Protein AF-U6GPC7-F1 (afdb_monomer_lite)

Radius of gyration: 73.97 Å; chains: 1; bounding box: 130×92×190 Å

Structure (mmCIF, N/CA/C/O backbone):
data_AF-U6GPC7-F1
#
_entry.id   AF-U6GPC7-F1
#
loop_
_atom_site.group_PDB
_atom_site.id
_atom_site.type_symbol
_atom_site.label_atom_id
_atom_site.label_alt_id
_atom_site.label_comp_id
_atom_site.label_asym_id
_atom_site.label_entity_id
_atom_site.label_seq_id
_atom_site.pdbx_PDB_ins_code
_atom_site.Cartn_x
_atom_site.Cartn_y
_atom_site.Cartn_z
_atom_site.occupancy
_atom_site.B_iso_or_equiv
_atom_site.auth_seq_id
_atom_site.auth_comp_id
_atom_site.auth_asym_id
_atom_site.auth_atom_id
_atom_site.pdbx_PDB_model_num
ATOM 1 N N . MET A 1 1 ? -18.203 11.890 36.505 1.00 69.31 1 MET A N 1
ATOM 2 C CA . MET A 1 1 ? -17.331 12.679 37.408 1.00 69.31 1 MET A CA 1
ATOM 3 C C . MET A 1 1 ? -18.119 13.666 38.272 1.00 69.31 1 MET A C 1
ATOM 5 O O . MET A 1 1 ? -18.411 13.276 39.387 1.00 69.31 1 MET A O 1
ATOM 9 N N . ILE A 1 2 ? -18.523 14.857 37.791 1.00 80.38 2 ILE A N 1
ATOM 10 C CA . ILE A 1 2 ? -19.150 15.916 38.628 1.00 80.38 2 ILE A CA 1
ATOM 11 C C . ILE A 1 2 ? -20.299 15.388 39.506 1.00 80.38 2 ILE A C 1
ATOM 13 O O . ILE A 1 2 ? -20.268 15.552 40.720 1.00 80.38 2 ILE A O 1
ATOM 17 N N . GLN A 1 3 ? -21.270 14.694 38.908 1.00 75.06 3 GLN A N 1
ATOM 18 C CA . GLN A 1 3 ? -22.427 14.172 39.641 1.00 75.06 3 GLN A CA 1
ATOM 19 C C . GLN A 1 3 ? -22.040 13.107 40.685 1.00 75.06 3 GLN A C 1
ATOM 21 O O . GLN A 1 3 ? -22.496 13.172 41.814 1.00 75.06 3 GLN A O 1
ATOM 26 N N . ILE A 1 4 ? -21.078 12.229 40.371 1.00 81.12 4 ILE A N 1
ATOM 27 C CA . ILE A 1 4 ? -20.526 11.238 41.316 1.00 81.12 4 ILE A CA 1
ATOM 28 C C . ILE A 1 4 ? -19.872 11.931 42.528 1.00 81.12 4 ILE A C 1
ATOM 30 O O . ILE A 1 4 ? -19.988 11.448 43.649 1.00 81.12 4 ILE A O 1
ATOM 34 N N . GLN A 1 5 ? -19.218 13.083 42.332 1.00 81.31 5 GLN A N 1
ATOM 35 C CA . GLN A 1 5 ? -18.643 13.873 43.431 1.00 81.31 5 GLN A CA 1
ATOM 36 C C . GLN A 1 5 ? -19.726 14.542 44.296 1.00 81.31 5 GLN A C 1
ATOM 38 O O . GLN A 1 5 ? -19.560 14.638 45.511 1.00 81.31 5 GLN A O 1
ATOM 43 N N . GLN A 1 6 ? -20.839 14.973 43.692 1.00 82.12 6 GLN A N 1
ATOM 44 C CA . GLN A 1 6 ? -21.996 15.514 44.415 1.00 82.12 6 GLN A CA 1
ATOM 45 C C . GLN A 1 6 ? -22.718 14.419 45.215 1.00 82.12 6 GLN A C 1
ATOM 47 O O . GLN A 1 6 ? -22.972 14.602 46.405 1.00 82.12 6 GLN A O 1
ATOM 52 N N . ASP A 1 7 ? -22.972 13.261 44.603 1.00 79.75 7 ASP A N 1
ATOM 53 C CA . ASP A 1 7 ? -23.624 12.123 45.254 1.00 79.75 7 ASP A CA 1
ATOM 54 C C . ASP A 1 7 ? -22.764 11.567 46.406 1.00 79.75 7 ASP A C 1
ATOM 56 O O . ASP A 1 7 ? -23.296 11.294 47.483 1.00 79.75 7 ASP A O 1
ATOM 60 N N . HIS A 1 8 ? -21.432 11.496 46.252 1.00 80.94 8 HIS A N 1
ATOM 61 C CA . HIS A 1 8 ? -20.515 11.161 47.354 1.00 80.94 8 HIS A CA 1
ATOM 62 C C . HIS A 1 8 ? -20.630 12.128 48.539 1.00 80.94 8 HIS A C 1
ATOM 64 O O . HIS A 1 8 ? -20.702 11.676 49.680 1.00 80.94 8 HIS A O 1
ATOM 70 N N . ALA A 1 9 ? -20.687 13.442 48.295 1.00 83.44 9 ALA A N 1
ATOM 71 C CA . ALA A 1 9 ? -20.842 14.420 49.373 1.00 83.44 9 ALA A CA 1
ATOM 72 C C . ALA A 1 9 ? -22.170 14.220 50.132 1.00 83.44 9 ALA A C 1
ATOM 74 O O . ALA A 1 9 ? -22.187 14.227 51.364 1.00 83.44 9 ALA A O 1
ATOM 75 N N . VAL A 1 10 ? -23.264 13.948 49.410 1.00 80.38 10 VAL A N 1
ATOM 76 C CA . VAL A 1 10 ? -24.578 13.627 49.996 1.00 80.38 10 VAL A CA 1
ATOM 77 C C . VAL A 1 10 ? -24.545 12.305 50.778 1.00 80.38 10 VAL A C 1
ATOM 79 O O . VAL A 1 10 ? -25.148 12.210 51.853 1.00 80.38 10 VAL A O 1
ATOM 82 N N . ALA A 1 11 ? -23.821 11.290 50.298 1.00 82.19 11 ALA A N 1
ATOM 83 C CA . ALA A 1 11 ? -23.618 10.034 51.022 1.00 82.19 11 ALA A CA 1
ATOM 84 C C . ALA A 1 11 ? -22.829 10.246 52.325 1.00 82.19 11 ALA A C 1
ATOM 86 O O . ALA A 1 11 ? -23.228 9.730 53.368 1.00 82.19 11 ALA A O 1
ATOM 87 N N . ASP A 1 12 ? -21.763 11.048 52.303 1.00 82.50 12 ASP A N 1
ATOM 88 C CA . ASP A 1 12 ? -20.923 11.323 53.476 1.00 82.50 12 ASP A CA 1
ATOM 89 C C . ASP A 1 12 ? -21.617 12.211 54.523 1.00 82.50 12 ASP A C 1
ATOM 91 O O . ASP A 1 12 ? -21.364 12.071 55.723 1.00 82.50 12 ASP A O 1
ATOM 95 N N . GLU A 1 13 ? -22.526 13.101 54.120 1.00 83.00 13 GLU A N 1
ATOM 96 C CA . GLU A 1 13 ? -23.446 13.768 55.052 1.00 83.00 13 GLU A CA 1
ATOM 97 C C . GLU A 1 13 ? -24.470 12.790 55.639 1.00 83.00 13 GLU A C 1
ATOM 99 O O . GLU A 1 13 ? -24.663 12.749 56.858 1.00 83.00 13 GLU A O 1
ATOM 104 N N . THR A 1 14 ? -25.063 11.930 54.806 1.00 79.06 14 THR A N 1
ATOM 105 C CA . THR A 1 14 ? -26.038 10.923 55.256 1.00 79.06 14 THR A CA 1
ATOM 106 C C . THR A 1 14 ? -25.403 9.910 56.223 1.00 79.06 14 THR A C 1
ATOM 108 O O . THR A 1 14 ? -26.023 9.553 57.225 1.00 79.06 14 THR A O 1
ATOM 111 N N . LYS A 1 15 ? -24.138 9.517 56.014 1.00 83.06 15 LYS A N 1
ATOM 112 C CA . LYS A 1 15 ? -23.352 8.667 56.933 1.00 83.06 15 LYS A CA 1
ATOM 113 C C . LYS A 1 15 ? -23.211 9.272 58.327 1.00 83.06 15 LYS A C 1
ATOM 115 O O . LYS A 1 15 ? -23.386 8.562 59.315 1.00 83.06 15 LYS A O 1
ATOM 120 N N . LYS A 1 16 ? -22.950 10.581 58.426 1.00 85.69 16 LYS A N 1
ATOM 121 C CA . LYS A 1 16 ? -22.848 11.292 59.717 1.00 85.69 16 LYS A CA 1
ATOM 122 C C . LYS A 1 16 ? -24.185 11.287 60.466 1.00 85.69 16 LYS A C 1
ATOM 124 O O . LYS A 1 16 ? -24.196 11.126 61.685 1.00 85.69 16 LYS A O 1
ATOM 129 N N . ILE A 1 17 ? -25.302 11.411 59.744 1.00 82.69 17 ILE A N 1
ATOM 130 C CA . ILE A 1 17 ? -26.656 11.320 60.316 1.00 82.69 17 ILE A CA 1
ATOM 131 C C . ILE A 1 17 ? -26.931 9.894 60.812 1.00 82.69 17 ILE A C 1
ATOM 133 O O . ILE A 1 17 ? -27.294 9.721 61.973 1.00 82.69 17 ILE A O 1
ATOM 137 N N . VAL A 1 18 ? -26.685 8.873 59.982 1.00 84.50 18 VAL A N 1
ATOM 138 C CA . VAL A 1 18 ? -26.872 7.457 60.350 1.00 84.50 18 VAL A CA 1
ATOM 139 C C . VAL A 1 18 ? -26.048 7.084 61.586 1.00 84.50 18 VAL A C 1
ATOM 141 O O . VAL A 1 18 ? -26.602 6.508 62.516 1.00 84.50 18 VAL A O 1
ATOM 144 N N . ALA A 1 19 ? -24.767 7.460 61.651 1.00 83.00 19 ALA A N 1
ATOM 145 C CA . ALA A 1 19 ? -23.909 7.164 62.802 1.00 83.00 19 ALA A CA 1
ATOM 146 C C . ALA A 1 19 ? -24.398 7.826 64.107 1.00 83.00 19 ALA A C 1
ATOM 148 O O . ALA A 1 19 ? -24.333 7.220 65.179 1.00 83.00 19 ALA A O 1
ATOM 149 N N . ARG A 1 20 ? -24.926 9.056 64.030 1.00 83.75 20 ARG A N 1
ATOM 150 C CA . ARG A 1 20 ? -25.513 9.758 65.183 1.00 83.75 20 ARG A CA 1
ATOM 151 C C . ARG A 1 20 ? -26.807 9.088 65.650 1.00 83.75 20 ARG A C 1
ATOM 153 O O . ARG A 1 20 ? -26.998 8.887 66.849 1.00 83.75 20 ARG A O 1
ATOM 160 N N . ASP A 1 21 ? -27.685 8.750 64.713 1.00 79.94 21 ASP A N 1
ATOM 161 C CA . ASP A 1 21 ? -28.987 8.155 65.012 1.00 79.94 21 ASP A CA 1
ATOM 162 C C . ASP A 1 21 ? -28.835 6.696 65.496 1.00 79.94 21 ASP A C 1
ATOM 164 O O . ASP A 1 21 ? -29.590 6.249 66.358 1.00 79.94 21 ASP A O 1
ATOM 168 N N . GLU A 1 22 ? -27.800 5.982 65.041 1.00 82.44 22 GLU A N 1
ATOM 169 C CA . GLU A 1 22 ? -27.400 4.659 65.538 1.00 82.44 22 GLU A CA 1
ATOM 170 C C . GLU A 1 22 ? -26.882 4.710 66.980 1.00 82.44 22 GLU A C 1
ATOM 172 O O . GLU A 1 22 ? -27.303 3.904 67.813 1.00 82.44 22 GLU A O 1
ATOM 177 N N . ALA A 1 23 ? -26.044 5.694 67.320 1.00 84.56 23 ALA A N 1
ATOM 178 C CA . ALA A 1 23 ? -25.617 5.915 68.702 1.00 84.56 23 ALA A CA 1
ATOM 179 C C . ALA A 1 23 ? -26.806 6.253 69.627 1.00 84.56 23 ALA A C 1
ATOM 181 O O . ALA A 1 23 ? -26.874 5.762 70.757 1.00 84.56 23 ALA A O 1
ATOM 182 N N . ALA A 1 24 ? -27.773 7.041 69.143 1.00 80.69 24 ALA A N 1
ATOM 183 C CA . ALA A 1 24 ? -28.992 7.364 69.884 1.00 80.69 24 ALA A CA 1
ATOM 184 C C . ALA A 1 24 ? -29.906 6.138 70.087 1.00 80.69 24 ALA A C 1
ATOM 186 O O . ALA A 1 24 ? -30.377 5.908 71.202 1.00 80.69 24 ALA A O 1
ATOM 187 N N . ALA A 1 25 ? -30.116 5.327 69.045 1.00 81.88 25 ALA A N 1
ATOM 188 C CA . ALA A 1 25 ? -30.896 4.091 69.128 1.00 81.88 25 ALA A CA 1
ATOM 189 C C . ALA A 1 25 ? -30.232 3.055 70.052 1.00 81.88 25 ALA A C 1
ATOM 191 O O . ALA A 1 25 ? -30.911 2.452 70.879 1.00 81.88 25 ALA A O 1
ATOM 192 N N . SER A 1 26 ? -28.905 2.901 69.979 1.00 83.62 26 SER A N 1
ATOM 193 C CA . SER A 1 26 ? -28.128 2.021 70.865 1.00 83.62 26 SER A CA 1
ATOM 194 C C . SER A 1 26 ? -28.254 2.429 72.340 1.00 83.62 26 SER A C 1
ATOM 196 O O . SER A 1 26 ? -28.511 1.585 73.198 1.00 83.62 26 SER A O 1
ATOM 198 N N . LYS A 1 27 ? -28.188 3.735 72.639 1.00 85.25 27 LYS A N 1
ATOM 199 C CA . LYS A 1 27 ? -28.408 4.261 73.996 1.00 85.25 27 LYS A CA 1
ATOM 200 C C . LYS A 1 27 ? -29.834 4.003 74.499 1.00 85.25 27 LYS A C 1
ATOM 202 O O . LYS A 1 27 ? -29.998 3.540 75.623 1.00 85.25 27 LYS A O 1
ATOM 207 N N . LYS A 1 28 ? -30.862 4.221 73.667 1.00 82.94 28 LYS A N 1
ATOM 208 C CA . LYS A 1 28 ? -32.244 3.859 74.033 1.00 82.94 28 LYS A CA 1
ATOM 209 C C . LYS A 1 28 ? -32.424 2.350 74.218 1.00 82.94 28 LYS A C 1
ATOM 211 O O . LYS A 1 28 ? -33.207 1.943 75.072 1.00 82.94 28 LYS A O 1
ATOM 216 N N . ALA A 1 29 ? -31.713 1.518 73.456 1.00 81.69 29 ALA A N 1
ATOM 217 C CA . ALA A 1 29 ? -31.790 0.064 73.579 1.00 81.69 29 ALA A CA 1
ATOM 218 C C . ALA A 1 29 ? -31.246 -0.420 74.931 1.00 81.69 29 ALA A C 1
ATOM 220 O O . ALA A 1 29 ? -31.910 -1.210 75.599 1.00 81.69 29 ALA A O 1
ATOM 221 N N . THR A 1 30 ? -30.092 0.090 75.378 1.00 83.44 30 THR A N 1
ATOM 222 C CA . THR A 1 30 ? -29.530 -0.271 76.692 1.00 83.44 30 THR A CA 1
ATOM 223 C C . THR A 1 30 ? -30.365 0.269 77.853 1.00 83.44 30 THR A C 1
ATOM 225 O O . THR A 1 30 ? -30.566 -0.445 78.832 1.00 83.44 30 THR A O 1
ATOM 228 N N . GLU A 1 31 ? -30.929 1.474 77.729 1.00 82.38 31 GLU A N 1
ATOM 229 C CA . GLU A 1 31 ? -31.867 2.038 78.714 1.00 82.38 31 GLU A CA 1
ATOM 230 C C . GLU A 1 31 ? -33.166 1.217 78.814 1.00 82.38 31 GLU A C 1
ATOM 232 O O . GLU A 1 31 ? -33.624 0.911 79.915 1.00 82.38 31 GLU A O 1
ATOM 237 N N . THR A 1 32 ? -33.728 0.790 77.678 1.00 83.19 32 THR A N 1
ATOM 238 C CA . THR A 1 32 ? -34.942 -0.045 77.633 1.00 83.19 32 THR A CA 1
ATOM 239 C C . THR A 1 32 ? -34.682 -1.450 78.182 1.00 83.19 32 THR A C 1
ATOM 241 O O . THR A 1 32 ? -35.497 -1.968 78.944 1.00 83.19 32 THR A O 1
ATOM 244 N N . GLN A 1 33 ? -33.534 -2.056 77.859 1.00 80.81 33 GLN A N 1
ATOM 245 C CA . GLN A 1 33 ? -33.150 -3.365 78.393 1.00 80.81 33 GLN A CA 1
ATOM 246 C C . GLN A 1 33 ? -32.932 -3.312 79.913 1.00 80.81 33 GLN A C 1
ATOM 248 O O . GLN A 1 33 ? -33.458 -4.159 80.625 1.00 80.81 33 GLN A O 1
ATOM 253 N N . ALA A 1 34 ? -32.269 -2.276 80.437 1.00 84.44 34 ALA A N 1
ATOM 254 C CA . ALA A 1 34 ? -32.089 -2.115 81.881 1.00 84.44 34 ALA A CA 1
ATOM 255 C C . ALA A 1 34 ? -33.429 -1.972 82.636 1.00 84.44 34 ALA A C 1
ATOM 257 O O . ALA A 1 34 ? -33.588 -2.535 83.719 1.00 84.44 34 ALA A O 1
ATOM 258 N N . LEU A 1 35 ? -34.414 -1.272 82.056 1.00 81.06 35 LEU A N 1
ATOM 259 C CA . LEU A 1 35 ? -35.780 -1.197 82.599 1.00 81.06 35 LEU A CA 1
ATOM 260 C C . LEU A 1 35 ? -36.517 -2.548 82.548 1.00 81.06 35 LEU A C 1
ATOM 262 O O . LEU A 1 35 ? -37.355 -2.822 83.405 1.00 81.06 35 LEU A O 1
ATOM 266 N N . LYS A 1 36 ? -36.204 -3.393 81.561 1.00 80.69 36 LYS A N 1
ATOM 267 C CA . LYS A 1 36 ? -36.763 -4.741 81.391 1.00 80.69 36 LYS A CA 1
ATOM 268 C C . LYS A 1 36 ? -36.207 -5.727 82.404 1.00 80.69 36 LYS A C 1
ATOM 270 O O . LYS A 1 36 ? -36.985 -6.420 83.053 1.00 80.69 36 LYS A O 1
ATOM 275 N N . ASP A 1 37 ? -34.894 -5.719 82.596 1.00 81.44 37 ASP A N 1
ATOM 276 C CA . ASP A 1 37 ? -34.216 -6.557 83.583 1.00 81.44 37 ASP A CA 1
ATOM 277 C C . ASP A 1 37 ? -34.639 -6.173 85.016 1.00 81.44 37 ASP A C 1
ATOM 279 O O . ASP A 1 37 ? -34.862 -7.043 85.856 1.00 81.44 37 ASP A O 1
ATOM 283 N N . ASP A 1 38 ? -34.840 -4.876 85.286 1.00 80.00 38 ASP A N 1
ATOM 284 C CA . ASP A 1 38 ? -35.363 -4.373 86.564 1.00 80.00 38 ASP A CA 1
ATOM 285 C C . ASP A 1 38 ? -36.844 -4.732 86.803 1.00 80.00 38 ASP A C 1
ATOM 287 O O . ASP A 1 38 ? -37.214 -5.100 87.916 1.00 80.00 38 ASP A O 1
ATOM 291 N N . ALA A 1 39 ? -37.698 -4.669 85.775 1.00 78.56 39 ALA A N 1
ATOM 292 C CA . ALA A 1 39 ? -39.105 -5.066 85.887 1.00 78.56 39 ALA A CA 1
ATOM 293 C C . ALA A 1 39 ? -39.293 -6.590 86.014 1.00 78.56 39 ALA A C 1
ATOM 295 O O . ALA A 1 39 ? -40.217 -7.034 86.696 1.00 78.56 39 ALA A O 1
ATOM 296 N N . GLN A 1 40 ? -38.432 -7.386 85.370 1.00 77.00 40 GLN A N 1
ATOM 297 C CA . GLN A 1 40 ? -38.465 -8.847 85.452 1.00 77.00 40 GLN A CA 1
ATOM 298 C C . GLN A 1 40 ? -37.951 -9.343 86.810 1.00 77.00 40 GLN A C 1
ATOM 300 O O . GLN A 1 40 ? -38.619 -10.155 87.443 1.00 77.00 40 GLN A O 1
ATOM 305 N N . ARG A 1 41 ? -36.831 -8.796 87.305 1.00 80.19 41 ARG A N 1
ATOM 306 C CA . ARG A 1 41 ? -36.244 -9.153 88.609 1.00 80.19 41 ARG A CA 1
ATOM 307 C C . ARG A 1 41 ? -37.234 -9.039 89.769 1.00 80.19 41 ARG A C 1
ATOM 309 O O . ARG A 1 41 ? -37.261 -9.912 90.631 1.00 80.19 41 ARG A O 1
ATOM 316 N N . ASP A 1 42 ? -38.023 -7.969 89.800 1.00 75.88 42 ASP A N 1
ATOM 317 C CA . ASP A 1 42 ? -39.037 -7.771 90.838 1.00 75.88 42 ASP A CA 1
ATOM 318 C C . ASP A 1 42 ? -40.170 -8.810 90.717 1.00 75.88 42 ASP A C 1
ATOM 320 O O . ASP A 1 42 ? -40.628 -9.354 91.720 1.00 75.88 42 ASP A O 1
ATOM 324 N N . LEU A 1 43 ? -40.599 -9.131 89.489 1.00 71.62 43 LEU A N 1
ATOM 325 C 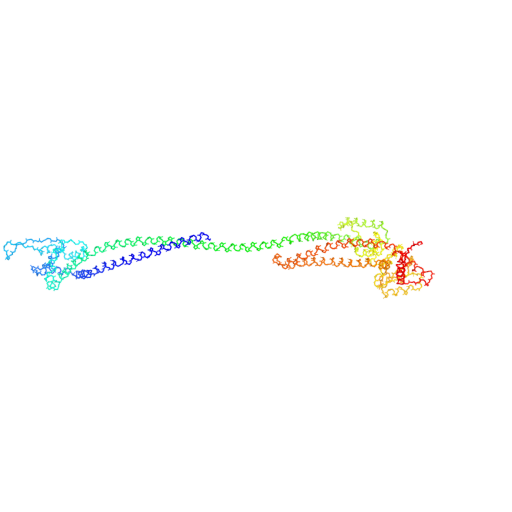CA . LEU A 1 43 ? -41.632 -10.138 89.214 1.00 71.62 43 LEU A CA 1
ATOM 326 C C . LEU A 1 43 ? -41.180 -11.548 89.646 1.00 71.62 43 LEU A C 1
ATOM 328 O O . LEU A 1 43 ? -41.954 -12.301 90.250 1.00 71.62 43 LEU A O 1
ATOM 332 N N . ASP A 1 44 ? -39.910 -11.870 89.394 1.00 76.44 44 ASP A N 1
ATOM 333 C CA . ASP A 1 44 ? -39.255 -13.126 89.772 1.00 76.44 44 ASP A CA 1
ATOM 334 C C . ASP A 1 44 ? -39.150 -13.314 91.299 1.00 76.44 44 ASP A C 1
ATOM 336 O O . ASP A 1 44 ? -38.933 -14.431 91.766 1.00 76.44 44 ASP A O 1
ATOM 340 N N . GLU A 1 45 ? -39.369 -12.271 92.112 1.00 76.88 45 GLU A N 1
ATOM 341 C CA . GLU A 1 45 ? -39.433 -12.410 93.574 1.00 76.88 45 GLU A CA 1
ATOM 342 C C . GLU A 1 45 ? -40.748 -13.061 94.051 1.00 76.88 45 GLU A C 1
ATOM 344 O O . GLU A 1 45 ? -40.801 -13.648 95.138 1.00 76.88 45 GLU A O 1
ATOM 349 N N . ALA A 1 46 ? -41.827 -12.968 93.264 1.00 73.38 46 ALA A N 1
ATOM 350 C CA . ALA A 1 46 ? -43.145 -13.512 93.610 1.00 73.38 46 ALA A CA 1
ATOM 351 C C . ALA A 1 46 ? -43.529 -14.769 92.817 1.00 73.38 46 ALA A C 1
ATOM 353 O O . ALA A 1 46 ? -44.243 -15.620 93.355 1.00 73.38 46 ALA A O 1
ATOM 354 N N . LEU A 1 47 ? -43.060 -14.912 91.572 1.00 75.62 47 LEU A N 1
ATOM 355 C CA . LEU A 1 47 ? -43.407 -16.054 90.716 1.00 75.62 47 LEU A CA 1
ATOM 356 C C . LEU A 1 47 ? -43.067 -17.429 91.332 1.00 75.62 47 LEU A C 1
ATOM 358 O O . LEU A 1 47 ? -43.969 -18.264 91.356 1.00 75.62 47 LEU A O 1
ATOM 362 N N . PRO A 1 48 ? -41.876 -17.685 91.917 1.00 82.44 48 PRO A N 1
ATOM 363 C CA . PRO A 1 48 ? -41.540 -19.009 92.453 1.00 82.44 48 PRO A CA 1
ATOM 364 C C . PRO A 1 48 ? -42.466 -19.456 93.591 1.00 82.44 48 PRO A C 1
ATOM 366 O O . PRO A 1 48 ? -42.894 -20.606 93.627 1.00 82.44 48 PRO A O 1
ATOM 369 N N . ALA A 1 49 ? -42.837 -18.535 94.489 1.00 77.31 49 ALA A N 1
ATOM 370 C CA . ALA A 1 49 ? -43.763 -18.818 95.587 1.00 77.31 49 ALA A CA 1
ATOM 371 C C . ALA A 1 49 ? -45.193 -19.092 95.083 1.00 77.31 49 ALA A C 1
ATOM 373 O O . ALA A 1 49 ? -45.914 -19.912 95.654 1.00 77.31 49 ALA A O 1
ATOM 374 N N . LEU A 1 50 ? -45.603 -18.422 94.000 1.00 79.06 50 LEU A N 1
ATOM 375 C CA . LEU A 1 50 ? -46.889 -18.653 93.347 1.00 79.06 50 LEU A CA 1
ATOM 376 C C . LEU A 1 50 ? -46.920 -20.003 92.617 1.00 79.06 50 LEU A C 1
ATOM 378 O O . LEU A 1 50 ? -47.892 -20.746 92.750 1.00 79.06 50 LEU A O 1
ATOM 382 N N . GLU A 1 51 ? -45.860 -20.339 91.885 1.00 80.00 51 GLU A N 1
ATOM 383 C CA . GLU A 1 51 ? -45.726 -21.609 91.168 1.00 80.00 51 GLU A CA 1
ATOM 384 C C . GLU A 1 51 ? -45.647 -22.801 92.127 1.00 80.00 51 GLU A C 1
ATOM 386 O O . GLU A 1 51 ? -46.358 -23.786 91.921 1.00 80.00 51 GLU A O 1
ATOM 391 N N . GLU A 1 52 ? -44.879 -22.699 93.217 1.00 80.62 52 GLU A N 1
ATOM 392 C CA . GLU A 1 52 ? -44.819 -23.718 94.272 1.00 80.62 52 GLU A CA 1
ATOM 393 C C . GLU A 1 52 ? -46.201 -23.966 94.895 1.00 80.62 52 GLU A C 1
ATOM 395 O O . GLU A 1 52 ? -46.645 -25.114 94.996 1.00 80.62 52 GLU A O 1
ATOM 400 N N . ALA A 1 53 ? -46.927 -22.903 95.251 1.00 78.00 53 ALA A N 1
ATOM 401 C CA . ALA A 1 53 ? -48.259 -23.026 95.834 1.00 78.00 53 ALA A CA 1
ATOM 402 C C . ALA A 1 53 ? -49.292 -23.600 94.844 1.00 78.00 53 ALA A C 1
ATOM 404 O O . ALA A 1 53 ? -50.103 -24.453 95.214 1.00 78.00 53 ALA A O 1
ATOM 405 N N . VAL A 1 54 ? -49.240 -23.193 93.572 1.00 79.94 54 VAL A N 1
ATOM 406 C CA . VAL A 1 54 ? -50.083 -23.739 92.494 1.00 79.94 54 VAL A CA 1
ATOM 407 C C . VAL A 1 54 ? -49.771 -25.217 92.236 1.00 79.94 54 VAL A C 1
ATOM 409 O O . VAL A 1 54 ? -50.694 -26.018 92.081 1.00 79.94 54 VAL A O 1
ATOM 412 N N . GLU A 1 55 ? -48.502 -25.622 92.252 1.00 82.00 55 GLU A N 1
ATOM 413 C CA . GLU A 1 55 ? -48.094 -27.028 92.167 1.00 82.00 55 GLU A CA 1
ATOM 414 C C . GLU A 1 55 ? -48.558 -27.849 93.378 1.00 82.00 55 GLU A C 1
ATOM 416 O O . GLU A 1 55 ? -49.007 -28.986 93.217 1.00 82.00 55 GLU A O 1
ATOM 421 N N . CYS A 1 56 ? -48.512 -27.287 94.586 1.00 77.50 56 CYS A N 1
ATOM 422 C CA . CYS A 1 56 ? -49.085 -27.912 95.779 1.00 77.50 56 CYS A CA 1
ATOM 423 C C . CYS A 1 56 ? -50.605 -28.114 95.652 1.00 77.50 56 CYS A C 1
ATOM 425 O O . CYS A 1 56 ? -51.096 -29.188 96.000 1.00 77.50 56 CYS A O 1
ATOM 427 N N . VAL A 1 57 ? -51.344 -27.158 95.073 1.00 76.94 57 VAL A N 1
ATOM 428 C CA . VAL A 1 57 ? -52.782 -27.316 94.777 1.00 76.94 57 VAL A CA 1
ATOM 429 C C . VAL A 1 57 ? -53.034 -28.381 93.698 1.00 76.94 57 VAL A C 1
ATOM 431 O O . VAL A 1 57 ? -53.906 -29.227 93.893 1.00 76.94 57 VAL A O 1
ATOM 434 N N . LYS A 1 58 ? -52.252 -28.432 92.606 1.00 79.06 58 LYS A N 1
ATOM 435 C CA . LYS A 1 58 ? -52.377 -29.484 91.565 1.00 79.06 58 LYS A CA 1
ATOM 436 C C . LYS A 1 58 ? -52.144 -30.902 92.100 1.00 79.06 58 LYS A C 1
ATOM 438 O O . LYS A 1 58 ? -52.709 -31.855 91.568 1.00 79.06 58 LYS A O 1
ATOM 443 N N . LYS A 1 59 ? -51.306 -31.056 93.131 1.00 78.81 59 LYS A N 1
ATOM 444 C CA . LYS A 1 59 ? -50.991 -32.354 93.759 1.00 78.81 59 LYS A CA 1
ATOM 445 C C . LYS A 1 59 ? -52.119 -32.871 94.666 1.00 78.81 59 LYS A C 1
ATOM 447 O O . LYS A 1 59 ? -52.112 -34.054 95.013 1.00 78.81 59 LYS A O 1
ATOM 452 N N . LEU A 1 60 ? -53.103 -32.038 95.025 1.00 76.12 60 LEU A N 1
ATOM 453 C CA . LEU A 1 60 ? -54.269 -32.465 95.799 1.00 76.12 60 LEU A CA 1
ATOM 454 C C . LEU A 1 60 ? -55.235 -33.311 94.960 1.00 76.12 60 LEU A C 1
ATOM 456 O O . LEU A 1 60 ? -55.689 -32.921 93.886 1.00 76.12 60 LEU A O 1
ATOM 460 N N . LYS A 1 61 ? -55.635 -34.458 95.513 1.00 76.38 61 LYS A N 1
ATOM 461 C CA . LYS A 1 61 ? -56.742 -35.273 94.996 1.00 76.38 61 LYS A CA 1
ATOM 462 C C . LYS A 1 61 ? -58.071 -34.811 95.590 1.00 76.38 61 LYS A C 1
ATOM 464 O O . LYS A 1 61 ? -58.119 -34.304 96.711 1.00 76.38 61 LYS A O 1
ATOM 469 N N . SER A 1 62 ? -59.172 -35.072 94.879 1.00 70.56 62 SER A N 1
ATOM 470 C CA . SER A 1 62 ? -60.536 -34.746 95.333 1.00 70.56 62 SER A CA 1
ATOM 471 C C . SER A 1 62 ? -60.908 -35.358 96.685 1.00 70.56 62 SER A C 1
ATOM 473 O O . SER A 1 62 ? -61.825 -34.873 97.348 1.00 70.56 62 SER A O 1
ATOM 475 N N . ASP A 1 63 ? -60.215 -36.419 97.090 1.00 74.00 63 ASP A N 1
ATOM 476 C CA . ASP A 1 63 ? -60.520 -37.190 98.290 1.00 74.00 63 ASP A CA 1
ATOM 477 C C . ASP A 1 63 ? -60.048 -36.471 99.561 1.00 74.00 63 ASP A C 1
ATOM 479 O O . ASP A 1 63 ? -60.801 -36.418 100.527 1.00 74.00 63 ASP A O 1
ATOM 483 N N . HIS A 1 64 ? -58.926 -35.743 99.518 1.00 73.00 64 HIS A N 1
ATOM 484 C CA . HIS A 1 64 ? -58.474 -34.909 100.644 1.00 73.00 64 HIS A CA 1
ATOM 485 C C . HIS A 1 64 ? -59.410 -33.726 100.940 1.00 73.00 64 HIS A C 1
ATOM 487 O O . HIS A 1 64 ? -59.514 -33.254 102.071 1.00 73.00 64 HIS A O 1
ATOM 493 N N . ILE A 1 65 ? -60.159 -33.269 99.933 1.00 71.69 65 ILE A N 1
ATOM 494 C CA . ILE A 1 65 ? -61.207 -32.253 100.102 1.00 71.69 65 ILE A CA 1
ATOM 495 C C . ILE A 1 65 ? -62.503 -32.892 100.643 1.00 71.69 65 ILE A C 1
ATOM 497 O O . ILE A 1 65 ? -63.231 -32.261 101.413 1.00 71.69 65 ILE A O 1
ATOM 501 N N . ARG A 1 66 ? -62.781 -34.165 100.314 1.00 74.31 66 ARG A N 1
ATOM 502 C CA . ARG A 1 66 ? -63.874 -34.943 100.930 1.00 74.31 66 ARG A CA 1
ATOM 503 C C . ARG A 1 66 ? -63.597 -35.243 102.406 1.00 74.31 66 ARG A C 1
ATOM 505 O O . ARG A 1 66 ? -64.519 -35.128 103.206 1.00 74.31 66 ARG A O 1
ATOM 512 N N . GLU A 1 67 ? -62.350 -35.555 102.760 1.00 75.69 67 GLU A N 1
ATOM 513 C CA . GLU A 1 67 ? -61.885 -35.741 104.144 1.00 75.69 67 GLU A CA 1
ATOM 514 C C . GLU A 1 67 ? -62.176 -34.493 104.993 1.00 75.69 67 GLU A C 1
ATOM 516 O O . GLU A 1 67 ? -62.853 -34.595 106.015 1.00 75.69 67 GLU A O 1
ATOM 521 N N . VAL A 1 68 ? -61.777 -33.300 104.528 1.00 71.75 68 VAL A N 1
ATOM 522 C CA . VAL A 1 68 ? -62.074 -32.025 105.214 1.00 71.75 68 VAL A CA 1
ATOM 523 C C . VAL A 1 68 ? -63.583 -31.782 105.342 1.00 71.75 68 VAL A C 1
ATOM 525 O O . VAL A 1 68 ? -64.051 -31.381 106.407 1.00 71.75 68 VAL A O 1
ATOM 528 N N . LYS A 1 69 ? -64.371 -32.067 104.297 1.00 69.94 69 LYS A N 1
ATOM 529 C CA . LYS A 1 69 ? -65.837 -31.907 104.322 1.00 69.94 69 LYS A CA 1
ATOM 530 C C . LYS A 1 69 ? -66.532 -32.829 105.335 1.00 69.94 69 LYS A C 1
ATOM 532 O O . LYS A 1 69 ? -67.566 -32.448 105.876 1.00 69.94 69 LYS A O 1
ATOM 537 N N . ALA A 1 70 ? -65.989 -34.020 105.587 1.00 71.81 70 ALA A N 1
ATOM 538 C CA . ALA A 1 70 ? -66.574 -35.016 106.487 1.00 71.81 70 ALA A CA 1
ATOM 539 C C . ALA A 1 70 ? -66.403 -34.691 107.988 1.00 71.81 70 ALA A C 1
ATOM 541 O O . ALA A 1 70 ? -66.977 -35.379 108.833 1.00 71.81 70 ALA A O 1
ATOM 542 N N . LEU A 1 71 ? -65.636 -33.651 108.338 1.00 69.75 71 LEU A N 1
ATOM 543 C CA . LEU A 1 71 ? -65.406 -33.244 109.725 1.00 69.75 71 LEU A CA 1
ATOM 544 C C . LEU A 1 71 ? -66.659 -32.600 110.342 1.00 69.75 71 LEU A C 1
ATOM 546 O O . LEU A 1 71 ? -67.024 -31.470 110.019 1.00 69.75 71 LEU A O 1
ATOM 550 N N . SER A 1 72 ? -67.282 -33.297 111.295 1.00 58.47 72 SER A N 1
ATOM 551 C CA . SER A 1 72 ? -68.435 -32.803 112.067 1.00 58.47 72 SER A CA 1
ATOM 552 C C . SER A 1 72 ? -68.076 -31.733 113.108 1.00 58.47 72 SER A C 1
ATOM 554 O O . SER A 1 72 ? -68.943 -30.968 113.528 1.00 58.47 72 SER A O 1
ATOM 556 N N . LYS A 1 73 ? -66.802 -31.653 113.516 1.00 69.44 73 LYS A N 1
ATOM 557 C CA . LYS A 1 73 ? -66.246 -30.571 114.341 1.00 69.44 73 LYS A CA 1
ATOM 558 C C . LYS A 1 73 ? -64.777 -30.323 113.944 1.00 69.44 73 LYS A C 1
ATOM 560 O O . LYS A 1 73 ? -63.907 -31.062 114.405 1.00 69.44 73 LYS A O 1
ATOM 565 N N . PRO A 1 74 ? -64.486 -29.356 113.056 1.00 69.56 74 PRO A N 1
ATOM 566 C CA . PRO A 1 74 ? -63.140 -29.146 112.517 1.00 69.56 74 PRO A CA 1
ATOM 567 C C . PRO A 1 74 ? -62.155 -28.546 113.545 1.00 69.56 74 PRO A C 1
ATOM 569 O O . PRO A 1 74 ? -62.572 -27.801 114.437 1.00 69.56 74 PRO A O 1
ATOM 572 N N . PRO A 1 75 ? -60.837 -28.801 113.406 1.00 75.69 75 PRO A N 1
ATOM 573 C CA . PRO A 1 75 ? -59.789 -28.063 114.116 1.00 75.69 75 PRO A CA 1
ATOM 574 C C . PRO A 1 75 ? -59.729 -26.579 113.713 1.00 75.69 75 PRO A C 1
ATOM 576 O O . PRO A 1 75 ? -60.050 -26.224 112.580 1.00 75.69 75 PRO A O 1
ATOM 579 N N . SER A 1 76 ? -59.222 -25.716 114.599 1.00 71.81 76 SER A N 1
ATOM 580 C CA . SER A 1 76 ? -59.123 -24.260 114.375 1.00 71.81 76 SER A CA 1
ATOM 581 C C . SER A 1 76 ? -58.380 -23.871 113.090 1.00 71.81 76 SER A C 1
ATOM 583 O O . SER A 1 76 ? -58.861 -23.022 112.347 1.00 71.81 76 SER A O 1
ATOM 585 N N . GLY A 1 77 ? -57.258 -24.527 112.772 1.00 70.62 77 GLY A N 1
ATOM 586 C CA . GLY A 1 77 ? -56.509 -24.270 111.532 1.00 70.62 77 GLY A CA 1
ATOM 587 C C . GLY A 1 77 ? -57.287 -24.602 110.249 1.00 70.62 77 GLY A C 1
ATOM 588 O O . GLY A 1 77 ? -57.088 -23.958 109.221 1.00 70.62 77 GLY A O 1
ATOM 589 N N . VAL A 1 78 ? -58.222 -25.559 110.303 1.00 75.00 78 VAL A N 1
ATOM 590 C CA . VAL A 1 78 ? -59.102 -25.900 109.169 1.00 75.00 78 VAL A CA 1
ATOM 591 C C . VAL A 1 78 ? -60.182 -24.829 108.986 1.00 75.00 78 VAL A C 1
ATOM 593 O O . VAL A 1 78 ? -60.456 -24.438 107.852 1.00 75.00 78 VAL A O 1
ATOM 596 N N . ILE A 1 79 ? -60.733 -24.308 110.090 1.00 73.44 79 ILE A N 1
ATOM 597 C CA . ILE A 1 79 ? -61.682 -23.183 110.082 1.00 73.44 79 ILE A CA 1
ATOM 598 C C . ILE A 1 79 ? -61.017 -21.942 109.468 1.00 73.44 79 ILE A C 1
ATOM 600 O O . ILE A 1 79 ? -61.490 -21.460 108.442 1.00 73.44 79 ILE A O 1
ATOM 604 N N . LEU A 1 80 ? -59.866 -21.514 110.005 1.00 75.81 80 LEU A N 1
ATOM 605 C CA . LEU A 1 80 ? -59.104 -20.349 109.522 1.00 75.81 80 LEU A CA 1
ATOM 606 C C . LEU A 1 80 ? -58.723 -20.461 108.034 1.00 75.81 80 LEU A C 1
ATOM 608 O O . LEU A 1 80 ? -58.754 -19.472 107.303 1.00 75.81 80 LEU A O 1
ATOM 612 N N . THR A 1 81 ? -58.389 -21.667 107.557 1.00 74.81 81 THR A N 1
ATOM 613 C CA . THR A 1 81 ? -58.086 -21.885 106.131 1.00 74.81 81 THR A CA 1
ATOM 614 C C . THR A 1 81 ? -59.328 -21.720 105.258 1.00 74.81 81 THR A C 1
ATOM 616 O O . THR A 1 81 ? -59.256 -21.076 104.214 1.00 74.81 81 THR A O 1
ATOM 619 N N . MET A 1 82 ? -60.478 -22.266 105.661 1.00 74.56 82 MET A N 1
ATOM 620 C CA . MET A 1 82 ? -61.717 -22.101 104.892 1.00 74.56 82 MET A CA 1
ATOM 621 C C . MET A 1 82 ? -62.292 -20.679 104.991 1.00 74.56 82 MET A C 1
ATOM 623 O O . MET A 1 82 ? -62.898 -20.221 104.025 1.00 74.56 82 MET A O 1
ATOM 627 N N . GLU A 1 83 ? -62.055 -19.962 106.092 1.00 74.56 83 GLU A N 1
ATOM 628 C CA . GLU A 1 83 ? -62.334 -18.525 106.244 1.00 74.56 83 GLU A CA 1
ATOM 629 C C . GLU A 1 83 ? -61.562 -17.695 105.215 1.00 74.56 83 GLU A C 1
ATOM 631 O O . GLU A 1 83 ? -62.178 -17.019 104.389 1.00 74.56 83 GLU A O 1
ATOM 636 N N . ALA A 1 84 ? -60.230 -17.809 105.187 1.00 74.12 84 ALA A N 1
ATOM 637 C CA . ALA A 1 84 ? -59.385 -17.068 104.249 1.00 74.12 84 ALA A CA 1
ATOM 638 C C . ALA A 1 84 ? -59.763 -17.327 102.775 1.00 74.12 84 ALA A C 1
ATOM 640 O O . ALA A 1 84 ? -59.767 -16.412 101.952 1.00 74.12 84 ALA A O 1
ATOM 641 N N . VAL A 1 85 ? -60.152 -18.562 102.443 1.00 76.69 85 VAL A N 1
ATOM 642 C CA . VAL A 1 85 ? -60.585 -18.951 101.089 1.00 76.69 85 VAL A CA 1
ATOM 643 C C . VAL A 1 85 ? -61.998 -18.454 100.774 1.00 76.69 85 VAL A C 1
ATOM 645 O O . VAL A 1 85 ? -62.242 -18.003 99.656 1.00 76.69 85 VAL A O 1
ATOM 648 N N . CYS A 1 86 ? -62.923 -18.466 101.741 1.00 75.44 86 CYS A N 1
ATOM 649 C CA . CYS A 1 86 ? -64.219 -17.801 101.582 1.00 75.44 86 CYS A CA 1
ATOM 650 C C . CYS A 1 86 ? -64.031 -16.319 101.255 1.00 75.44 86 CYS A C 1
ATOM 652 O O . CYS A 1 86 ? -64.706 -15.819 100.359 1.00 75.44 86 CYS A O 1
ATOM 654 N N . ILE A 1 87 ? -63.090 -15.639 101.913 1.00 76.56 87 ILE A N 1
ATOM 655 C CA . ILE A 1 87 ? -62.801 -14.223 101.659 1.00 76.56 87 ILE A CA 1
ATOM 656 C C . ILE A 1 87 ? -62.189 -14.030 100.255 1.00 76.56 87 ILE A C 1
ATOM 658 O O . ILE A 1 87 ? -62.681 -13.183 99.512 1.00 76.56 87 ILE A O 1
ATOM 662 N N . MET A 1 88 ? -61.226 -14.865 99.828 1.00 74.12 88 MET A N 1
ATOM 663 C CA . MET A 1 88 ? -60.654 -14.829 98.460 1.00 74.12 88 MET A CA 1
ATOM 664 C C . MET A 1 88 ? -61.698 -14.997 97.343 1.00 74.12 88 MET A C 1
ATOM 666 O O . MET A 1 88 ? -61.576 -14.373 96.287 1.00 74.12 88 MET A O 1
ATOM 670 N N . PHE A 1 89 ? -62.727 -15.821 97.568 1.00 74.38 89 PHE A N 1
ATOM 671 C CA . PHE A 1 89 ? -63.839 -16.043 96.631 1.00 74.38 89 PHE A CA 1
ATOM 672 C C . PHE A 1 89 ? -65.086 -15.177 96.922 1.00 74.38 89 PHE A C 1
ATOM 674 O O . PHE A 1 89 ? -66.145 -15.416 96.340 1.00 74.38 89 PHE A O 1
ATOM 681 N N . GLY A 1 90 ? -65.001 -14.183 97.817 1.00 71.12 90 GLY A N 1
ATOM 682 C CA . GLY A 1 90 ? -66.102 -13.253 98.117 1.00 71.12 90 GLY A CA 1
ATOM 683 C C . GLY A 1 90 ? -67.353 -13.896 98.740 1.00 71.12 90 GLY A C 1
ATOM 684 O O . GLY A 1 90 ? -68.463 -13.387 98.579 1.00 71.12 90 GLY A O 1
ATOM 685 N N . VAL A 1 91 ? -67.210 -15.033 99.423 1.00 75.44 91 VAL A N 1
ATOM 686 C CA . VAL A 1 91 ? -68.314 -15.818 99.991 1.00 75.44 91 VAL A CA 1
ATOM 687 C C . VAL A 1 91 ? -68.722 -15.277 101.373 1.00 75.44 91 VAL A C 1
ATOM 689 O O . VAL A 1 91 ? -67.947 -15.400 102.320 1.00 75.44 91 VAL A O 1
ATOM 692 N N . PRO A 1 92 ? -69.951 -14.745 101.551 1.00 65.38 92 PRO A N 1
ATOM 693 C CA . PRO A 1 92 ? -70.390 -14.201 102.837 1.00 65.38 92 PRO A CA 1
ATOM 694 C C . PRO A 1 92 ? -70.712 -15.304 103.868 1.00 65.38 92 PRO A C 1
ATOM 696 O O . PRO A 1 92 ? -71.175 -16.383 103.470 1.00 65.38 92 PRO A O 1
ATOM 699 N N . PRO A 1 93 ? -70.542 -15.040 105.178 1.00 67.25 93 PRO A N 1
ATOM 700 C CA . PRO A 1 93 ? -70.766 -16.000 106.265 1.00 67.25 93 PRO A CA 1
ATOM 701 C C . PRO A 1 93 ? -72.247 -16.236 106.589 1.00 67.25 93 PRO A C 1
ATOM 703 O O . PRO A 1 93 ? -73.116 -15.426 106.254 1.00 67.25 93 PRO A O 1
ATOM 706 N N . VAL A 1 94 ? -72.528 -17.315 107.326 1.00 63.22 94 VAL A N 1
ATOM 707 C CA . VAL A 1 94 ? -73.824 -17.537 107.989 1.00 63.22 94 VAL A CA 1
ATOM 708 C C . VAL A 1 94 ? -73.764 -16.968 109.411 1.00 63.22 94 VAL A C 1
ATOM 710 O O . VAL A 1 94 ? -72.722 -17.011 110.053 1.00 63.22 94 VAL A O 1
ATOM 713 N N . LYS A 1 95 ? -74.856 -16.399 109.938 1.00 62.53 95 LYS A N 1
ATOM 714 C CA . LYS A 1 95 ? -74.854 -15.761 111.272 1.00 62.53 95 LYS A CA 1
ATOM 715 C C . LYS A 1 95 ? -75.555 -16.642 112.304 1.00 62.53 95 LYS A C 1
ATOM 717 O O . LYS A 1 95 ? -76.782 -16.725 112.304 1.00 62.53 95 LYS A O 1
ATOM 722 N N . LYS A 1 96 ? -74.778 -17.270 113.193 1.00 57.97 96 LYS A N 1
ATOM 723 C CA . LYS A 1 96 ? -75.263 -18.139 114.285 1.00 57.97 96 LYS A CA 1
ATOM 724 C C . LYS A 1 96 ? -75.144 -17.466 115.648 1.00 57.97 96 LYS A C 1
ATOM 726 O O . LYS A 1 96 ? -74.464 -16.459 115.800 1.00 57.97 96 LYS A O 1
ATOM 731 N N . HIS A 1 97 ? -75.824 -18.028 116.642 1.00 49.59 97 HIS A N 1
ATOM 732 C CA . HIS A 1 97 ? -75.803 -17.576 118.032 1.00 49.59 97 HIS A CA 1
ATOM 733 C C . HIS A 1 97 ? -74.895 -18.492 118.869 1.00 49.59 97 HIS A C 1
ATOM 735 O O . HIS A 1 97 ? -74.994 -19.713 118.751 1.00 49.59 97 HIS A O 1
ATOM 741 N N . ASP A 1 98 ? -74.015 -17.921 119.693 1.00 46.84 98 ASP A N 1
ATOM 742 C CA . ASP A 1 98 ? -73.015 -18.674 120.470 1.00 46.84 98 ASP A CA 1
ATOM 743 C C . ASP A 1 98 ? -73.660 -19.482 121.626 1.00 46.84 98 ASP A C 1
ATOM 745 O O . ASP A 1 98 ? -74.422 -18.909 122.412 1.00 46.84 98 ASP A O 1
ATOM 749 N N . PRO A 1 99 ? -73.357 -20.789 121.784 1.00 51.12 99 PRO A N 1
ATOM 750 C CA . PRO A 1 99 ? -73.708 -21.559 122.982 1.00 51.12 99 PRO A CA 1
ATOM 751 C C . PRO A 1 99 ? -72.959 -21.135 124.258 1.00 51.12 99 PRO A C 1
ATOM 753 O O . PRO A 1 99 ? -73.444 -21.407 125.353 1.00 51.12 99 PRO A O 1
ATOM 756 N N . SER A 1 100 ? -71.786 -20.499 124.144 1.00 51.56 100 SER A N 1
ATOM 757 C CA . SER A 1 100 ? -70.925 -20.145 125.290 1.00 51.56 100 SER A CA 1
ATOM 758 C C . SER A 1 100 ? -71.205 -18.759 125.880 1.00 51.56 100 SER A C 1
ATOM 760 O O . SER A 1 100 ? -70.868 -18.515 127.039 1.00 51.56 100 SER A O 1
ATOM 762 N N . ARG A 1 101 ? -71.820 -17.842 125.119 1.00 47.91 101 ARG A N 1
ATOM 763 C CA . ARG A 1 101 ? -72.249 -16.510 125.584 1.00 47.91 101 ARG A CA 1
ATOM 764 C C . ARG A 1 101 ? -73.585 -16.101 124.951 1.00 47.91 101 ARG A C 1
ATOM 766 O O . ARG A 1 101 ? -73.601 -15.683 123.792 1.00 47.91 101 ARG A O 1
ATOM 773 N N . PRO A 1 102 ? -74.702 -16.149 125.703 1.00 42.38 102 PRO A N 1
ATOM 774 C CA . PRO A 1 102 ? -75.996 -15.715 125.193 1.00 42.38 102 PRO A CA 1
ATOM 775 C C . PRO A 1 102 ? -75.985 -14.240 124.763 1.00 42.38 102 PRO A C 1
ATOM 777 O O . PRO A 1 102 ? -75.656 -13.365 125.562 1.00 42.38 102 PRO A O 1
ATOM 780 N N . GLY A 1 103 ? -76.362 -13.962 123.511 1.00 51.00 103 GLY A N 1
ATOM 781 C CA . GLY A 1 103 ? -76.547 -12.609 122.977 1.00 51.00 103 GLY A CA 1
ATOM 782 C C . GLY A 1 103 ? -75.605 -12.199 121.839 1.00 51.00 103 GLY A C 1
ATOM 783 O O . GLY A 1 103 ? -75.977 -11.319 121.062 1.00 51.00 103 GLY A O 1
ATOM 784 N N . LEU A 1 104 ? -74.433 -12.829 121.671 1.00 50.41 104 LEU A N 1
ATOM 785 C CA . LEU A 1 104 ? -73.563 -12.542 120.520 1.00 50.41 104 LEU A CA 1
ATOM 786 C C . LEU A 1 104 ? -73.896 -13.424 119.310 1.00 50.41 104 LEU A C 1
ATOM 788 O O . LEU A 1 104 ? -74.109 -14.634 119.422 1.00 50.41 104 LEU A O 1
ATOM 792 N N . LYS A 1 105 ? -73.886 -12.794 118.129 1.00 54.34 105 LYS A N 1
ATOM 793 C CA . LYS A 1 105 ? -73.929 -13.476 116.834 1.00 54.34 105 LYS A CA 1
ATOM 794 C C . LYS A 1 105 ? -72.504 -13.648 116.317 1.00 54.34 105 LYS A C 1
ATOM 796 O O . LYS A 1 105 ? -71.803 -12.653 116.152 1.00 54.34 105 LYS A O 1
ATOM 801 N N . ILE A 1 106 ? -72.102 -14.885 116.053 1.00 59.03 106 ILE A N 1
ATOM 802 C CA . ILE A 1 106 ? -70.819 -15.227 115.430 1.00 59.03 106 ILE A CA 1
ATOM 803 C C . ILE A 1 106 ? -71.047 -15.411 113.926 1.00 59.03 106 ILE A C 1
ATOM 805 O O . ILE A 1 106 ? -72.078 -15.939 113.497 1.00 59.03 106 ILE A O 1
ATOM 809 N N . GLU A 1 107 ? -70.088 -14.950 113.127 1.00 56.47 107 GLU A N 1
ATOM 810 C CA . GLU A 1 107 ? -70.048 -15.196 111.688 1.00 56.47 107 GLU A CA 1
ATOM 811 C C . GLU A 1 107 ? -69.411 -16.569 111.428 1.00 56.47 107 GLU A C 1
ATOM 813 O O . GLU A 1 107 ? -68.202 -16.743 111.521 1.00 56.47 107 GLU A O 1
ATOM 818 N N . ASP A 1 108 ? -70.253 -17.562 111.152 1.00 65.31 108 ASP A N 1
ATOM 819 C CA . ASP A 1 108 ? -69.873 -18.928 110.803 1.00 65.31 108 ASP A CA 1
ATOM 820 C C . ASP A 1 108 ? -69.576 -19.002 109.296 1.00 65.31 108 ASP A C 1
ATOM 822 O O . ASP A 1 108 ? -70.465 -19.144 108.445 1.00 65.31 108 ASP A O 1
ATOM 826 N N . TYR A 1 109 ? -68.294 -18.865 108.961 1.00 68.06 109 TYR A N 1
ATOM 827 C CA . TYR A 1 109 ? -67.780 -19.074 107.608 1.00 68.06 109 TYR A CA 1
ATOM 828 C C . TYR A 1 109 ? -67.655 -20.565 107.254 1.00 68.06 109 TYR A C 1
ATOM 830 O O . TYR A 1 109 ? -67.666 -20.902 106.071 1.00 68.06 109 TYR A O 1
ATOM 838 N N . TRP A 1 110 ? -67.581 -21.470 108.239 1.00 67.75 110 TRP A N 1
ATOM 839 C CA . TRP A 1 110 ? -67.429 -22.911 108.009 1.00 67.75 110 TRP A CA 1
ATOM 840 C C . TRP A 1 110 ? -68.683 -23.521 107.374 1.00 67.75 110 TRP A C 1
ATOM 842 O O . TRP A 1 110 ? -68.573 -24.266 106.400 1.00 67.75 110 TRP A O 1
ATOM 852 N N . GLU A 1 111 ? -69.877 -23.148 107.834 1.00 66.44 111 GLU A N 1
ATOM 853 C CA . GLU A 1 111 ? -71.135 -23.572 107.202 1.00 66.44 111 GLU A CA 1
ATOM 854 C C . GLU A 1 111 ? -71.261 -23.028 105.766 1.00 66.44 111 GLU A C 1
ATOM 856 O O . GLU A 1 111 ? -71.625 -23.761 104.841 1.00 66.44 111 GLU A O 1
ATOM 861 N N . SER A 1 112 ? -70.858 -21.772 105.536 1.00 68.00 112 SER A N 1
ATOM 862 C CA . SER A 1 112 ? -70.786 -21.197 104.184 1.00 68.00 112 SER A CA 1
ATOM 863 C C . SER A 1 112 ? -69.787 -21.944 103.287 1.00 68.00 112 SER A C 1
ATOM 865 O O . SER A 1 112 ? -70.109 -22.248 102.134 1.00 68.00 112 SER A O 1
ATOM 867 N N . ALA A 1 113 ? -68.614 -22.311 103.811 1.00 65.69 113 ALA A N 1
ATOM 868 C CA . ALA A 1 113 ? -67.620 -23.113 103.102 1.00 65.69 113 ALA A CA 1
ATOM 869 C C . ALA A 1 113 ? -68.156 -24.513 102.766 1.00 65.69 113 ALA A C 1
ATOM 871 O O . ALA A 1 113 ? -68.047 -24.942 101.615 1.00 65.69 113 ALA A O 1
ATOM 872 N N . GLN A 1 114 ? -68.794 -25.202 103.719 1.00 67.19 114 GLN A N 1
ATOM 873 C CA . GLN A 1 114 ? -69.383 -26.532 103.518 1.00 67.19 114 GLN A CA 1
ATOM 874 C C . GLN A 1 114 ? -70.471 -26.543 102.432 1.00 67.19 114 GLN A C 1
ATOM 876 O O . GLN A 1 114 ? -70.495 -27.458 101.602 1.00 67.19 114 GLN A O 1
ATOM 881 N N . HIS A 1 115 ? -71.343 -25.529 102.405 1.00 67.56 115 HIS A N 1
ATOM 882 C CA . HIS A 1 115 ? -72.462 -25.462 101.460 1.00 67.56 115 HIS A CA 1
ATOM 883 C C . HIS A 1 115 ? -72.116 -24.873 100.083 1.00 67.56 115 HIS A C 1
ATOM 885 O O . HIS A 1 115 ? -72.791 -25.221 99.110 1.00 67.56 115 HIS A O 1
ATOM 891 N N . LYS A 1 116 ? -71.099 -24.003 99.970 1.00 67.94 116 LYS A N 1
ATOM 892 C CA . LYS A 1 116 ? -70.751 -23.317 98.706 1.00 67.94 116 LYS A CA 1
ATOM 893 C C . LYS A 1 116 ? -69.438 -23.794 98.082 1.00 67.94 116 LYS A C 1
ATOM 895 O O . LYS A 1 116 ? -69.448 -24.159 96.911 1.00 67.94 116 LYS A O 1
ATOM 900 N N . LEU A 1 117 ? -68.335 -23.822 98.835 1.00 66.88 117 LEU A N 1
ATOM 901 C CA . LEU A 1 117 ? -67.000 -24.159 98.308 1.00 66.88 117 LEU A CA 1
ATOM 902 C C . LEU A 1 117 ? -66.754 -25.672 98.276 1.00 66.88 117 LEU A C 1
ATOM 904 O O . LEU A 1 117 ? -66.433 -26.245 97.240 1.00 66.88 117 LEU A O 1
ATOM 908 N N . LEU A 1 118 ? -66.977 -26.349 99.403 1.00 68.38 118 LEU A N 1
ATOM 909 C CA . LEU A 1 118 ? -66.783 -27.794 99.551 1.00 68.38 118 LEU A CA 1
ATOM 910 C C . LEU A 1 118 ? -67.934 -28.608 98.938 1.00 68.38 118 LEU A C 1
ATOM 912 O O . LEU A 1 118 ? -67.974 -29.832 99.090 1.00 68.38 118 LEU A O 1
ATOM 916 N N . LYS A 1 119 ? -68.890 -27.972 98.245 1.00 72.56 119 LYS A N 1
ATOM 917 C CA . LYS A 1 119 ? -70.006 -28.666 97.593 1.00 72.56 119 LYS A CA 1
ATOM 918 C C . LYS A 1 119 ? -69.489 -29.704 96.593 1.00 72.56 119 LYS A C 1
ATOM 920 O O . LYS A 1 119 ? -69.792 -30.886 96.767 1.00 72.56 119 LYS A O 1
ATOM 925 N N . ASP A 1 120 ? -68.642 -29.266 95.660 1.00 75.62 120 ASP A N 1
ATOM 926 C CA . ASP A 1 120 ? -68.128 -30.041 94.528 1.00 75.62 120 ASP A CA 1
ATOM 927 C C . ASP A 1 120 ? -66.580 -30.034 94.504 1.00 75.62 120 ASP A C 1
ATOM 929 O O . ASP A 1 120 ? -65.973 -29.141 93.910 1.00 75.62 120 ASP A O 1
ATOM 933 N N . PRO A 1 121 ? -65.906 -31.034 95.118 1.00 71.50 121 PRO A N 1
ATOM 934 C CA . PRO A 1 121 ? -64.453 -31.031 95.348 1.00 71.50 121 PRO A CA 1
ATOM 935 C C . PRO A 1 121 ? -63.551 -30.829 94.124 1.00 71.50 121 PRO A C 1
ATOM 937 O O . PRO A 1 121 ? -62.452 -30.302 94.263 1.00 71.50 121 PRO A O 1
ATOM 940 N N . LYS A 1 122 ? -63.988 -31.247 92.927 1.00 74.62 122 LYS A N 1
ATOM 941 C CA . LYS A 1 122 ? -63.233 -31.010 91.684 1.00 74.62 122 LYS A CA 1
ATOM 942 C C . LYS A 1 122 ? -63.299 -29.548 91.246 1.00 74.62 122 LYS A C 1
ATOM 944 O O . LYS A 1 122 ? -62.297 -29.010 90.792 1.00 74.62 122 LYS A O 1
ATOM 949 N N . LYS A 1 123 ? -64.460 -28.908 91.416 1.00 78.00 123 LYS A N 1
ATOM 950 C CA . LYS A 1 123 ? -64.671 -27.534 90.966 1.00 78.00 123 LYS A CA 1
ATOM 951 C C . LYS A 1 123 ? -63.826 -26.554 91.779 1.00 78.00 123 LYS A C 1
ATOM 953 O O . LYS A 1 123 ? -63.185 -25.701 91.191 1.00 78.00 123 LYS A O 1
ATOM 958 N N . LEU A 1 124 ? -63.731 -26.745 93.098 1.00 75.06 124 LEU A N 1
ATOM 959 C CA . LEU A 1 124 ? -62.877 -25.915 93.956 1.00 75.06 124 LEU A CA 1
ATOM 960 C C . LEU A 1 124 ? -61.398 -25.941 93.521 1.00 75.06 124 LEU A C 1
ATOM 962 O O . LEU A 1 124 ? -60.742 -24.907 93.553 1.00 75.06 124 LEU A O 1
ATOM 966 N N . LEU A 1 125 ? -60.881 -27.091 93.069 1.00 74.69 125 LEU A N 1
ATOM 967 C CA . LEU A 1 125 ? -59.519 -27.188 92.524 1.00 74.69 125 LEU A CA 1
ATOM 968 C C . LEU A 1 125 ? -59.378 -26.459 91.180 1.00 74.69 125 LEU A C 1
ATOM 970 O O . LEU A 1 125 ? -58.380 -25.780 90.965 1.00 74.69 125 LEU A O 1
ATOM 974 N N . GLU A 1 126 ? -60.368 -26.551 90.289 1.00 79.69 126 GLU A N 1
ATOM 975 C CA . GLU A 1 126 ? -60.361 -25.774 89.043 1.00 79.69 126 GLU A CA 1
ATOM 976 C C . GLU A 1 126 ? -60.467 -24.264 89.294 1.00 79.69 126 GLU A C 1
ATOM 978 O O . GLU A 1 126 ? -59.727 -23.500 88.679 1.00 79.69 126 GLU A O 1
ATOM 983 N N . ASP A 1 127 ? -61.338 -23.837 90.209 1.00 79.75 127 ASP A N 1
ATOM 984 C CA . ASP A 1 127 ? -61.567 -22.431 90.552 1.00 79.75 127 ASP A CA 1
ATOM 985 C C . ASP A 1 127 ? -60.319 -21.816 91.244 1.00 79.75 127 ASP A C 1
ATOM 987 O O . ASP A 1 127 ? -59.992 -20.659 90.987 1.00 79.75 127 ASP A O 1
ATOM 991 N N . LEU A 1 128 ? -59.556 -22.591 92.036 1.00 76.50 128 LEU A N 1
ATOM 992 C CA . LEU A 1 128 ? -58.247 -22.191 92.599 1.00 76.50 128 LEU A CA 1
ATOM 993 C C . LEU A 1 128 ? -57.126 -22.090 91.544 1.00 76.50 128 LEU A C 1
ATOM 995 O O . LEU A 1 128 ? -56.200 -21.293 91.699 1.00 76.50 128 LEU A O 1
ATOM 999 N N . LEU A 1 129 ? -57.180 -22.900 90.481 1.00 78.56 129 LEU A N 1
ATOM 1000 C CA . LEU A 1 129 ? -56.177 -22.912 89.404 1.00 78.56 129 LEU A CA 1
ATOM 1001 C C . LEU A 1 129 ? -56.474 -21.904 88.280 1.00 78.56 129 LEU A C 1
ATOM 1003 O O . LEU A 1 129 ? -55.566 -21.548 87.533 1.00 78.56 129 LEU A O 1
ATOM 1007 N N . LYS A 1 130 ? -57.729 -21.456 88.155 1.00 81.25 130 LYS A N 1
ATOM 1008 C CA . LYS A 1 130 ? -58.208 -20.481 87.155 1.00 81.25 130 LYS A CA 1
ATOM 1009 C C . LYS A 1 130 ? -58.433 -19.075 87.734 1.00 81.25 130 LYS A C 1
ATOM 1011 O O . LYS A 1 130 ? -58.974 -18.220 87.038 1.00 81.25 130 LYS A O 1
ATOM 1016 N N . TYR A 1 131 ? -58.070 -18.847 88.996 1.00 79.06 131 TYR A N 1
ATOM 1017 C CA . TYR A 1 131 ? -58.266 -17.571 89.683 1.00 79.06 131 TYR A CA 1
ATOM 1018 C C . TYR A 1 131 ? -57.474 -16.434 89.019 1.00 79.06 131 TYR A C 1
ATOM 1020 O O . TYR A 1 131 ? -56.300 -16.604 88.681 1.00 79.06 131 TYR A O 1
ATOM 1028 N N . ASP A 1 132 ? -58.105 -15.268 88.869 1.00 75.69 132 ASP A N 1
ATOM 1029 C CA . ASP A 1 132 ? -57.474 -14.079 88.292 1.00 75.69 132 ASP A CA 1
ATOM 1030 C C . ASP A 1 132 ? -56.541 -13.410 89.315 1.00 75.69 132 ASP A C 1
ATOM 1032 O O . ASP A 1 132 ? -56.926 -12.546 90.104 1.00 75.69 132 ASP A O 1
ATOM 1036 N N . LYS A 1 133 ? -55.287 -13.864 89.306 1.00 68.19 133 LYS A N 1
ATOM 1037 C CA . LYS A 1 133 ? -54.183 -13.353 90.129 1.00 68.19 133 LYS A CA 1
ATOM 1038 C C . LYS A 1 133 ? -53.805 -11.895 89.827 1.00 68.19 133 LYS A C 1
ATOM 1040 O O . LYS A 1 133 ? -53.157 -11.267 90.660 1.00 68.19 133 LYS A O 1
ATOM 1045 N N . ASP A 1 134 ? -54.139 -11.391 88.638 1.00 70.06 134 ASP A N 1
ATOM 1046 C CA . ASP A 1 134 ? -53.687 -10.092 88.130 1.00 70.06 134 ASP A CA 1
ATOM 1047 C C . ASP A 1 134 ? -54.701 -8.971 88.457 1.00 70.06 134 ASP A C 1
ATOM 1049 O O . ASP A 1 134 ? -54.368 -7.792 88.349 1.00 70.06 134 ASP A O 1
ATOM 1053 N N . ASN A 1 135 ? -55.916 -9.317 88.909 1.00 75.88 135 ASN A N 1
ATOM 1054 C CA . ASN A 1 135 ? -57.022 -8.383 89.161 1.00 75.88 135 ASN A CA 1
ATOM 1055 C C . ASN A 1 135 ? -57.758 -8.656 90.495 1.00 75.88 135 ASN A C 1
ATOM 1057 O O . ASN A 1 135 ? -58.984 -8.783 90.548 1.00 75.88 135 ASN A O 1
ATOM 1061 N N . ILE A 1 136 ? -57.009 -8.773 91.598 1.00 75.94 136 ILE A N 1
ATOM 1062 C CA . ILE A 1 136 ? -57.579 -9.034 92.933 1.00 75.94 136 ILE A CA 1
ATOM 1063 C C . ILE A 1 136 ? -58.102 -7.724 93.565 1.00 75.94 136 ILE A C 1
ATOM 1065 O O . ILE A 1 136 ? -57.331 -6.772 93.709 1.00 75.94 136 ILE A O 1
ATOM 1069 N N . PRO A 1 137 ? -59.374 -7.646 94.009 1.00 75.56 137 PRO A N 1
ATOM 1070 C CA . PRO A 1 137 ? -59.901 -6.468 94.699 1.00 75.56 137 PRO A CA 1
ATOM 1071 C C . PRO A 1 137 ? -59.151 -6.137 95.998 1.00 75.56 137 PRO A C 1
ATOM 1073 O O . PRO A 1 137 ? -59.008 -6.980 96.885 1.00 75.56 137 PRO A O 1
ATOM 1076 N N . GLU A 1 138 ? -58.758 -4.872 96.164 1.00 73.81 138 GLU A N 1
ATOM 1077 C CA . GLU A 1 138 ? -58.001 -4.395 97.335 1.00 73.81 138 GLU A CA 1
ATOM 1078 C C . GLU A 1 138 ? -58.742 -4.619 98.670 1.00 73.81 138 GLU A C 1
ATOM 1080 O O . GLU A 1 138 ? -58.120 -4.866 99.701 1.00 73.81 138 GLU A O 1
ATOM 1085 N N . SER A 1 139 ? -60.080 -4.639 98.649 1.00 70.75 139 SER A N 1
ATOM 1086 C CA . SER A 1 139 ? -60.919 -4.976 99.807 1.00 70.75 139 SER A CA 1
ATOM 1087 C C . SER A 1 139 ? -60.744 -6.420 100.302 1.00 70.75 139 SER A C 1
ATOM 1089 O O . SER A 1 139 ? -60.830 -6.667 101.507 1.00 70.75 139 SER A O 1
ATOM 1091 N N . ILE A 1 140 ? -60.473 -7.372 99.403 1.00 74.69 140 ILE A N 1
ATOM 1092 C CA . ILE A 1 140 ? -60.229 -8.782 99.744 1.00 74.69 140 ILE A CA 1
ATOM 1093 C C . ILE A 1 140 ? -58.851 -8.918 100.399 1.00 74.69 140 ILE A C 1
ATOM 1095 O O . ILE A 1 140 ? -58.741 -9.472 101.492 1.00 74.69 140 ILE A O 1
ATOM 1099 N N . ILE A 1 141 ? -57.822 -8.320 99.792 1.00 75.44 141 ILE A N 1
ATOM 1100 C CA . ILE A 1 141 ? -56.448 -8.298 100.319 1.00 75.44 141 ILE A CA 1
ATOM 1101 C C . ILE A 1 141 ? -56.390 -7.634 101.705 1.00 75.44 141 ILE A C 1
ATOM 1103 O O . ILE A 1 141 ? -55.834 -8.216 102.639 1.00 75.44 141 ILE A O 1
ATOM 1107 N N . ALA A 1 142 ? -57.036 -6.476 101.880 1.00 74.62 142 ALA A N 1
ATOM 1108 C CA . ALA A 1 142 ? -57.098 -5.773 103.164 1.00 74.62 142 ALA A CA 1
ATOM 1109 C C . ALA A 1 142 ? -57.803 -6.582 104.272 1.00 74.62 142 ALA A C 1
ATOM 1111 O O . ALA A 1 142 ? -57.439 -6.472 105.441 1.00 74.62 142 ALA A O 1
ATOM 1112 N N . THR A 1 143 ? -58.779 -7.426 103.916 1.00 72.19 143 THR A N 1
ATOM 1113 C CA . THR A 1 143 ? -59.471 -8.312 104.871 1.00 72.19 143 THR A CA 1
ATOM 1114 C C . THR A 1 143 ? -58.622 -9.539 105.239 1.00 72.19 143 THR A C 1
ATOM 1116 O O . THR A 1 143 ? -58.773 -10.085 106.331 1.00 72.19 143 THR A O 1
ATOM 1119 N N . ILE A 1 144 ? -57.708 -9.967 104.360 1.00 76.69 144 ILE A N 1
ATOM 1120 C CA . ILE A 1 144 ? -56.873 -11.171 104.528 1.00 76.69 144 ILE A CA 1
ATOM 1121 C C . ILE A 1 144 ? -55.535 -10.891 105.228 1.00 76.69 144 ILE A C 1
ATOM 1123 O O . ILE A 1 144 ? -55.044 -11.772 105.936 1.00 76.69 144 ILE A O 1
ATOM 1127 N N . GLY A 1 145 ? -54.964 -9.687 105.109 1.00 71.19 145 GLY A N 1
ATOM 1128 C CA . GLY A 1 145 ? -53.716 -9.305 105.798 1.00 71.19 145 GLY A CA 1
ATOM 1129 C C . GLY A 1 145 ? -53.674 -9.703 107.289 1.00 71.19 145 GLY A C 1
ATOM 1130 O O . GLY A 1 145 ? -52.776 -10.452 107.680 1.00 71.19 145 GLY A O 1
ATOM 1131 N N . PRO A 1 146 ? -54.697 -9.356 108.102 1.00 76.62 146 PRO A N 1
ATOM 1132 C CA . PRO A 1 146 ? -54.781 -9.741 109.518 1.00 76.62 146 PRO A CA 1
ATOM 1133 C C . PRO A 1 146 ? -54.891 -11.250 109.805 1.00 76.62 146 PRO A C 1
ATOM 1135 O O . PRO A 1 146 ? -54.808 -11.654 110.964 1.00 76.62 146 PRO A O 1
ATOM 1138 N N . TYR A 1 147 ? -55.107 -12.097 108.792 1.00 70.31 147 TYR A N 1
ATOM 1139 C CA . TYR A 1 147 ? -55.025 -13.557 108.919 1.00 70.31 147 TYR A CA 1
ATOM 1140 C C . TYR A 1 147 ? -53.611 -14.061 108.616 1.00 70.31 147 TYR A C 1
ATOM 1142 O O . TYR A 1 147 ? -53.129 -14.948 109.315 1.00 70.31 147 TYR A O 1
ATOM 1150 N N . ILE A 1 148 ? -52.926 -13.476 107.628 1.00 71.00 148 ILE A N 1
ATOM 1151 C CA . ILE A 1 148 ? -51.561 -13.860 107.226 1.00 71.00 148 ILE A CA 1
ATOM 1152 C C . ILE A 1 148 ? -50.522 -13.502 108.300 1.00 71.00 148 ILE A C 1
ATOM 1154 O O . ILE A 1 148 ? -49.548 -14.230 108.471 1.00 71.00 148 ILE A O 1
ATOM 1158 N N . GLU A 1 149 ? -50.749 -12.433 109.065 1.00 71.19 149 GLU A N 1
ATOM 1159 C CA . GLU A 1 149 ? -49.880 -12.024 110.180 1.00 71.19 149 GLU A CA 1
ATOM 1160 C C . GLU A 1 149 ? -50.032 -12.892 111.448 1.00 71.19 149 GLU A C 1
ATOM 1162 O O . GLU A 1 149 ? -49.246 -12.761 112.389 1.00 71.19 149 GLU A O 1
ATOM 1167 N N . ARG A 1 150 ? -51.025 -13.793 111.515 1.00 74.00 150 ARG A N 1
ATOM 1168 C CA . ARG A 1 150 ? -51.260 -14.630 112.703 1.00 74.00 150 ARG A CA 1
ATOM 1169 C C . ARG A 1 150 ? -50.382 -15.877 112.686 1.00 74.00 150 ARG A C 1
ATOM 1171 O O . ARG A 1 150 ? -50.408 -16.657 111.740 1.00 74.00 150 ARG A O 1
ATOM 1178 N N . THR A 1 151 ? -49.712 -16.137 113.810 1.00 62.16 151 THR A N 1
ATOM 1179 C CA . THR A 1 151 ? -48.883 -17.337 114.058 1.00 62.16 151 THR A CA 1
ATOM 1180 C C . THR A 1 151 ? -49.605 -18.662 113.811 1.00 62.16 151 THR A C 1
ATOM 1182 O O . THR A 1 151 ? -48.971 -19.671 113.515 1.00 62.16 151 THR A O 1
ATOM 1185 N N . ASP A 1 152 ? -50.932 -18.660 113.930 1.00 64.62 152 ASP A N 1
ATOM 1186 C CA . ASP A 1 152 ? -51.787 -19.836 113.768 1.00 64.62 152 ASP A CA 1
ATOM 1187 C C . ASP A 1 152 ? -52.061 -20.165 112.284 1.00 64.62 152 ASP A C 1
ATOM 1189 O O . ASP A 1 152 ? -52.557 -21.250 111.974 1.00 64.62 152 ASP A O 1
ATOM 1193 N N . PHE A 1 153 ? -51.744 -19.241 111.365 1.00 71.00 153 PHE A N 1
ATOM 1194 C CA . PHE A 1 153 ? -51.978 -19.344 109.920 1.00 71.00 153 PHE A CA 1
ATOM 1195 C C . PHE A 1 153 ? -50.705 -19.717 109.138 1.00 71.00 153 PHE A C 1
ATOM 1197 O O . PHE A 1 153 ? -50.376 -19.156 108.086 1.00 71.00 153 PHE A O 1
ATOM 1204 N N . ASP A 1 154 ? -49.956 -20.684 109.671 1.00 73.69 154 ASP A N 1
ATOM 1205 C CA . ASP A 1 154 ? -48.771 -21.220 109.008 1.00 73.69 154 ASP A CA 1
ATOM 1206 C C . ASP A 1 154 ? -49.018 -22.591 108.358 1.00 73.69 154 ASP A C 1
ATOM 1208 O O . ASP A 1 154 ? -49.561 -23.478 109.026 1.00 73.69 154 ASP A O 1
ATOM 1212 N N . PRO A 1 155 ? -48.588 -22.823 107.097 1.00 70.56 155 PRO A N 1
ATOM 1213 C CA . PRO A 1 155 ? -48.699 -24.125 106.443 1.00 70.56 155 PRO A CA 1
ATOM 1214 C C . PRO A 1 155 ? -48.152 -25.284 107.287 1.00 70.56 155 PRO A C 1
ATOM 1216 O O . PRO A 1 155 ? -48.779 -26.342 107.339 1.00 70.56 155 PRO A O 1
ATOM 1219 N N . THR A 1 156 ? -47.050 -25.088 108.022 1.00 75.12 156 THR A N 1
ATOM 1220 C CA . THR A 1 156 ? -46.451 -26.143 108.863 1.00 75.12 156 THR A CA 1
ATOM 1221 C C . THR A 1 156 ? -47.285 -26.469 110.109 1.00 75.12 156 THR A C 1
ATOM 1223 O O . THR A 1 156 ? -47.278 -27.609 110.587 1.00 75.12 156 THR A O 1
ATOM 1226 N N . ALA A 1 157 ? -48.047 -25.496 110.620 1.00 71.88 157 ALA A N 1
ATOM 1227 C CA . ALA A 1 157 ? -49.006 -25.692 111.702 1.00 71.88 157 ALA A CA 1
ATOM 1228 C C . ALA A 1 157 ? -50.297 -26.344 111.179 1.00 71.88 157 ALA A C 1
ATOM 1230 O O . ALA A 1 157 ? -50.767 -27.334 111.745 1.00 71.88 157 ALA A O 1
ATOM 1231 N N . ILE A 1 158 ? -50.828 -25.840 110.062 1.00 70.75 158 ILE A N 1
ATOM 1232 C CA . ILE A 1 158 ? -52.078 -26.295 109.437 1.00 70.75 158 ILE A CA 1
ATOM 1233 C C . ILE A 1 158 ? -51.953 -27.722 108.877 1.00 70.75 158 ILE A C 1
ATOM 1235 O O . ILE A 1 158 ? -52.906 -28.499 108.987 1.00 70.75 158 ILE A O 1
ATOM 1239 N N . ARG A 1 159 ? -50.769 -28.130 108.399 1.00 73.75 159 ARG A N 1
ATOM 1240 C CA . ARG A 1 159 ? -50.452 -29.514 107.993 1.00 73.75 159 ARG A CA 1
ATOM 1241 C C . ARG A 1 159 ? -50.818 -30.563 109.041 1.00 73.75 159 ARG A C 1
ATOM 1243 O O . ARG A 1 159 ? -51.245 -31.658 108.685 1.00 73.75 159 ARG A O 1
ATOM 1250 N N . LYS A 1 160 ? -50.678 -30.240 110.333 1.00 71.94 160 LYS A N 1
ATOM 1251 C CA . LYS A 1 160 ? -51.031 -31.148 111.442 1.00 71.94 160 LYS A CA 1
ATOM 1252 C C . LYS A 1 160 ? -52.539 -31.413 111.541 1.00 71.94 160 LYS A C 1
ATOM 1254 O O . LYS A 1 160 ? -52.933 -32.355 112.220 1.00 71.94 160 LYS A O 1
ATOM 1259 N N . ALA A 1 161 ? -53.364 -30.589 110.891 1.00 69.19 161 ALA A N 1
ATOM 1260 C CA . ALA A 1 161 ? -54.815 -30.718 110.846 1.00 69.19 161 ALA A CA 1
ATOM 1261 C C . ALA A 1 161 ? -55.337 -31.191 109.475 1.00 69.19 161 ALA A C 1
ATOM 1263 O O . ALA A 1 161 ? -56.284 -31.974 109.441 1.00 69.19 161 ALA A O 1
ATOM 1264 N N . SER A 1 162 ? -54.751 -30.744 108.354 1.00 74.75 162 SER A N 1
ATOM 1265 C CA . SER A 1 162 ? -55.050 -31.275 107.012 1.00 74.75 162 SER A CA 1
ATOM 1266 C C . SER A 1 162 ? -54.011 -30.866 105.959 1.00 74.75 162 SER A C 1
ATOM 1268 O O . SER A 1 162 ? -53.672 -29.689 105.829 1.00 74.75 162 SER A O 1
ATOM 1270 N N . VAL A 1 163 ? -53.595 -31.828 105.127 1.00 76.38 163 VAL A N 1
ATOM 1271 C CA . VAL A 1 163 ? -52.721 -31.611 103.954 1.00 76.38 163 VAL A CA 1
ATOM 1272 C C . VAL A 1 163 ? -53.427 -30.794 102.859 1.00 76.38 163 VAL A C 1
ATOM 1274 O O . VAL A 1 163 ? -52.795 -29.996 102.171 1.00 76.38 163 VAL A O 1
ATOM 1277 N N . ALA A 1 164 ? -54.754 -30.920 102.724 1.00 74.62 164 ALA A N 1
ATOM 1278 C CA . ALA A 1 164 ? -55.515 -30.060 101.815 1.00 74.62 164 ALA A CA 1
ATOM 1279 C C . ALA A 1 164 ? -55.495 -28.597 102.285 1.00 74.62 164 ALA A C 1
ATOM 1281 O O . ALA A 1 164 ? -55.363 -27.688 101.470 1.00 74.62 164 ALA A O 1
ATOM 1282 N N . CYS A 1 165 ? -55.570 -28.361 103.598 1.00 74.88 165 CYS A N 1
ATOM 1283 C CA . CYS A 1 165 ? -55.500 -27.011 104.151 1.00 74.88 165 CYS A CA 1
ATOM 1284 C C . CYS A 1 165 ? -54.078 -26.418 104.092 1.00 74.88 165 CYS A C 1
ATOM 1286 O O . CYS A 1 165 ? -53.950 -25.219 103.878 1.00 74.88 165 CYS A O 1
ATOM 1288 N N . GLU A 1 166 ? -53.019 -27.231 104.201 1.00 78.44 166 GLU A N 1
ATOM 1289 C CA . GLU A 1 166 ? -51.616 -26.804 104.025 1.00 78.44 166 GLU A CA 1
ATOM 1290 C C . GLU A 1 166 ? -51.385 -26.158 102.645 1.00 78.44 166 GLU A C 1
ATOM 1292 O O . GLU A 1 166 ? -50.975 -24.999 102.563 1.00 78.44 166 GLU A O 1
ATOM 1297 N N . ALA A 1 167 ? -51.712 -26.869 101.559 1.00 78.31 167 ALA A N 1
ATOM 1298 C CA . ALA A 1 167 ? -51.538 -26.369 100.191 1.00 78.31 167 ALA A CA 1
ATOM 1299 C C . ALA A 1 167 ? -52.418 -25.142 99.883 1.00 78.31 167 ALA A C 1
ATOM 1301 O O . ALA A 1 167 ? -51.989 -24.215 99.197 1.00 78.31 167 ALA A O 1
ATOM 1302 N N . ILE A 1 168 ? -53.635 -25.105 100.430 1.00 78.94 168 ILE A N 1
ATOM 1303 C CA . ILE A 1 168 ? -54.560 -23.980 100.255 1.00 78.94 168 ILE A CA 1
ATOM 1304 C C . ILE A 1 168 ? -54.104 -22.744 101.062 1.00 78.94 168 ILE A C 1
ATOM 1306 O O . ILE A 1 168 ? -54.210 -21.622 100.570 1.00 78.94 168 ILE A O 1
ATOM 1310 N N . CYS A 1 169 ? -53.520 -22.918 102.253 1.00 79.50 169 CYS A N 1
ATOM 1311 C CA . CYS A 1 169 ? -52.895 -21.831 103.017 1.00 79.50 169 CYS A CA 1
ATOM 1312 C C . CYS A 1 169 ? -51.676 -21.246 102.280 1.00 79.50 169 CYS A C 1
ATOM 1314 O O . CYS A 1 169 ? -51.558 -20.021 102.173 1.00 79.50 169 CYS A O 1
ATOM 1316 N N . MET A 1 170 ? -50.817 -22.100 101.702 1.00 80.56 170 MET A N 1
ATOM 1317 C CA . MET A 1 170 ? -49.721 -21.653 100.829 1.00 80.56 170 MET A CA 1
ATOM 1318 C C . MET A 1 170 ? -50.241 -20.821 99.651 1.00 80.56 170 MET A C 1
ATOM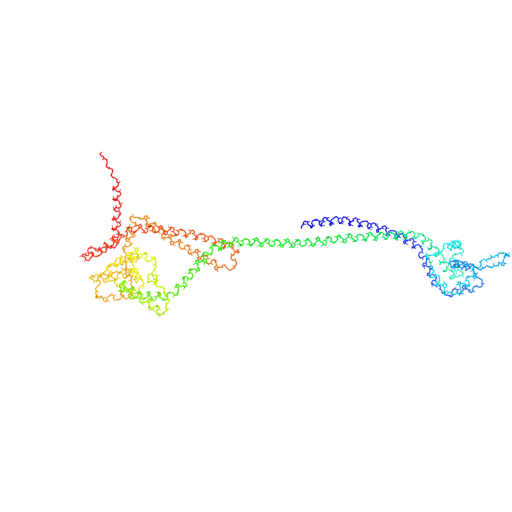 1320 O O . MET A 1 170 ? -49.704 -19.749 99.388 1.00 80.56 170 MET A O 1
ATOM 1324 N N . TRP A 1 171 ? -51.316 -21.263 98.991 1.00 84.38 171 TRP A N 1
ATOM 1325 C CA . TRP A 1 171 ? -51.933 -20.547 97.868 1.00 84.38 171 TRP A CA 1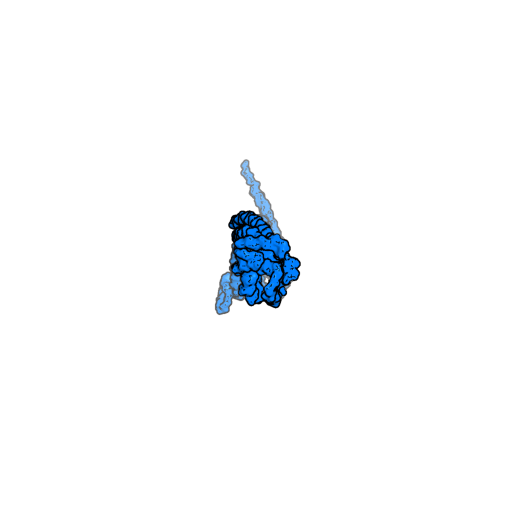
ATOM 1326 C C . TRP A 1 171 ? -52.432 -19.148 98.257 1.00 84.38 171 TRP A C 1
ATOM 1328 O O . TRP A 1 171 ? -52.102 -18.184 97.569 1.00 84.38 171 TRP A O 1
ATOM 1338 N N . VAL A 1 172 ? -53.127 -18.990 99.392 1.00 79.50 172 VAL A N 1
ATOM 1339 C CA . VAL A 1 172 ? -53.567 -17.657 99.862 1.00 79.50 172 VAL A CA 1
ATOM 1340 C C . VAL A 1 172 ? -52.368 -16.749 100.170 1.00 79.50 172 VAL A C 1
ATOM 1342 O O . VAL A 1 172 ? -52.351 -15.589 99.754 1.00 79.50 172 VAL A O 1
ATOM 1345 N N . ARG A 1 173 ? -51.335 -17.265 100.852 1.00 78.69 173 ARG A N 1
ATOM 1346 C CA . ARG A 1 173 ? -50.124 -16.489 101.187 1.00 78.69 173 ARG A CA 1
ATOM 1347 C C . ARG A 1 173 ? -49.314 -16.103 99.940 1.00 78.69 173 ARG A C 1
ATOM 1349 O O . ARG A 1 173 ? -48.796 -14.989 99.878 1.00 78.69 173 ARG A O 1
ATOM 1356 N N . ALA A 1 174 ? -49.251 -16.972 98.933 1.00 81.69 174 ALA A N 1
ATOM 1357 C CA . ALA A 1 174 ? -48.582 -16.692 97.665 1.00 81.69 174 ALA A CA 1
ATOM 1358 C C . ALA A 1 174 ? -49.349 -15.674 96.803 1.00 81.69 174 ALA A C 1
ATOM 1360 O O . ALA A 1 174 ? -48.731 -14.751 96.275 1.00 81.69 174 ALA A O 1
ATOM 1361 N N . MET A 1 175 ? -50.682 -15.774 96.719 1.00 80.75 175 MET A N 1
ATOM 1362 C CA . MET A 1 175 ? -51.528 -14.784 96.030 1.00 80.75 175 MET A CA 1
ATOM 1363 C C . MET A 1 175 ? -51.408 -13.390 96.664 1.00 80.75 175 MET A C 1
ATOM 1365 O O . MET A 1 175 ? -51.289 -12.397 95.950 1.00 80.75 175 MET A O 1
ATOM 1369 N N . PHE A 1 176 ? -51.349 -13.310 97.998 1.00 80.31 176 PHE A N 1
ATOM 1370 C CA . PHE A 1 176 ? -51.105 -12.054 98.714 1.00 80.31 176 PHE A CA 1
ATOM 1371 C C . PHE A 1 176 ? -49.727 -11.453 98.382 1.00 80.31 176 PHE A C 1
ATOM 1373 O O . PHE A 1 176 ? -49.641 -10.267 98.061 1.00 80.31 176 PHE A O 1
ATOM 1380 N N . LYS A 1 177 ? -48.650 -12.261 98.380 1.00 79.69 177 LYS A N 1
ATOM 1381 C CA . LYS A 1 177 ? -47.319 -11.781 97.960 1.00 79.69 177 LYS A CA 1
ATOM 1382 C C . LYS A 1 177 ? -47.332 -11.304 96.502 1.00 79.69 177 LYS A C 1
ATOM 1384 O O . LYS A 1 177 ? -46.792 -10.239 96.205 1.00 79.69 177 LYS A O 1
ATOM 1389 N N . TYR A 1 178 ? -47.970 -12.065 95.610 1.00 82.00 178 TYR A N 1
ATOM 1390 C CA . TYR A 1 178 ? -48.065 -11.734 94.190 1.00 82.00 178 TYR A CA 1
ATOM 1391 C C . TYR A 1 178 ? -48.782 -10.405 93.950 1.00 82.00 178 TYR A C 1
ATOM 1393 O O . TYR A 1 178 ? -48.256 -9.577 93.216 1.00 82.00 178 TYR A O 1
ATOM 1401 N N . TYR A 1 179 ? -49.911 -10.148 94.618 1.00 82.25 179 TYR A N 1
ATOM 1402 C CA . TYR A 1 179 ? -50.640 -8.880 94.504 1.00 82.25 179 TYR A CA 1
ATOM 1403 C C . TYR A 1 179 ? -49.770 -7.662 94.854 1.00 82.25 179 TYR A C 1
ATOM 1405 O O . TYR A 1 179 ? -49.722 -6.687 94.101 1.00 82.25 179 TYR A O 1
ATOM 1413 N N . HIS A 1 180 ? -49.037 -7.724 95.970 1.00 80.06 180 HIS A N 1
ATOM 1414 C CA . HIS A 1 180 ? -48.173 -6.619 96.390 1.00 80.06 180 HIS A CA 1
ATOM 1415 C C . HIS A 1 180 ? -47.012 -6.365 95.414 1.00 80.06 180 HIS A C 1
ATOM 1417 O O . HIS A 1 180 ? -46.692 -5.205 95.158 1.00 80.06 180 HIS A O 1
ATOM 1423 N N . VAL A 1 181 ? -46.433 -7.417 94.825 1.00 80.31 181 VAL A N 1
ATOM 1424 C CA . VAL A 1 181 ? -45.375 -7.302 93.803 1.00 80.31 181 VAL A CA 1
ATOM 1425 C C . VAL A 1 181 ? -45.933 -6.869 92.439 1.00 80.31 181 VAL A C 1
ATOM 1427 O O . VAL A 1 181 ? -45.332 -6.043 91.758 1.00 80.31 181 VAL A O 1
ATOM 1430 N N . ALA A 1 182 ? -47.119 -7.330 92.043 1.00 79.19 182 ALA A N 1
ATOM 1431 C CA . ALA A 1 182 ? -47.785 -6.863 90.828 1.00 79.19 182 ALA A CA 1
ATOM 1432 C C . ALA A 1 182 ? -48.027 -5.343 90.883 1.00 79.19 182 ALA A C 1
ATOM 1434 O O . ALA A 1 182 ? -47.721 -4.637 89.920 1.00 79.19 182 ALA A O 1
ATOM 1435 N N . LYS A 1 183 ? -48.465 -4.825 92.041 1.00 78.88 183 LYS A N 1
ATOM 1436 C CA . LYS A 1 183 ? -48.711 -3.392 92.274 1.00 78.88 183 LYS A CA 1
ATOM 1437 C C . LYS A 1 183 ? -47.436 -2.528 92.273 1.00 78.88 183 LYS A C 1
ATOM 1439 O O . LYS A 1 183 ? -47.512 -1.345 91.948 1.00 78.88 183 LYS A O 1
ATOM 1444 N N . THR A 1 184 ? -46.259 -3.077 92.596 1.00 77.62 184 THR A N 1
ATOM 1445 C CA . THR A 1 184 ? -44.974 -2.354 92.453 1.00 77.62 184 THR A CA 1
ATOM 1446 C C . THR A 1 184 ? -44.396 -2.446 91.038 1.00 77.62 184 THR A C 1
ATOM 1448 O O . THR A 1 184 ? -43.749 -1.500 90.581 1.00 77.62 184 THR A O 1
ATOM 1451 N N . VAL A 1 185 ? -44.658 -3.540 90.318 1.00 79.94 185 VAL A N 1
ATOM 1452 C CA . VAL A 1 185 ? -44.156 -3.787 88.954 1.00 79.94 185 VAL A CA 1
ATOM 1453 C C . VAL A 1 185 ? -45.027 -3.137 87.869 1.00 79.94 185 VAL A C 1
ATOM 1455 O O . VAL A 1 185 ? -44.507 -2.766 86.817 1.00 79.94 185 VAL A O 1
ATOM 1458 N N . GLU A 1 186 ? -46.320 -2.905 88.107 1.00 77.94 186 GLU A N 1
ATOM 1459 C CA . GLU A 1 186 ? -47.235 -2.183 87.203 1.00 77.94 186 GLU A CA 1
ATOM 1460 C C . GLU A 1 186 ? -46.664 -0.846 86.659 1.00 77.94 186 GLU A C 1
ATOM 1462 O O . GLU A 1 186 ? -46.551 -0.705 85.434 1.00 77.94 186 GLU A O 1
ATOM 1467 N N . PRO A 1 187 ? -46.202 0.117 87.488 1.00 83.31 187 PRO A N 1
ATOM 1468 C CA . PRO A 1 187 ? -45.609 1.359 86.985 1.00 83.31 187 PRO A CA 1
ATOM 1469 C C . PRO A 1 187 ? -44.259 1.158 86.275 1.00 83.31 187 PRO A C 1
ATOM 1471 O O . PRO A 1 187 ? -43.861 2.022 85.488 1.00 83.31 187 PRO A O 1
ATOM 1474 N N . LYS A 1 188 ? -43.549 0.042 86.511 1.00 83.44 188 LYS A N 1
ATOM 1475 C CA . LYS A 1 188 ? -42.356 -0.331 85.728 1.00 83.44 188 LYS A CA 1
ATOM 1476 C C . LYS A 1 188 ? -42.760 -0.855 84.344 1.00 83.44 188 LYS A C 1
ATOM 1478 O O . LYS A 1 188 ? -42.206 -0.396 83.348 1.00 83.44 188 LYS A O 1
ATOM 1483 N N . ARG A 1 189 ? -43.781 -1.720 84.258 1.00 79.44 189 ARG A N 1
ATOM 1484 C CA . ARG A 1 189 ? -44.352 -2.233 82.993 1.00 79.44 189 ARG A CA 1
ATOM 1485 C C . ARG A 1 189 ? -44.873 -1.114 82.090 1.00 79.44 189 ARG A C 1
ATOM 1487 O O . ARG A 1 189 ? -44.584 -1.128 80.897 1.00 79.44 189 ARG A O 1
ATOM 1494 N N . ALA A 1 190 ? -45.575 -0.125 82.643 1.00 83.31 190 ALA A N 1
ATOM 1495 C CA . ALA A 1 190 ? -46.068 1.020 81.871 1.00 83.31 190 ALA A CA 1
ATOM 1496 C C . ALA A 1 190 ? -44.919 1.859 81.268 1.00 83.31 190 ALA A C 1
ATOM 1498 O O . ALA A 1 190 ? -44.943 2.197 80.084 1.00 83.31 190 ALA A O 1
ATOM 1499 N N . LYS A 1 191 ? -43.868 2.135 82.055 1.00 83.50 191 LYS A N 1
ATOM 1500 C CA . LYS A 1 191 ? -42.655 2.823 81.572 1.00 83.50 191 LYS A CA 1
ATOM 1501 C C . LYS A 1 191 ? -41.897 2.002 80.530 1.00 83.50 191 LYS A C 1
ATOM 1503 O O . LYS A 1 191 ? -41.412 2.568 79.556 1.00 83.50 191 LYS A O 1
ATOM 1508 N N . LEU A 1 192 ? -41.826 0.684 80.713 1.00 84.19 192 LEU A N 1
ATOM 1509 C CA . LEU A 1 192 ? -41.230 -0.239 79.752 1.00 84.19 192 LEU A CA 1
ATOM 1510 C C . LEU A 1 192 ? -41.977 -0.223 78.415 1.00 84.19 192 LEU A C 1
ATOM 1512 O O . LEU A 1 192 ? -41.329 -0.104 77.384 1.00 84.19 192 LEU A O 1
ATOM 1516 N N . GLN A 1 193 ? -43.313 -0.257 78.411 1.00 83.94 193 GLN A N 1
ATOM 1517 C CA . GLN A 1 193 ? -44.095 -0.162 77.170 1.00 83.94 193 GLN A CA 1
ATOM 1518 C C . GLN A 1 193 ? -43.861 1.164 76.434 1.00 83.94 193 GLN A C 1
ATOM 1520 O O . GLN A 1 193 ? -43.731 1.163 75.210 1.00 83.94 193 GLN A O 1
ATOM 1525 N N . GLN A 1 194 ? -43.747 2.287 77.155 1.00 84.69 194 GLN A N 1
ATOM 1526 C CA . GLN A 1 194 ? -43.369 3.563 76.540 1.00 84.69 194 GLN A CA 1
ATOM 1527 C C . GLN A 1 194 ? -41.945 3.506 75.957 1.00 84.69 194 GLN A C 1
ATOM 1529 O O . GLN A 1 194 ? -41.736 3.923 74.818 1.00 84.69 194 GLN A O 1
ATOM 1534 N N . ALA A 1 195 ? -40.975 2.971 76.704 1.00 84.38 195 ALA A N 1
ATOM 1535 C CA . ALA A 1 195 ? -39.586 2.865 76.261 1.00 84.38 195 ALA A CA 1
ATOM 1536 C C . ALA A 1 195 ? -39.427 1.932 75.045 1.00 84.38 195 ALA A C 1
ATOM 1538 O O . ALA A 1 195 ? -38.758 2.304 74.084 1.00 84.38 195 ALA A O 1
ATOM 1539 N N . GLU A 1 196 ? -40.101 0.777 75.025 1.00 85.56 196 GLU A N 1
ATOM 1540 C CA . GLU A 1 196 ? -40.131 -0.142 73.878 1.00 85.56 196 GLU A CA 1
ATOM 1541 C C . GLU A 1 196 ? -40.804 0.500 72.648 1.00 85.56 196 GLU A C 1
ATOM 1543 O O . GLU A 1 196 ? -40.306 0.341 71.531 1.00 85.56 196 GLU A O 1
ATOM 1548 N N . ALA A 1 197 ? -41.871 1.289 72.826 1.00 87.06 197 ALA A N 1
ATOM 1549 C CA . ALA A 1 197 ? -42.512 2.029 71.733 1.00 87.06 197 ALA A CA 1
ATOM 1550 C C . ALA A 1 197 ? -41.621 3.157 71.173 1.00 87.06 197 ALA A C 1
ATOM 1552 O O . ALA A 1 197 ? -41.513 3.323 69.955 1.00 87.06 197 ALA A O 1
ATOM 1553 N N . GLU A 1 198 ? -40.938 3.912 72.038 1.00 83.75 198 GLU A N 1
ATOM 1554 C CA . GLU A 1 198 ? -39.960 4.924 71.624 1.00 83.75 198 GLU A CA 1
ATOM 1555 C C . GLU A 1 198 ? -38.727 4.302 70.953 1.00 83.75 198 GLU A C 1
ATOM 1557 O O . GLU A 1 198 ? -38.222 4.851 69.969 1.00 83.75 198 GLU A O 1
ATOM 1562 N N . LEU A 1 199 ? -38.251 3.160 71.456 1.00 83.62 199 LEU A N 1
ATOM 1563 C CA . LEU A 1 199 ? -37.167 2.392 70.853 1.00 83.62 199 LEU A CA 1
ATOM 1564 C C . LEU A 1 199 ? -37.556 1.968 69.437 1.00 83.62 199 LEU A C 1
ATOM 1566 O O . LEU A 1 199 ? -36.819 2.279 68.501 1.00 83.62 199 LEU A O 1
ATOM 1570 N N . LEU A 1 200 ? -38.731 1.352 69.272 1.00 88.12 200 LEU A N 1
ATOM 1571 C CA . LEU A 1 200 ? -39.264 0.930 67.977 1.00 88.12 200 LEU A CA 1
ATOM 1572 C C . LEU A 1 200 ? -39.394 2.109 67.003 1.00 88.12 200 LEU A C 1
ATOM 1574 O O . LEU A 1 200 ? -38.942 2.008 65.869 1.00 88.12 200 LEU A O 1
ATOM 1578 N N . ALA A 1 201 ? -39.904 3.264 67.441 1.00 86.75 201 ALA A N 1
ATOM 1579 C CA . ALA A 1 201 ? -39.962 4.459 66.595 1.00 86.75 201 ALA A CA 1
ATOM 1580 C C . ALA A 1 201 ? -38.566 4.952 66.150 1.00 86.75 201 ALA A C 1
ATOM 1582 O O . ALA A 1 201 ? -38.388 5.360 64.998 1.00 86.75 201 ALA A O 1
ATOM 1583 N N . THR A 1 202 ? -37.557 4.899 67.031 1.00 82.38 202 THR A N 1
ATOM 1584 C CA . THR A 1 202 ? -36.183 5.307 66.676 1.00 82.38 202 THR A CA 1
ATOM 1585 C C . THR A 1 202 ? -35.455 4.303 65.784 1.00 82.38 202 THR A C 1
ATOM 1587 O O . THR A 1 202 ? -34.762 4.729 64.858 1.00 82.38 202 THR A O 1
ATOM 1590 N N . THR A 1 203 ? -35.634 2.994 65.984 1.00 85.88 203 THR A N 1
ATOM 1591 C CA . THR A 1 203 ? -35.048 1.970 65.102 1.00 85.88 203 THR A CA 1
ATOM 1592 C C . THR A 1 203 ? -35.723 1.957 63.733 1.00 85.88 203 THR A C 1
ATOM 1594 O O . THR A 1 203 ? -35.039 1.819 62.722 1.00 85.88 203 THR A O 1
ATOM 1597 N N . ASP A 1 204 ? -37.029 2.215 63.660 1.00 87.44 204 ASP A N 1
ATOM 1598 C CA . ASP A 1 204 ? -37.758 2.337 62.395 1.00 87.44 204 ASP A CA 1
ATOM 1599 C C . ASP A 1 204 ? -37.317 3.578 61.588 1.00 87.44 204 ASP A C 1
ATOM 1601 O O . ASP A 1 204 ? -37.208 3.526 60.361 1.00 87.44 204 ASP A O 1
ATOM 1605 N N . ASN A 1 205 ? -36.968 4.686 62.259 1.00 86.50 205 ASN A N 1
ATOM 1606 C CA . ASN A 1 205 ? -36.333 5.839 61.610 1.00 86.50 205 ASN A CA 1
ATOM 1607 C C . ASN A 1 205 ? -34.886 5.545 61.169 1.00 86.50 205 ASN A C 1
ATOM 1609 O O . ASN A 1 205 ? -34.511 5.892 60.048 1.00 86.50 205 ASN A O 1
ATOM 1613 N N . LEU A 1 206 ? -34.093 4.860 62.002 1.00 84.50 206 LEU A N 1
ATOM 1614 C CA . LEU A 1 206 ? -32.733 4.427 61.656 1.00 84.50 206 LEU A CA 1
ATOM 1615 C C . LEU A 1 206 ? -32.722 3.496 60.434 1.00 84.50 206 LEU A C 1
ATOM 1617 O O . LEU A 1 206 ? -31.871 3.626 59.558 1.00 84.50 206 LEU A O 1
ATOM 1621 N N . ASN A 1 207 ? -33.691 2.587 60.335 1.00 87.38 207 ASN A N 1
ATOM 1622 C CA . ASN A 1 207 ? -33.838 1.698 59.186 1.00 87.38 207 ASN A CA 1
ATOM 1623 C C . ASN A 1 207 ? -34.159 2.485 57.905 1.00 87.38 207 ASN A C 1
ATOM 1625 O O . ASN A 1 207 ? -33.602 2.184 56.850 1.00 87.38 207 ASN A O 1
ATOM 1629 N N . LYS A 1 208 ? -34.980 3.541 57.990 1.00 88.50 208 LYS A N 1
ATOM 1630 C CA . LYS A 1 208 ? -35.286 4.434 56.856 1.00 88.50 208 LYS A CA 1
ATOM 1631 C C . LYS A 1 208 ? -34.073 5.265 56.423 1.00 88.50 208 LYS A C 1
ATOM 1633 O O . LYS A 1 208 ? -33.831 5.390 55.223 1.00 88.50 208 LYS A O 1
ATOM 1638 N N . THR A 1 209 ? -33.274 5.791 57.356 1.00 84.62 209 THR A N 1
ATOM 1639 C CA . THR A 1 209 ? -32.047 6.535 57.007 1.00 84.62 209 THR A CA 1
ATOM 1640 C C . THR A 1 209 ? -30.949 5.614 56.469 1.00 84.62 209 THR A C 1
ATOM 1642 O O . THR A 1 209 ? -30.314 5.967 55.475 1.00 84.62 209 THR A O 1
ATOM 1645 N N . LYS A 1 210 ? -30.786 4.402 57.020 1.00 87.00 210 LYS A N 1
ATOM 1646 C CA . LYS A 1 210 ? -29.887 3.364 56.476 1.00 87.00 210 LYS A CA 1
ATOM 1647 C C . LYS A 1 210 ? -30.309 2.882 55.086 1.00 87.00 210 LYS A C 1
ATOM 1649 O O . LYS A 1 210 ? -29.451 2.746 54.218 1.00 87.00 210 LYS A O 1
ATOM 1654 N N . ALA A 1 211 ? -31.604 2.678 54.841 1.00 89.00 211 ALA A N 1
ATOM 1655 C CA . ALA A 1 211 ? -32.115 2.329 53.514 1.00 89.00 211 ALA A CA 1
ATOM 1656 C C . ALA A 1 211 ? -31.835 3.441 52.490 1.00 89.00 211 ALA A C 1
ATOM 1658 O O . ALA A 1 211 ? -31.313 3.161 51.413 1.00 89.00 211 ALA A O 1
ATOM 1659 N N . ARG A 1 212 ? -32.090 4.709 52.852 1.00 85.06 212 ARG A N 1
ATOM 1660 C CA . ARG A 1 212 ? -31.784 5.864 51.993 1.00 85.06 212 ARG A CA 1
ATOM 1661 C C . ARG A 1 212 ? -30.285 6.019 51.722 1.00 85.06 212 ARG A C 1
ATOM 1663 O O . ARG A 1 212 ? -29.923 6.356 50.600 1.00 85.06 212 ARG A O 1
ATOM 1670 N N . LEU A 1 213 ? -29.425 5.778 52.716 1.00 86.81 213 LEU A N 1
ATOM 1671 C CA . LEU A 1 213 ? -27.973 5.775 52.523 1.00 86.81 213 LEU A CA 1
ATOM 1672 C C . LEU A 1 213 ? -27.567 4.703 51.507 1.00 86.81 213 LEU A C 1
ATOM 1674 O O . LEU A 1 213 ? -26.931 5.030 50.508 1.00 86.81 213 LEU A O 1
ATOM 1678 N N . ARG A 1 214 ? -28.011 3.458 51.716 1.00 88.00 214 ARG A N 1
ATOM 1679 C CA . ARG A 1 214 ? -27.727 2.343 50.808 1.00 88.00 214 ARG A CA 1
ATOM 1680 C C . ARG A 1 214 ? -28.206 2.631 49.388 1.00 88.00 214 ARG A C 1
ATOM 1682 O O . ARG A 1 214 ? -27.473 2.389 48.446 1.00 88.00 214 ARG A O 1
ATOM 1689 N N . GLU A 1 215 ? -29.388 3.220 49.227 1.00 88.19 215 GLU A N 1
ATOM 1690 C CA . GLU A 1 215 ? -29.891 3.667 47.926 1.00 88.19 215 GLU A CA 1
ATOM 1691 C C . GLU A 1 215 ? -28.982 4.679 47.212 1.00 88.19 215 GLU A C 1
ATOM 1693 O O . GLU A 1 215 ? -29.008 4.737 45.985 1.00 88.19 215 GLU A O 1
ATOM 1698 N N . VAL A 1 216 ? -28.247 5.521 47.942 1.00 87.69 216 VAL A N 1
ATOM 1699 C CA . VAL A 1 216 ? -27.289 6.476 47.362 1.00 87.69 216 VAL A CA 1
ATOM 1700 C C . VAL A 1 216 ? -25.963 5.777 47.060 1.00 87.69 216 VAL A C 1
ATOM 1702 O O . VAL A 1 216 ? -25.412 5.991 45.985 1.00 87.69 216 VAL A O 1
ATOM 1705 N N . GLU A 1 217 ? -25.488 4.887 47.932 1.00 86.25 217 GLU A N 1
ATOM 1706 C CA . GLU A 1 217 ? -24.280 4.081 47.691 1.00 86.25 217 GLU A CA 1
ATOM 1707 C C . GLU A 1 217 ? -24.448 3.149 46.477 1.00 86.25 217 GLU A C 1
ATOM 1709 O O . GLU A 1 217 ? -23.639 3.207 45.554 1.00 86.25 217 GLU A O 1
ATOM 1714 N N . ASP A 1 218 ? -25.562 2.416 46.387 1.00 89.31 218 ASP A N 1
ATOM 1715 C CA . ASP A 1 218 ? -25.966 1.610 45.224 1.00 89.31 218 ASP A CA 1
ATOM 1716 C C . ASP A 1 218 ? -25.986 2.426 43.911 1.00 89.31 218 ASP A C 1
ATOM 1718 O O . ASP A 1 218 ? -25.723 1.882 42.836 1.00 89.31 218 ASP A O 1
ATOM 1722 N N . LYS A 1 219 ? -26.340 3.721 43.967 1.00 88.06 219 LYS A N 1
ATOM 1723 C CA . LYS A 1 219 ? -26.345 4.624 42.799 1.00 88.06 219 LYS A CA 1
ATOM 1724 C C . LYS A 1 219 ? -24.934 5.102 42.460 1.00 88.06 219 LYS A C 1
ATOM 1726 O O . LYS A 1 219 ? -24.585 5.118 41.282 1.00 88.06 219 LYS A O 1
ATOM 1731 N N . ILE A 1 220 ? -24.119 5.432 43.464 1.00 88.38 220 ILE A N 1
ATOM 1732 C CA . ILE A 1 220 ? -22.708 5.806 43.293 1.00 88.38 220 ILE A CA 1
ATOM 1733 C C . ILE A 1 220 ? -21.918 4.654 42.667 1.00 88.38 220 ILE A C 1
ATOM 1735 O O . ILE A 1 220 ? -21.207 4.891 41.695 1.00 88.38 220 ILE A O 1
ATOM 1739 N N . GLU A 1 221 ? -22.068 3.418 43.153 1.00 88.88 221 GLU A N 1
ATOM 1740 C CA . GLU A 1 221 ? -21.362 2.251 42.602 1.00 88.88 221 GLU A CA 1
ATOM 1741 C C . GLU A 1 221 ? -21.716 2.012 41.128 1.00 88.88 221 GLU A C 1
ATOM 1743 O O . GLU A 1 221 ? -20.820 1.844 40.298 1.00 88.88 221 GLU A O 1
ATOM 1748 N N . ARG A 1 222 ? -23.007 2.079 40.771 1.00 89.44 222 ARG A N 1
ATOM 1749 C CA . ARG A 1 222 ? -23.465 1.954 39.375 1.00 89.44 222 ARG A CA 1
ATOM 1750 C C . ARG A 1 222 ? -22.909 3.077 38.500 1.00 89.44 222 ARG A C 1
ATOM 1752 O O . ARG A 1 222 ? -22.294 2.796 37.477 1.00 89.44 222 ARG A O 1
ATOM 1759 N N . LEU A 1 223 ? -23.038 4.335 38.929 1.00 90.25 223 LEU A N 1
ATOM 1760 C CA . LEU A 1 223 ? -22.519 5.490 38.188 1.00 90.25 223 LEU A CA 1
ATOM 1761 C C . LEU A 1 223 ? -20.987 5.474 38.069 1.00 90.25 223 LEU A C 1
ATOM 1763 O O . LEU A 1 223 ? -20.456 5.946 37.064 1.00 90.25 223 LEU A O 1
ATOM 1767 N N . ALA A 1 224 ? -20.268 4.932 39.054 1.00 87.44 224 ALA A N 1
ATOM 1768 C CA . ALA A 1 224 ? -18.821 4.745 39.001 1.00 87.44 224 ALA A CA 1
ATOM 1769 C C . ALA A 1 224 ? -18.422 3.635 38.015 1.00 87.44 224 ALA A C 1
ATOM 1771 O O . ALA A 1 224 ? -17.496 3.841 37.228 1.00 87.44 224 ALA A O 1
ATOM 1772 N N . ALA A 1 225 ? -19.137 2.506 38.001 1.00 91.56 225 ALA A N 1
ATOM 1773 C CA . ALA A 1 225 ? -18.925 1.422 37.041 1.00 91.56 225 ALA A CA 1
ATOM 1774 C C . ALA A 1 225 ? -19.237 1.863 35.598 1.00 91.56 225 ALA A C 1
ATOM 1776 O O . ALA A 1 225 ? -18.401 1.695 34.708 1.00 91.56 225 ALA A O 1
ATOM 1777 N N . ASP A 1 226 ? -20.382 2.514 35.375 1.00 90.38 226 ASP A N 1
ATOM 1778 C CA . ASP A 1 226 ? -20.763 3.080 34.075 1.00 90.38 226 ASP A CA 1
ATOM 1779 C C . ASP A 1 226 ? -19.754 4.140 33.605 1.00 90.38 226 ASP A C 1
ATOM 1781 O O . ASP A 1 226 ? -19.373 4.170 32.433 1.00 90.38 226 ASP A O 1
ATOM 1785 N N . PHE A 1 227 ? -19.261 4.988 34.517 1.00 90.25 227 PHE A N 1
ATOM 1786 C CA . PHE A 1 227 ? -18.226 5.975 34.207 1.00 90.25 227 PHE A CA 1
ATOM 1787 C C . PHE A 1 227 ? -16.879 5.323 33.868 1.00 90.25 227 PHE A C 1
ATOM 1789 O O . PHE A 1 227 ? -16.232 5.767 32.921 1.00 90.25 227 PHE A O 1
ATOM 1796 N N . ALA A 1 228 ? -16.469 4.263 34.570 1.00 91.00 228 ALA A N 1
ATOM 1797 C CA . ALA A 1 228 ? -15.251 3.516 34.251 1.00 91.00 228 ALA A CA 1
ATOM 1798 C C . ALA A 1 228 ? -15.337 2.869 32.857 1.00 91.00 228 ALA A C 1
ATOM 1800 O O . ALA A 1 228 ? -14.447 3.077 32.030 1.00 91.00 228 ALA A O 1
ATOM 1801 N N . LEU A 1 229 ? -16.448 2.192 32.548 1.00 93.62 229 LEU A N 1
ATOM 1802 C CA . LEU A 1 229 ? -16.712 1.608 31.226 1.00 93.62 229 LEU A CA 1
ATOM 1803 C C . LEU A 1 229 ? -16.776 2.674 30.117 1.00 93.62 229 LEU A C 1
ATOM 1805 O O . LEU A 1 229 ? -16.327 2.434 28.995 1.00 93.62 229 LEU A O 1
ATOM 1809 N N . ALA A 1 230 ? -17.315 3.861 30.407 1.00 93.00 230 ALA A N 1
ATOM 1810 C CA . ALA A 1 230 ? -17.337 4.981 29.467 1.00 93.00 230 ALA A CA 1
ATOM 1811 C C . ALA A 1 230 ? -15.942 5.594 29.242 1.00 93.00 230 ALA A C 1
ATOM 1813 O O . ALA A 1 230 ? -15.624 5.985 28.117 1.00 93.00 230 ALA A O 1
ATOM 1814 N N . VAL A 1 231 ? -15.096 5.661 30.277 1.00 94.56 231 VAL A N 1
ATOM 1815 C CA . VAL A 1 231 ? -13.699 6.114 30.168 1.00 94.56 231 VAL A CA 1
ATOM 1816 C C . VAL A 1 231 ? -12.862 5.113 29.373 1.00 94.56 231 VAL A C 1
ATOM 1818 O O . VAL A 1 231 ? -12.150 5.532 28.462 1.00 94.56 231 VAL A O 1
ATOM 1821 N N . GLU A 1 232 ? -12.998 3.809 29.626 1.00 94.25 232 GLU A N 1
ATOM 1822 C CA . GLU A 1 232 ? -12.284 2.777 28.866 1.00 94.25 232 GLU A CA 1
ATOM 1823 C C . GLU A 1 232 ? -12.656 2.827 27.375 1.00 94.25 232 GLU A C 1
ATOM 1825 O O . GLU A 1 232 ? -11.776 2.939 26.519 1.00 94.25 232 GLU A O 1
ATOM 1830 N N . LYS A 1 233 ? -13.958 2.864 27.053 1.00 94.12 233 LYS A N 1
ATOM 1831 C CA . LYS A 1 233 ? -14.445 3.023 25.671 1.00 94.12 233 LYS A CA 1
ATOM 1832 C C . LYS A 1 233 ? -13.947 4.317 25.029 1.00 94.12 233 LYS A C 1
ATOM 1834 O O . LYS A 1 233 ? -13.546 4.306 23.868 1.00 94.12 233 LYS A O 1
ATOM 1839 N N . LYS A 1 234 ? -13.918 5.433 25.768 1.00 95.19 234 LYS A N 1
ATOM 1840 C CA . LYS A 1 234 ? -13.350 6.700 25.282 1.00 95.19 234 LYS A CA 1
ATOM 1841 C C . LYS A 1 234 ? -11.865 6.546 24.948 1.00 95.19 234 LYS A C 1
ATOM 1843 O O . LYS A 1 234 ? -11.429 7.063 23.922 1.00 95.19 234 LYS A O 1
ATOM 1848 N N . GLU A 1 235 ? -11.082 5.867 25.782 1.00 95.38 235 GLU A N 1
ATOM 1849 C CA . GLU A 1 235 ? -9.664 5.627 25.510 1.00 95.38 235 GLU A CA 1
ATOM 1850 C C . GLU A 1 235 ? -9.438 4.712 24.306 1.00 95.38 235 GLU A C 1
ATOM 1852 O O . GLU A 1 235 ? -8.573 5.016 23.485 1.00 95.38 235 GLU A O 1
ATOM 1857 N N . GLN A 1 236 ? -10.206 3.626 24.187 1.00 95.06 236 GLN A N 1
ATOM 1858 C CA . GLN A 1 236 ? -10.177 2.721 23.032 1.00 95.06 236 GLN A CA 1
ATOM 1859 C C . GLN A 1 236 ? -10.462 3.505 21.740 1.00 95.06 236 GLN A C 1
ATOM 1861 O O . GLN A 1 236 ? -9.599 3.574 20.864 1.00 95.06 236 GLN A O 1
ATOM 1866 N N . LEU A 1 237 ? -11.583 4.233 21.687 1.00 94.69 237 LEU A N 1
ATOM 1867 C CA . LEU A 1 237 ? -11.949 5.090 20.552 1.00 94.69 237 LEU A CA 1
ATOM 1868 C C . LEU A 1 237 ? -10.908 6.188 20.277 1.00 94.69 237 LEU A C 1
ATOM 1870 O O . LEU A 1 237 ? -10.639 6.508 19.124 1.00 94.69 237 LEU A O 1
ATOM 1874 N N . THR A 1 238 ? -10.272 6.756 21.306 1.00 95.00 238 THR A N 1
ATOM 1875 C CA . THR A 1 238 ? -9.209 7.762 21.117 1.00 95.00 238 THR A CA 1
ATOM 1876 C C . THR A 1 238 ? -7.961 7.142 20.476 1.00 95.00 238 THR A C 1
ATOM 1878 O O . THR A 1 238 ? -7.369 7.752 19.584 1.00 95.00 238 THR A O 1
ATOM 1881 N N . LYS A 1 239 ? -7.575 5.923 20.879 1.00 93.31 239 LYS A N 1
ATOM 1882 C CA . LYS A 1 239 ? -6.458 5.164 20.283 1.00 93.31 239 LYS A CA 1
ATOM 1883 C C . LYS A 1 239 ? -6.773 4.774 18.831 1.00 93.31 239 LYS A C 1
ATOM 1885 O O . LYS A 1 239 ? -5.916 4.926 17.960 1.00 93.31 239 LYS A O 1
ATOM 1890 N N . GLU A 1 240 ? -8.008 4.362 18.547 1.00 91.69 240 GLU A N 1
ATOM 1891 C CA . GLU A 1 240 ? -8.496 4.072 17.191 1.00 91.69 240 GLU A CA 1
ATOM 1892 C C . GLU A 1 240 ? -8.498 5.315 16.291 1.00 91.69 240 GLU A C 1
ATOM 1894 O O . GLU A 1 240 ? -7.960 5.262 15.184 1.00 91.69 240 GLU A O 1
ATOM 1899 N N . ILE A 1 241 ? -9.012 6.454 16.771 1.00 94.50 241 ILE A N 1
ATOM 1900 C CA . ILE A 1 241 ? -9.001 7.733 16.042 1.00 94.50 241 ILE A CA 1
ATOM 1901 C C . ILE A 1 241 ? -7.564 8.166 15.731 1.00 94.50 241 ILE A C 1
ATOM 1903 O O . ILE A 1 241 ? -7.274 8.511 14.588 1.00 94.50 241 ILE A O 1
ATOM 1907 N N . GLN A 1 242 ? -6.642 8.095 16.697 1.00 91.88 242 GLN A N 1
ATOM 1908 C CA . GLN A 1 242 ? -5.229 8.432 16.472 1.00 91.88 242 GLN A CA 1
ATOM 1909 C C . GLN A 1 242 ? -4.553 7.492 15.462 1.00 91.88 242 GLN A C 1
ATOM 1911 O O . GLN A 1 242 ? -3.768 7.948 14.629 1.00 91.88 242 GLN A O 1
ATOM 1916 N N . SER A 1 243 ? -4.865 6.193 15.502 1.00 87.12 243 SER A N 1
ATOM 1917 C CA . SER A 1 243 ? -4.383 5.214 14.519 1.00 87.12 243 SER A CA 1
ATOM 1918 C C . SER A 1 243 ? -4.926 5.519 13.118 1.00 87.12 243 SER A C 1
ATOM 1920 O O . SER A 1 243 ? -4.159 5.636 12.162 1.00 87.12 243 SER A O 1
ATOM 1922 N N . CYS A 1 244 ? -6.235 5.753 12.998 1.00 87.50 244 CYS A N 1
ATOM 1923 C CA . CYS A 1 244 ? -6.896 6.093 11.740 1.00 87.50 244 CYS A CA 1
ATOM 1924 C C . CYS A 1 244 ? -6.371 7.414 11.152 1.00 87.50 244 CYS A C 1
ATOM 1926 O O . CYS A 1 244 ? -6.039 7.475 9.970 1.00 87.50 244 CYS A O 1
ATOM 1928 N N . GLN A 1 245 ? -6.185 8.447 11.978 1.00 89.62 245 GLN A N 1
ATOM 1929 C CA . GLN A 1 245 ? -5.634 9.735 11.555 1.00 89.62 245 GLN A CA 1
ATOM 1930 C C . GLN A 1 245 ? -4.199 9.601 11.020 1.00 89.62 245 GLN A C 1
ATOM 1932 O O . GLN A 1 245 ? -3.897 10.156 9.963 1.00 89.62 245 GLN A O 1
ATOM 1937 N N . LYS A 1 246 ? -3.340 8.802 11.673 1.00 84.88 246 LYS A N 1
ATOM 1938 C CA . LYS A 1 246 ? -1.999 8.471 11.155 1.00 84.88 246 LYS A CA 1
ATOM 1939 C C . LYS A 1 246 ? -2.067 7.699 9.834 1.00 84.88 246 LYS A C 1
ATOM 1941 O O . LYS A 1 246 ? -1.318 8.015 8.913 1.00 84.88 246 LYS A O 1
ATOM 1946 N N . LYS A 1 247 ? -2.976 6.724 9.707 1.00 83.12 247 LYS A N 1
ATOM 1947 C CA . LYS A 1 247 ? -3.187 5.975 8.454 1.00 83.12 247 LYS A CA 1
ATOM 1948 C C . LYS A 1 247 ? -3.641 6.887 7.313 1.00 83.12 247 LYS A C 1
ATOM 1950 O O . LYS A 1 247 ? -3.106 6.766 6.219 1.00 83.12 247 LYS A O 1
ATOM 1955 N N . ILE A 1 248 ? -4.536 7.844 7.564 1.00 85.19 248 ILE A N 1
ATOM 1956 C CA . ILE A 1 248 ? -4.974 8.842 6.571 1.00 85.19 248 ILE A CA 1
ATOM 1957 C C . ILE A 1 248 ? -3.820 9.777 6.174 1.00 85.19 248 ILE A C 1
ATOM 1959 O O . ILE A 1 248 ? -3.602 9.996 4.984 1.00 85.19 248 ILE A O 1
ATOM 1963 N N . GLN A 1 249 ? -3.042 10.277 7.142 1.00 84.31 249 GLN A N 1
ATOM 1964 C CA . GLN A 1 249 ? -1.868 11.124 6.877 1.00 84.31 249 GLN A CA 1
ATOM 1965 C C . GLN A 1 249 ? -0.793 10.412 6.039 1.00 84.31 249 GLN A C 1
ATOM 1967 O O . GLN A 1 249 ? -0.152 11.054 5.214 1.00 84.31 249 GLN A O 1
ATOM 1972 N N . ARG A 1 250 ? -0.628 9.094 6.210 1.00 78.12 250 ARG A N 1
ATOM 1973 C CA . ARG A 1 250 ? 0.257 8.246 5.389 1.00 78.12 250 ARG A CA 1
ATOM 1974 C C . ARG A 1 250 ? -0.341 7.908 4.018 1.00 78.12 250 ARG A C 1
ATOM 1976 O O . ARG A 1 250 ? 0.380 7.858 3.027 1.00 78.12 250 ARG A O 1
ATOM 1983 N N . ALA A 1 251 ? -1.653 7.682 3.951 1.00 80.62 251 ALA A N 1
ATOM 1984 C CA . ALA A 1 251 ? -2.343 7.274 2.731 1.00 80.62 251 ALA A CA 1
ATOM 1985 C C . ALA A 1 251 ? -2.503 8.408 1.711 1.00 80.62 251 ALA A C 1
ATOM 1987 O O . ALA A 1 251 ? -2.430 8.142 0.517 1.00 80.62 251 ALA A O 1
ATOM 1988 N N . ALA A 1 252 ? -2.729 9.653 2.142 1.00 82.06 252 ALA A N 1
ATOM 1989 C CA . ALA A 1 252 ? -3.011 10.750 1.213 1.00 82.06 252 ALA A CA 1
ATOM 1990 C C . ALA A 1 252 ? -1.830 11.087 0.267 1.00 82.06 252 ALA A C 1
ATOM 1992 O O . ALA A 1 252 ? -2.077 11.169 -0.938 1.00 82.06 252 ALA A O 1
ATOM 1993 N N . PRO A 1 253 ? -0.564 11.198 0.732 1.00 75.88 253 PRO A N 1
ATOM 1994 C CA . PRO A 1 253 ? 0.583 11.380 -0.161 1.00 75.88 253 PRO A CA 1
ATOM 1995 C C . PRO A 1 253 ? 0.803 10.182 -1.092 1.00 75.88 253 PRO A C 1
ATOM 1997 O O . PRO A 1 253 ? 1.047 10.384 -2.276 1.00 75.88 253 PRO A O 1
ATOM 2000 N N . LEU A 1 254 ? 0.645 8.944 -0.594 1.00 74.75 254 LEU A N 1
ATOM 2001 C CA . LEU A 1 254 ? 0.718 7.742 -1.435 1.00 74.75 254 LEU A CA 1
ATOM 2002 C C . LEU A 1 254 ? -0.348 7.736 -2.533 1.00 74.75 254 LEU A C 1
ATOM 2004 O O . LEU A 1 254 ? -0.033 7.450 -3.680 1.00 74.75 254 LEU A O 1
ATOM 2008 N N . LEU A 1 255 ? -1.611 8.006 -2.196 1.00 80.62 255 LEU A N 1
ATOM 2009 C CA . LEU A 1 255 ? -2.719 7.928 -3.151 1.00 80.62 255 LEU A CA 1
ATOM 2010 C C . LEU A 1 255 ? -2.590 8.958 -4.270 1.00 80.62 255 LEU A C 1
ATOM 2012 O O . LEU A 1 255 ? -2.998 8.666 -5.389 1.00 80.62 255 LEU A O 1
ATOM 2016 N N . LEU A 1 256 ? -2.022 10.129 -3.974 1.00 79.56 256 LEU A N 1
ATOM 2017 C CA . LEU A 1 256 ? -1.729 11.151 -4.973 1.00 79.56 256 LEU A CA 1
ATOM 2018 C C . LEU A 1 256 ? -0.476 10.771 -5.778 1.00 79.56 256 LEU A C 1
ATOM 2020 O O . LEU A 1 256 ? -0.551 10.651 -6.995 1.00 79.56 256 LEU A O 1
ATOM 2024 N N . GLY A 1 257 ? 0.637 10.458 -5.108 1.00 74.69 257 GLY A N 1
ATOM 2025 C CA . GLY A 1 257 ? 1.906 10.106 -5.754 1.00 74.69 257 GLY A CA 1
ATOM 2026 C C . GLY A 1 257 ? 1.893 8.799 -6.558 1.00 74.69 257 GLY A C 1
ATOM 2027 O O . GLY A 1 257 ? 2.705 8.661 -7.465 1.00 74.69 257 GLY A O 1
ATOM 2028 N N . LEU A 1 258 ? 0.980 7.862 -6.270 1.00 79.00 258 LEU A N 1
ATOM 2029 C CA . LEU A 1 258 ? 0.770 6.618 -7.029 1.00 79.00 258 LEU A CA 1
ATOM 2030 C C . LEU A 1 258 ? -0.395 6.698 -8.034 1.00 79.00 258 LEU A C 1
ATOM 2032 O O . LEU A 1 258 ? -0.617 5.735 -8.773 1.00 79.00 258 LEU A O 1
ATOM 2036 N N . ALA A 1 259 ? -1.157 7.799 -8.079 1.00 82.19 259 ALA A N 1
ATOM 2037 C CA . ALA A 1 259 ? -2.208 7.972 -9.086 1.00 82.19 259 ALA A CA 1
ATOM 2038 C C . ALA A 1 259 ? -1.606 8.055 -10.496 1.00 82.19 259 ALA A C 1
ATOM 2040 O O . ALA A 1 259 ? -2.098 7.389 -11.410 1.00 82.19 259 ALA A O 1
ATOM 2041 N N . ASP A 1 260 ? -0.509 8.801 -10.638 1.00 76.25 260 ASP A N 1
ATOM 2042 C CA . ASP A 1 260 ? 0.202 8.984 -11.904 1.00 76.25 260 ASP A CA 1
ATOM 2043 C C . ASP A 1 260 ? 0.887 7.688 -12.354 1.00 76.25 260 ASP A C 1
ATOM 2045 O O . ASP A 1 260 ? 0.727 7.277 -13.498 1.00 76.25 260 ASP A O 1
ATOM 2049 N N . GLU A 1 261 ? 1.567 6.976 -11.448 1.00 76.12 261 GLU A N 1
ATOM 2050 C CA . GLU A 1 261 ? 2.110 5.630 -11.684 1.00 76.12 261 GLU A CA 1
ATOM 2051 C C . GLU A 1 261 ? 1.024 4.664 -12.165 1.00 76.12 261 GLU A C 1
ATOM 2053 O O . GLU A 1 261 ? 1.213 3.969 -13.163 1.00 76.12 261 GLU A O 1
ATOM 2058 N N . LYS A 1 262 ? -0.146 4.652 -11.514 1.00 83.19 262 LYS A N 1
ATOM 2059 C CA . LYS A 1 262 ? -1.289 3.833 -11.935 1.00 83.19 262 LYS A CA 1
ATOM 2060 C C . LYS A 1 262 ? -1.801 4.231 -13.324 1.00 83.19 262 LYS A C 1
ATOM 2062 O O . LYS A 1 262 ? -2.179 3.342 -14.088 1.00 83.19 262 LYS A O 1
ATOM 2067 N N . HIS A 1 263 ? -1.829 5.524 -13.653 1.00 83.06 263 HIS A N 1
ATOM 2068 C CA . HIS A 1 263 ? -2.211 6.005 -14.983 1.00 83.06 263 HIS A CA 1
ATOM 2069 C C . HIS A 1 263 ? -1.187 5.554 -16.031 1.00 83.06 263 HIS A C 1
ATOM 2071 O O . HIS A 1 263 ? -1.546 4.820 -16.949 1.00 83.06 263 HIS A O 1
ATOM 2077 N N . ARG A 1 264 ? 0.097 5.874 -15.822 1.00 80.62 264 ARG A N 1
ATOM 2078 C CA . ARG A 1 264 ? 1.223 5.537 -16.705 1.00 80.62 264 ARG A CA 1
ATOM 2079 C C . ARG A 1 264 ? 1.330 4.035 -16.951 1.00 80.62 264 ARG A C 1
ATOM 2081 O O . ARG A 1 264 ? 1.424 3.617 -18.100 1.00 80.62 264 ARG A O 1
ATOM 2088 N N . TRP A 1 265 ? 1.281 3.209 -15.905 1.00 83.88 265 TRP A N 1
ATOM 2089 C CA . TRP A 1 265 ? 1.301 1.750 -16.053 1.00 83.88 265 TRP A CA 1
ATOM 2090 C C . TRP A 1 265 ? 0.030 1.221 -16.733 1.00 83.88 265 TRP A C 1
ATOM 2092 O O . TRP A 1 265 ? 0.111 0.262 -17.496 1.00 83.88 265 TRP A O 1
ATOM 2102 N N . GLY A 1 266 ? -1.131 1.847 -16.509 1.00 86.31 266 GLY A N 1
ATOM 2103 C CA . GLY A 1 266 ? -2.383 1.518 -17.197 1.00 86.31 266 GLY A CA 1
ATOM 2104 C C . GLY A 1 266 ? -2.329 1.806 -18.700 1.00 86.31 266 GLY A C 1
ATOM 2105 O O . GLY A 1 266 ? -2.645 0.929 -19.505 1.00 86.31 266 GLY A O 1
ATOM 2106 N N . GLU A 1 267 ? -1.871 2.998 -19.083 1.00 86.94 267 GLU A N 1
ATOM 2107 C CA . GLU A 1 267 ? -1.639 3.396 -20.477 1.00 86.94 267 GLU A CA 1
ATOM 2108 C C . GLU A 1 267 ? -0.582 2.512 -21.136 1.00 86.94 267 GLU A C 1
ATOM 2110 O O . GLU A 1 267 ? -0.831 1.940 -22.194 1.00 86.94 267 GLU A O 1
ATOM 2115 N N . GLN A 1 268 ? 0.573 2.328 -20.491 1.00 80.69 268 GLN A N 1
ATOM 2116 C CA . GLN A 1 268 ? 1.663 1.505 -21.008 1.00 80.69 268 GLN A CA 1
ATOM 2117 C C . GLN A 1 268 ? 1.241 0.039 -21.170 1.00 80.69 268 GLN A C 1
ATOM 2119 O O . GLN A 1 268 ? 1.610 -0.585 -22.163 1.00 80.69 268 GLN A O 1
ATOM 2124 N N . ALA A 1 269 ? 0.425 -0.512 -20.266 1.00 82.69 269 ALA A N 1
ATOM 2125 C CA . ALA A 1 269 ? -0.159 -1.844 -20.425 1.00 82.69 269 ALA A CA 1
ATOM 2126 C C . ALA A 1 269 ? -1.203 -1.911 -21.555 1.00 82.69 269 ALA A C 1
ATOM 2128 O O . ALA A 1 269 ? -1.235 -2.907 -22.281 1.00 82.69 269 ALA A O 1
ATOM 2129 N N . CYS A 1 270 ? -2.028 -0.873 -21.745 1.00 86.44 270 CYS A N 1
ATOM 2130 C CA . CYS A 1 270 ? -2.986 -0.807 -22.854 1.00 86.44 270 CYS A CA 1
ATOM 2131 C C . CYS A 1 270 ? -2.262 -0.747 -24.206 1.00 86.44 270 CYS A C 1
ATOM 2133 O O . CYS A 1 270 ? -2.460 -1.623 -25.048 1.00 86.44 270 CYS A O 1
ATOM 2135 N N . LEU A 1 271 ? -1.326 0.195 -24.351 1.00 81.56 271 LEU A N 1
ATOM 2136 C CA . LEU A 1 271 ? -0.458 0.345 -25.519 1.00 81.56 271 LEU A CA 1
ATOM 2137 C C . LEU A 1 271 ? 0.319 -0.944 -25.806 1.00 81.56 271 LEU A C 1
ATOM 2139 O O . LEU A 1 271 ? 0.354 -1.397 -26.945 1.00 81.56 271 LEU A O 1
ATOM 2143 N N . SER A 1 272 ? 0.889 -1.588 -24.782 1.00 76.31 272 SER A N 1
ATOM 2144 C CA . SER A 1 272 ? 1.624 -2.851 -24.955 1.00 76.31 272 SER A CA 1
ATOM 2145 C C . SER A 1 272 ? 0.715 -3.985 -25.435 1.00 76.31 272 SER A C 1
ATOM 2147 O O . SER A 1 272 ? 1.129 -4.786 -26.269 1.00 76.31 272 SER A O 1
ATOM 2149 N N . LYS A 1 273 ? -0.531 -4.053 -24.950 1.00 80.25 273 LYS A N 1
ATOM 2150 C CA . LYS A 1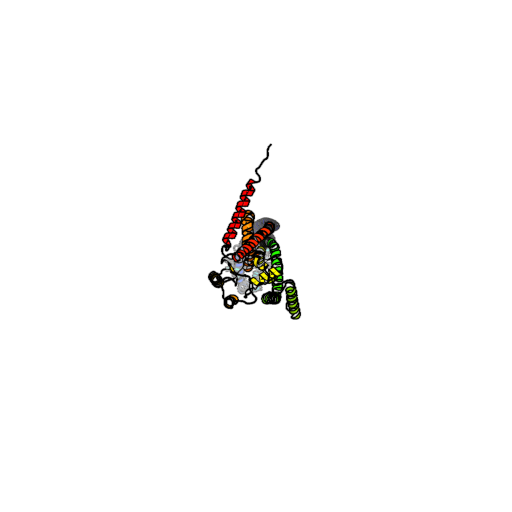 273 ? -1.533 -5.042 -25.376 1.00 80.25 273 LYS A CA 1
ATOM 2151 C C . LYS A 1 273 ? -2.014 -4.801 -26.811 1.00 80.25 273 LYS A C 1
ATOM 2153 O O . LYS A 1 273 ? -2.194 -5.763 -27.556 1.00 80.25 273 LYS A O 1
ATOM 2158 N N . GLU A 1 274 ? -2.202 -3.544 -27.202 1.00 78.69 274 GLU A N 1
ATOM 2159 C CA . GLU A 1 274 ? -2.534 -3.156 -28.577 1.00 78.69 274 GLU A CA 1
ATOM 2160 C C . GLU A 1 274 ? -1.381 -3.491 -29.529 1.00 78.69 274 GLU A C 1
ATOM 2162 O O . GLU A 1 274 ? -1.578 -4.251 -30.480 1.00 78.69 274 GLU A O 1
ATOM 2167 N N . LEU A 1 275 ? -0.162 -3.037 -29.216 1.00 75.88 275 LEU A N 1
ATOM 2168 C CA . LEU A 1 275 ? 1.059 -3.355 -29.961 1.00 75.88 275 LEU A CA 1
ATOM 2169 C C . LEU A 1 275 ? 1.257 -4.866 -30.113 1.00 75.88 275 LEU A C 1
ATOM 2171 O O . LEU A 1 275 ? 1.545 -5.321 -31.218 1.00 75.88 275 LEU A O 1
ATOM 2175 N N . TYR A 1 276 ? 1.030 -5.653 -29.054 1.00 78.06 276 TYR A N 1
ATOM 2176 C CA . TYR A 1 276 ? 1.153 -7.114 -29.102 1.00 78.06 276 TYR A CA 1
ATOM 2177 C C . TYR A 1 276 ? 0.236 -7.760 -30.151 1.00 78.06 276 TYR A C 1
ATOM 2179 O O . TYR A 1 276 ? 0.632 -8.735 -30.790 1.00 78.06 276 TYR A O 1
ATOM 2187 N N . SER A 1 277 ? -0.959 -7.205 -30.386 1.00 79.31 277 SER A N 1
ATOM 2188 C CA . SER A 1 277 ? -1.837 -7.687 -31.459 1.00 79.31 277 SER A CA 1
ATOM 2189 C C . SER A 1 277 ? -1.236 -7.440 -32.851 1.00 79.31 277 SER A C 1
ATOM 2191 O O . SER A 1 277 ? -1.256 -8.336 -33.699 1.00 79.31 277 SER A O 1
ATOM 2193 N N . TYR A 1 278 ? -0.617 -6.274 -33.062 1.00 80.56 278 TYR A N 1
ATOM 2194 C CA . TYR A 1 278 ? -0.056 -5.861 -34.351 1.00 80.56 278 TYR A CA 1
ATOM 2195 C C . TYR A 1 278 ? 1.278 -6.536 -34.711 1.00 80.56 278 TYR A C 1
ATOM 2197 O O . TYR A 1 278 ? 1.629 -6.560 -35.893 1.00 80.56 278 TYR A O 1
ATOM 2205 N N . ILE A 1 279 ? 1.993 -7.139 -33.743 1.00 80.25 279 ILE A N 1
ATOM 2206 C CA . ILE A 1 279 ? 3.279 -7.839 -33.968 1.00 80.25 279 ILE A CA 1
ATOM 2207 C C . ILE A 1 279 ? 3.194 -8.816 -35.148 1.00 80.25 279 ILE A C 1
ATOM 2209 O O . ILE A 1 279 ? 4.126 -8.891 -35.943 1.00 80.25 279 ILE A O 1
ATOM 2213 N N . SER A 1 280 ? 2.087 -9.554 -35.282 1.00 78.38 280 SER A N 1
ATOM 2214 C CA . SER A 1 280 ? 1.921 -10.556 -36.344 1.00 78.38 280 SER A CA 1
ATOM 2215 C C . SER A 1 280 ? 1.946 -9.948 -37.755 1.00 78.38 280 SER A C 1
ATOM 2217 O O . SER A 1 280 ? 2.682 -10.432 -38.618 1.00 78.38 280 SER A O 1
ATOM 2219 N N . GLY A 1 281 ? 1.211 -8.854 -37.980 1.00 79.94 281 GLY A N 1
ATOM 2220 C CA . GLY A 1 281 ? 1.223 -8.114 -39.241 1.00 79.94 281 GLY A CA 1
ATOM 2221 C C . GLY A 1 281 ? 2.543 -7.378 -39.473 1.00 79.94 281 GLY A C 1
ATOM 2222 O O . GLY A 1 281 ? 3.142 -7.510 -40.540 1.00 79.94 281 GLY A O 1
ATOM 2223 N N . HIS A 1 282 ? 3.051 -6.662 -38.463 1.00 82.38 282 HIS A N 1
ATOM 2224 C CA . HIS A 1 282 ? 4.310 -5.905 -38.559 1.00 82.38 282 HIS A CA 1
ATOM 2225 C C . HIS A 1 282 ? 5.522 -6.796 -38.833 1.00 82.38 282 HIS A C 1
ATOM 2227 O O . HIS A 1 282 ? 6.376 -6.432 -39.645 1.00 82.38 282 HIS A O 1
ATOM 2233 N N . ALA A 1 283 ? 5.575 -7.985 -38.228 1.00 80.75 283 ALA A N 1
ATOM 2234 C CA . ALA A 1 283 ? 6.602 -8.979 -38.511 1.00 80.75 283 ALA A CA 1
ATOM 2235 C C . ALA A 1 283 ? 6.502 -9.522 -39.942 1.00 80.75 283 ALA A C 1
ATOM 2237 O O . ALA A 1 283 ? 7.543 -9.727 -40.564 1.00 80.75 283 ALA A O 1
ATOM 2238 N N . LEU A 1 284 ? 5.295 -9.716 -40.491 1.00 81.31 284 LEU A N 1
ATOM 2239 C CA . LEU A 1 284 ? 5.132 -10.204 -41.863 1.00 81.31 284 LEU A CA 1
ATOM 2240 C C . LEU A 1 284 ? 5.550 -9.152 -42.902 1.00 81.31 284 LEU A C 1
ATOM 2242 O O . LEU A 1 284 ? 6.328 -9.489 -43.796 1.00 81.31 284 LEU A O 1
ATOM 2246 N N . ILE A 1 285 ? 5.124 -7.886 -42.751 1.00 84.12 285 ILE A N 1
ATOM 2247 C CA . ILE A 1 285 ? 5.608 -6.779 -43.603 1.00 84.12 285 ILE A CA 1
ATOM 2248 C C . ILE A 1 285 ? 7.130 -6.689 -43.491 1.00 84.12 285 ILE A C 1
ATOM 2250 O O . ILE A 1 285 ? 7.830 -6.741 -44.499 1.00 84.12 285 ILE A O 1
ATOM 2254 N N . SER A 1 286 ? 7.666 -6.614 -42.270 1.00 84.31 286 SER A N 1
ATOM 2255 C CA . SER A 1 286 ? 9.098 -6.387 -42.053 1.00 84.31 286 SER A CA 1
ATOM 2256 C C . SER A 1 286 ? 9.963 -7.542 -42.553 1.00 84.31 286 SER A C 1
ATOM 2258 O O . SER A 1 286 ? 10.990 -7.294 -43.180 1.00 84.31 286 SER A O 1
ATOM 2260 N N . ALA A 1 287 ? 9.555 -8.797 -42.339 1.00 82.19 287 ALA A N 1
ATOM 2261 C CA . ALA A 1 287 ? 10.253 -9.964 -42.875 1.00 82.19 287 ALA A CA 1
ATOM 2262 C C . ALA A 1 287 ? 10.166 -10.021 -44.406 1.00 82.19 287 ALA A C 1
ATOM 2264 O O . ALA A 1 287 ? 11.152 -10.371 -45.056 1.00 82.19 287 ALA A O 1
ATOM 2265 N N . GLY A 1 288 ? 9.036 -9.620 -44.996 1.00 80.69 288 GLY A N 1
ATOM 2266 C CA . GLY A 1 288 ? 8.922 -9.437 -46.438 1.00 80.69 288 GLY A CA 1
ATOM 2267 C C . GLY A 1 288 ? 9.891 -8.368 -46.947 1.00 80.69 288 GLY A C 1
ATOM 2268 O O . GLY A 1 288 ? 10.683 -8.645 -47.849 1.00 80.69 288 GLY A O 1
ATOM 2269 N N . MET A 1 289 ? 9.894 -7.175 -46.345 1.00 83.06 289 MET A N 1
ATOM 2270 C CA . MET A 1 289 ? 10.713 -6.037 -46.786 1.00 83.06 289 MET A CA 1
ATOM 2271 C C . MET A 1 289 ? 12.200 -6.383 -46.679 1.00 83.06 289 MET A C 1
ATOM 2273 O O . MET A 1 289 ? 12.961 -6.187 -47.625 1.00 83.06 289 MET A O 1
ATOM 2277 N N . LEU A 1 290 ? 12.587 -7.009 -45.566 1.00 82.56 290 LEU A N 1
ATOM 2278 C CA . LEU A 1 290 ? 13.932 -7.519 -45.318 1.00 82.56 290 LEU A CA 1
ATOM 2279 C C . LEU A 1 290 ? 14.390 -8.573 -46.341 1.00 82.56 290 LEU A C 1
ATOM 2281 O O . LEU A 1 290 ? 15.585 -8.682 -46.607 1.00 82.56 290 LEU A O 1
ATOM 2285 N N . THR A 1 291 ? 13.461 -9.346 -46.911 1.00 81.88 291 THR A N 1
ATOM 2286 C CA . THR A 1 291 ? 13.778 -10.441 -47.844 1.00 81.88 291 THR A CA 1
ATOM 2287 C C . THR A 1 291 ? 13.740 -10.007 -49.309 1.00 81.88 291 THR A C 1
ATOM 2289 O O . THR A 1 291 ? 14.571 -10.460 -50.095 1.00 81.88 291 THR A O 1
ATOM 2292 N N . TYR A 1 292 ? 12.790 -9.146 -49.685 1.00 83.62 292 TYR A N 1
ATOM 2293 C CA . TYR A 1 292 ? 12.450 -8.877 -51.087 1.00 83.62 292 TYR A CA 1
ATOM 2294 C C . TYR A 1 292 ? 12.573 -7.407 -51.504 1.00 83.62 292 TYR A C 1
ATOM 2296 O O . TYR A 1 292 ? 12.780 -7.156 -52.685 1.00 83.62 292 TYR A O 1
ATOM 2304 N N . ALA A 1 293 ? 12.477 -6.428 -50.595 1.00 83.62 293 ALA A N 1
ATOM 2305 C CA . ALA A 1 293 ? 12.456 -5.012 -50.989 1.00 83.62 293 ALA A CA 1
ATOM 2306 C C . ALA A 1 293 ? 13.836 -4.465 -51.409 1.00 83.62 293 ALA A C 1
ATOM 2308 O O . ALA A 1 293 ? 13.908 -3.475 -52.137 1.00 83.62 293 ALA A O 1
ATOM 2309 N N . GLY A 1 294 ? 14.926 -5.113 -50.977 1.00 80.00 294 GLY A N 1
ATOM 2310 C CA . GLY A 1 294 ? 16.314 -4.676 -51.186 1.00 80.00 294 GLY A CA 1
ATOM 2311 C C . GLY A 1 294 ? 16.648 -4.186 -52.608 1.00 80.00 294 GLY A C 1
ATOM 2312 O O . GLY A 1 294 ? 17.096 -3.047 -52.734 1.00 80.00 294 GLY A O 1
ATOM 2313 N N . PRO A 1 295 ? 16.389 -4.965 -53.678 1.00 82.44 295 PRO A N 1
ATOM 2314 C CA . PRO A 1 295 ? 16.720 -4.570 -55.054 1.00 82.44 295 PRO A CA 1
ATOM 2315 C C . PRO A 1 295 ? 15.891 -3.411 -55.634 1.00 82.44 295 PRO A C 1
ATOM 2317 O O . PRO A 1 295 ? 16.216 -2.920 -56.713 1.00 82.44 295 PRO A O 1
ATOM 2320 N N . PHE A 1 296 ? 14.806 -2.994 -54.973 1.00 86.12 296 PHE A N 1
ATOM 2321 C CA . PHE A 1 296 ? 13.820 -2.073 -55.543 1.00 86.12 296 PHE A CA 1
ATOM 2322 C C . PHE A 1 296 ? 13.970 -0.623 -55.059 1.00 86.12 296 PHE A C 1
ATOM 2324 O O . PHE A 1 296 ? 14.461 -0.353 -53.961 1.00 86.12 296 PHE A O 1
ATOM 2331 N N . THR A 1 297 ? 13.499 0.317 -55.885 1.00 84.94 297 THR A N 1
ATOM 2332 C CA . THR A 1 297 ? 13.513 1.768 -55.627 1.00 84.94 297 THR A CA 1
ATOM 2333 C C . THR A 1 297 ? 12.459 2.189 -54.597 1.00 84.94 297 THR A C 1
ATOM 2335 O O . THR A 1 297 ? 11.469 1.491 -54.398 1.00 84.94 297 THR A O 1
ATOM 2338 N N . ALA A 1 298 ? 12.625 3.366 -53.977 1.00 83.06 298 ALA A N 1
ATOM 2339 C CA . ALA A 1 298 ? 11.708 3.880 -52.948 1.00 83.06 298 ALA A CA 1
ATOM 2340 C C . ALA A 1 298 ? 10.224 3.874 -53.363 1.00 83.06 298 ALA A C 1
ATOM 2342 O O . ALA A 1 298 ? 9.376 3.480 -52.569 1.00 83.06 298 ALA A O 1
ATOM 2343 N N . ALA A 1 299 ? 9.916 4.259 -54.608 1.00 85.56 299 ALA A N 1
ATOM 2344 C CA . ALA A 1 299 ? 8.547 4.254 -55.125 1.00 85.56 299 ALA A CA 1
ATOM 2345 C C . ALA A 1 299 ? 7.953 2.835 -55.139 1.00 85.56 299 ALA A C 1
ATOM 2347 O O . ALA A 1 299 ? 6.914 2.596 -54.528 1.00 85.56 299 ALA A O 1
ATOM 2348 N N . TYR A 1 300 ? 8.665 1.872 -55.734 1.00 87.06 300 TYR A N 1
ATOM 2349 C CA . TYR A 1 300 ? 8.212 0.482 -55.789 1.00 87.06 300 TYR A CA 1
ATOM 2350 C C . TYR A 1 300 ? 8.177 -0.178 -54.402 1.00 87.06 300 TYR A C 1
ATOM 2352 O O . TYR A 1 300 ? 7.309 -1.003 -54.138 1.00 87.06 300 TYR A O 1
ATOM 2360 N N . ARG A 1 301 ? 9.071 0.203 -53.478 1.00 87.00 301 ARG A N 1
ATOM 2361 C CA . ARG A 1 301 ? 8.995 -0.237 -52.074 1.00 87.00 301 ARG A CA 1
ATOM 2362 C C . ARG A 1 301 ? 7.721 0.250 -51.394 1.00 87.00 301 ARG A C 1
ATOM 2364 O O . ARG A 1 301 ? 7.071 -0.554 -50.741 1.00 87.00 301 ARG A O 1
ATOM 2371 N N . GLY A 1 302 ? 7.340 1.513 -51.592 1.00 85.56 302 GLY A N 1
ATOM 2372 C CA . GLY A 1 302 ? 6.068 2.048 -51.099 1.00 85.56 302 GLY A CA 1
ATOM 2373 C C . GLY A 1 302 ? 4.855 1.341 -51.714 1.00 85.56 302 GLY A C 1
ATOM 2374 O O . GLY A 1 302 ? 3.924 0.987 -50.996 1.00 85.56 302 GLY A O 1
ATOM 2375 N N . GLU A 1 303 ? 4.882 1.055 -53.019 1.00 88.19 303 GLU A N 1
ATOM 2376 C CA . GLU A 1 303 ? 3.841 0.264 -53.697 1.00 88.19 303 GLU A CA 1
ATOM 2377 C C . GLU A 1 303 ? 3.741 -1.172 -53.156 1.00 88.19 303 GLU A C 1
ATOM 2379 O O . GLU A 1 303 ? 2.641 -1.702 -53.011 1.00 88.19 303 GLU A O 1
ATOM 2384 N N . LEU A 1 304 ? 4.872 -1.804 -52.846 1.00 86.88 304 LEU A N 1
ATOM 2385 C CA . LEU A 1 304 ? 4.969 -3.178 -52.350 1.00 86.88 304 LEU A CA 1
ATOM 2386 C C . LEU A 1 304 ? 4.579 -3.288 -50.861 1.00 86.88 304 LEU A C 1
ATOM 2388 O O . LEU A 1 304 ? 3.847 -4.203 -50.483 1.00 86.88 304 LEU A O 1
ATOM 2392 N N . GLU A 1 305 ? 4.960 -2.312 -50.035 1.00 85.88 305 GLU A N 1
ATOM 2393 C CA . GLU A 1 305 ? 4.514 -2.167 -48.641 1.00 85.88 305 GLU A CA 1
ATOM 2394 C C . GLU A 1 305 ? 3.003 -1.863 -48.567 1.00 85.88 305 GLU A C 1
ATOM 2396 O O . GLU A 1 305 ? 2.291 -2.433 -47.733 1.00 85.88 305 GLU A O 1
ATOM 2401 N N . ALA A 1 306 ? 2.469 -1.068 -49.505 1.00 87.75 306 ALA A N 1
ATOM 2402 C CA . ALA A 1 306 ? 1.030 -0.848 -49.663 1.00 87.75 306 ALA A CA 1
ATOM 2403 C C . ALA A 1 306 ? 0.281 -2.109 -50.140 1.00 87.75 306 ALA A C 1
ATOM 2405 O O . ALA A 1 306 ? -0.781 -2.424 -49.603 1.00 87.75 306 ALA A O 1
ATOM 2406 N N . GLN A 1 307 ? 0.831 -2.873 -51.092 1.00 88.38 307 GLN A N 1
ATOM 2407 C CA . GLN A 1 307 ? 0.249 -4.148 -51.539 1.00 88.38 307 GLN A CA 1
ATOM 2408 C C . GLN A 1 30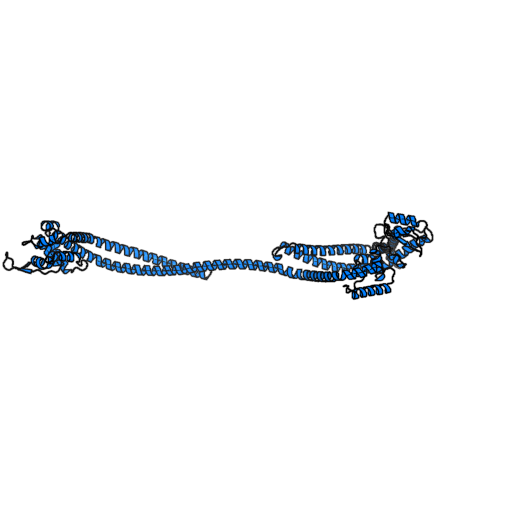7 ? 0.191 -5.185 -50.410 1.00 88.38 307 GLN A C 1
ATOM 2410 O O . GLN A 1 307 ? -0.819 -5.873 -50.260 1.00 88.38 307 GLN A O 1
ATOM 2415 N N . TRP A 1 308 ? 1.228 -5.288 -49.576 1.00 88.12 308 TRP A N 1
ATOM 2416 C CA . TRP A 1 308 ? 1.200 -6.178 -48.410 1.00 88.12 308 TRP A CA 1
ATOM 2417 C C . TRP A 1 308 ? 0.276 -5.681 -47.300 1.00 88.12 308 TRP A C 1
ATOM 2419 O O . TRP A 1 308 ? -0.407 -6.498 -46.686 1.00 88.12 308 TRP A O 1
ATOM 2429 N N . SER A 1 309 ? 0.176 -4.367 -47.095 1.00 87.00 309 SER A N 1
ATOM 2430 C CA . SER A 1 309 ? -0.834 -3.772 -46.210 1.00 87.00 309 SER A CA 1
ATOM 2431 C C . SER A 1 309 ? -2.260 -4.116 -46.668 1.00 87.00 309 SER A C 1
ATOM 2433 O O . SER A 1 309 ? -3.110 -4.472 -45.852 1.00 87.00 309 SER A O 1
ATOM 2435 N N . GLU A 1 310 ? -2.523 -4.094 -47.978 1.00 88.62 310 GLU A N 1
ATOM 2436 C CA . GLU A 1 310 ? -3.815 -4.500 -48.540 1.00 88.62 310 GLU A CA 1
ATOM 2437 C C . GLU A 1 310 ? -4.065 -6.010 -48.406 1.00 88.62 310 GLU A C 1
ATOM 2439 O O . GLU A 1 310 ? -5.162 -6.415 -48.023 1.00 88.62 310 GLU A O 1
ATOM 2444 N N . LEU A 1 311 ? -3.058 -6.860 -48.631 1.00 86.88 311 LEU A N 1
ATOM 2445 C CA . LEU A 1 311 ? -3.185 -8.306 -48.406 1.00 86.88 311 LEU A CA 1
ATOM 2446 C C . LEU A 1 311 ? -3.433 -8.647 -46.928 1.00 86.88 311 LEU A C 1
ATOM 2448 O O . LEU A 1 311 ? -4.274 -9.496 -46.638 1.00 86.88 311 LEU A O 1
ATOM 2452 N N . LEU A 1 312 ? -2.779 -7.962 -45.984 1.00 87.38 312 LEU A N 1
ATOM 2453 C CA . LEU A 1 312 ? -3.071 -8.096 -44.551 1.00 87.38 312 LEU A CA 1
ATOM 2454 C C . LEU A 1 312 ? -4.512 -7.685 -44.228 1.00 87.38 312 LEU A C 1
ATOM 2456 O O . LEU A 1 312 ? -5.194 -8.396 -43.488 1.00 87.38 312 LEU A O 1
ATOM 2460 N N . ARG A 1 313 ? -5.001 -6.591 -44.829 1.00 87.56 313 ARG A N 1
ATOM 2461 C CA . ARG A 1 313 ? -6.391 -6.128 -44.690 1.00 87.56 313 ARG A CA 1
ATOM 2462 C C . ARG A 1 313 ? -7.392 -7.155 -45.228 1.00 87.56 313 ARG A C 1
ATOM 2464 O O . ARG A 1 313 ? -8.372 -7.456 -44.548 1.00 87.56 313 ARG A O 1
ATOM 2471 N N . LEU A 1 314 ? -7.128 -7.737 -46.400 1.00 91.56 314 LEU A N 1
ATOM 2472 C CA . LEU A 1 314 ? -7.946 -8.798 -47.006 1.00 91.56 314 LEU A CA 1
ATOM 2473 C C . LEU A 1 314 ? -7.954 -10.084 -46.162 1.00 91.56 314 LEU A C 1
ATOM 2475 O O . LEU A 1 314 ? -8.998 -10.721 -46.024 1.00 91.56 314 LEU A O 1
ATOM 2479 N N . HIS A 1 315 ? -6.821 -10.439 -45.552 1.00 88.31 315 HIS A N 1
ATOM 2480 C CA . HIS A 1 315 ? -6.693 -11.584 -44.644 1.00 88.31 315 HIS A CA 1
ATOM 2481 C C . HIS A 1 315 ? -7.075 -11.283 -43.181 1.00 88.31 315 HIS A C 1
ATOM 2483 O O . HIS A 1 315 ? -6.920 -12.155 -42.328 1.00 88.31 315 HIS A O 1
ATOM 2489 N N . GLN A 1 316 ? -7.609 -10.089 -42.890 1.00 87.06 316 GLN A N 1
ATOM 2490 C CA . GLN A 1 316 ? -8.066 -9.653 -41.560 1.00 87.06 316 GLN A CA 1
ATOM 2491 C C . GLN A 1 316 ? -6.985 -9.726 -40.462 1.00 87.06 316 GLN A C 1
ATOM 2493 O O . GLN A 1 316 ? -7.297 -9.841 -39.276 1.00 87.06 316 GLN A O 1
ATOM 2498 N N . LEU A 1 317 ? -5.708 -9.647 -40.844 1.00 83.88 317 LEU A N 1
ATOM 2499 C CA . LEU A 1 317 ? -4.597 -9.648 -39.898 1.00 83.88 317 LEU A CA 1
ATOM 2500 C C . LEU A 1 317 ? -4.406 -8.239 -39.307 1.00 83.88 317 LEU A C 1
ATOM 2502 O O . LEU A 1 317 ? -4.331 -7.270 -40.065 1.00 83.88 317 LEU A O 1
ATOM 2506 N N . PRO A 1 318 ? -4.314 -8.094 -37.972 1.00 82.50 318 PRO A N 1
ATOM 2507 C CA . PRO A 1 318 ? -4.148 -6.794 -37.335 1.00 82.50 318 PRO A CA 1
ATOM 2508 C C . PRO A 1 318 ? -2.763 -6.205 -37.639 1.00 82.50 318 PRO A C 1
ATOM 2510 O O . PRO A 1 318 ? -1.731 -6.810 -37.349 1.00 82.50 318 PRO A O 1
ATOM 2513 N N . PHE A 1 319 ? -2.740 -4.985 -38.177 1.00 82.75 319 PHE A N 1
ATOM 2514 C CA . PHE A 1 319 ? -1.534 -4.174 -38.335 1.00 82.75 319 PHE A CA 1
ATOM 2515 C C . PHE A 1 319 ? -1.869 -2.682 -38.204 1.00 82.75 319 PHE A C 1
ATOM 2517 O O . PHE A 1 319 ? -2.965 -2.243 -38.550 1.00 82.75 319 PHE A O 1
ATOM 2524 N N . GLN A 1 320 ? -0.906 -1.895 -37.730 1.00 83.06 320 GLN A N 1
ATOM 2525 C CA . GLN A 1 320 ? -0.972 -0.431 -37.734 1.00 83.06 320 GLN A CA 1
ATOM 2526 C C . GLN A 1 320 ? -0.317 0.119 -39.020 1.00 83.06 320 GLN A C 1
ATOM 2528 O O . GLN A 1 320 ? 0.891 -0.081 -39.173 1.00 83.06 320 GLN A O 1
ATOM 2533 N N . PRO A 1 321 ? -1.038 0.846 -39.904 1.00 71.94 321 PRO A N 1
ATOM 2534 C CA . PRO A 1 321 ? -0.511 1.303 -41.201 1.00 71.94 321 PRO A CA 1
ATOM 2535 C C . PRO A 1 321 ? 0.649 2.311 -41.158 1.00 71.94 321 PRO A C 1
ATOM 2537 O O . PRO A 1 321 ? 1.270 2.561 -42.182 1.00 71.94 321 PRO A O 1
ATOM 2540 N N . SER A 1 322 ? 0.943 2.914 -40.001 1.00 69.25 322 SER A N 1
ATOM 2541 C CA . SER A 1 322 ? 2.045 3.876 -39.824 1.00 69.25 322 SER A CA 1
ATOM 2542 C C . SER A 1 322 ? 3.338 3.247 -39.278 1.00 69.25 322 SER A C 1
ATOM 2544 O O . SER A 1 322 ? 4.227 3.969 -38.828 1.00 69.25 322 SER A O 1
ATOM 2546 N N . CYS A 1 323 ? 3.420 1.916 -39.230 1.00 70.88 323 CYS A N 1
ATOM 2547 C CA . CYS A 1 323 ? 4.560 1.173 -38.698 1.00 70.88 323 CYS A CA 1
ATOM 2548 C C . CYS A 1 323 ? 5.222 0.383 -39.834 1.00 70.88 323 CYS A C 1
ATOM 2550 O O . CYS A 1 323 ? 4.862 -0.766 -40.095 1.00 70.88 323 CYS A O 1
ATOM 2552 N N . GLY A 1 324 ? 6.156 1.033 -40.531 1.00 74.31 324 GLY A N 1
ATOM 2553 C CA . GLY A 1 324 ? 6.975 0.381 -41.547 1.00 74.31 324 GLY A CA 1
ATOM 2554 C C . GLY A 1 324 ? 8.202 -0.308 -40.947 1.00 74.31 324 GLY A C 1
ATOM 2555 O O . GLY A 1 324 ? 8.425 -0.308 -39.730 1.00 74.31 324 GLY A O 1
ATOM 2556 N N . LEU A 1 325 ? 9.060 -0.835 -41.825 1.00 80.56 325 LEU A N 1
ATOM 2557 C CA . LEU A 1 325 ? 10.311 -1.526 -41.461 1.00 80.56 325 LEU A CA 1
ATOM 2558 C C . LEU A 1 325 ? 11.171 -0.750 -40.435 1.00 80.56 325 LEU A C 1
ATOM 2560 O O . LEU A 1 325 ? 11.814 -1.354 -39.572 1.00 80.56 325 LEU A O 1
ATOM 2564 N N . LYS A 1 326 ? 11.165 0.588 -40.520 1.00 82.50 326 LYS A N 1
ATOM 2565 C CA . LYS A 1 326 ? 11.906 1.497 -39.635 1.00 82.50 326 LYS A CA 1
ATOM 2566 C C . LYS A 1 326 ? 11.422 1.451 -38.187 1.00 82.50 326 LYS A C 1
ATOM 2568 O O . LYS A 1 326 ? 12.253 1.391 -37.288 1.00 82.50 326 LYS A O 1
ATOM 2573 N N . GLN A 1 327 ? 10.112 1.476 -37.967 1.00 82.62 327 GLN A N 1
ATOM 2574 C CA . GLN A 1 327 ? 9.502 1.512 -36.638 1.00 82.62 327 GLN A CA 1
ATOM 2575 C C . GLN A 1 327 ? 9.527 0.139 -35.950 1.00 82.62 327 GLN A C 1
ATOM 2577 O O . GLN A 1 327 ? 9.570 0.091 -34.724 1.00 82.62 327 GLN A O 1
ATOM 2582 N N . PHE A 1 328 ? 9.523 -0.963 -36.712 1.00 81.75 328 PHE A N 1
ATOM 2583 C CA . PHE A 1 328 ? 9.474 -2.315 -36.143 1.00 81.75 328 PHE A CA 1
ATOM 2584 C C . PHE A 1 328 ? 10.853 -2.951 -35.886 1.00 81.75 328 PHE A C 1
ATOM 2586 O O . PHE A 1 328 ? 11.035 -3.602 -34.860 1.00 81.75 328 PHE A O 1
ATOM 2593 N N . LEU A 1 329 ? 11.835 -2.789 -36.788 1.00 82.69 329 LEU A N 1
ATOM 2594 C CA . LEU A 1 329 ? 13.166 -3.420 -36.650 1.00 82.69 329 LEU A CA 1
ATOM 2595 C C . LEU A 1 329 ? 14.313 -2.444 -36.349 1.00 82.69 329 LEU A C 1
ATOM 2597 O O . LEU A 1 329 ? 15.427 -2.898 -36.056 1.00 82.69 329 LEU A O 1
ATOM 2601 N N . GLY A 1 330 ? 14.072 -1.137 -36.448 1.00 81.00 330 GLY A N 1
ATOM 2602 C CA . GLY A 1 330 ? 15.072 -0.093 -36.258 1.00 81.00 330 GLY A CA 1
ATOM 2603 C C . GLY A 1 330 ? 15.161 0.398 -34.814 1.00 81.00 330 GLY A C 1
ATOM 2604 O O . GLY A 1 330 ? 14.237 1.035 -34.321 1.00 81.00 330 GLY A O 1
ATOM 2605 N N . ASP A 1 331 ? 16.297 0.166 -34.156 1.00 83.12 331 ASP A N 1
ATOM 2606 C CA . ASP A 1 331 ? 16.605 0.810 -32.875 1.00 83.12 331 ASP A CA 1
ATOM 2607 C C . ASP A 1 331 ? 16.963 2.295 -33.122 1.00 83.12 331 ASP A C 1
ATOM 2609 O O . ASP A 1 331 ? 17.868 2.576 -33.914 1.00 83.12 331 ASP A O 1
ATOM 2613 N N . PRO A 1 332 ? 16.290 3.271 -32.476 1.00 80.75 332 PRO A N 1
ATOM 2614 C CA . PRO A 1 332 ? 16.629 4.687 -32.598 1.00 80.75 332 PRO A CA 1
ATOM 2615 C C . PRO A 1 332 ? 18.078 5.022 -32.227 1.00 80.75 332 PRO A C 1
ATOM 2617 O O . PRO A 1 332 ? 18.630 5.968 -32.790 1.00 80.75 332 PRO A O 1
ATOM 2620 N N . VAL A 1 333 ? 18.716 4.271 -31.322 1.00 83.75 333 VAL A N 1
ATOM 2621 C CA . VAL A 1 333 ? 20.118 4.484 -30.936 1.00 83.75 333 VAL A CA 1
ATOM 2622 C C . VAL A 1 333 ? 21.049 4.032 -32.057 1.00 83.75 333 VAL A C 1
ATOM 2624 O O . VAL A 1 333 ? 21.884 4.832 -32.486 1.00 83.75 333 VAL A O 1
ATOM 2627 N N . THR A 1 334 ? 20.880 2.822 -32.607 1.00 80.19 334 THR A N 1
ATOM 2628 C CA . THR A 1 334 ? 21.677 2.396 -33.773 1.00 80.19 334 THR A CA 1
ATOM 2629 C C . THR A 1 334 ? 21.366 3.231 -35.006 1.00 80.19 334 THR A C 1
ATOM 2631 O O . THR A 1 334 ? 22.295 3.575 -35.720 1.00 80.19 334 THR A O 1
ATOM 2634 N N . ILE A 1 335 ? 20.118 3.644 -35.251 1.00 81.62 335 ILE A N 1
ATOM 2635 C CA . ILE A 1 335 ? 19.787 4.554 -36.361 1.00 81.62 335 ILE A CA 1
ATOM 2636 C C . ILE A 1 335 ? 20.426 5.926 -36.147 1.00 81.62 335 ILE A C 1
ATOM 2638 O O . ILE A 1 335 ? 20.959 6.487 -37.096 1.00 81.62 335 ILE A O 1
ATOM 2642 N N . ARG A 1 336 ? 20.441 6.482 -34.930 1.00 80.69 336 ARG A N 1
ATOM 2643 C CA . ARG A 1 336 ? 21.127 7.756 -34.662 1.00 80.69 336 ARG A CA 1
ATOM 2644 C C . ARG A 1 336 ? 22.641 7.612 -34.778 1.00 80.69 336 ARG A C 1
ATOM 2646 O O . ARG A 1 336 ? 23.275 8.536 -35.279 1.00 80.69 336 ARG A O 1
ATOM 2653 N N . GLN A 1 337 ? 23.209 6.461 -34.416 1.00 80.69 337 GLN A N 1
ATOM 2654 C CA . GLN A 1 337 ? 24.590 6.118 -34.752 1.00 80.69 337 GLN A CA 1
ATOM 2655 C C . GLN A 1 337 ? 24.767 6.034 -36.270 1.00 80.69 337 GLN A C 1
ATOM 2657 O O . GLN A 1 337 ? 25.631 6.724 -36.769 1.00 80.69 337 GLN A O 1
ATOM 2662 N N . TRP A 1 338 ? 23.925 5.333 -37.034 1.00 83.25 338 TRP A N 1
ATOM 2663 C CA . TRP A 1 338 ? 24.008 5.235 -38.500 1.00 83.25 338 TRP A CA 1
ATOM 2664 C C . TRP A 1 338 ? 23.820 6.578 -39.218 1.00 83.25 338 TRP A C 1
ATOM 2666 O O . TRP A 1 338 ? 24.478 6.839 -40.220 1.00 83.25 338 TRP A O 1
ATOM 2676 N N . THR A 1 339 ? 22.952 7.447 -38.704 1.00 80.62 339 THR A N 1
ATOM 2677 C CA . THR A 1 339 ? 22.691 8.787 -39.240 1.00 80.62 339 THR A CA 1
ATOM 2678 C C . THR A 1 339 ? 23.793 9.757 -38.844 1.00 80.62 339 THR A C 1
ATOM 2680 O O . THR A 1 339 ? 24.205 10.545 -39.696 1.00 80.62 339 THR A O 1
ATOM 2683 N N . LEU A 1 340 ? 24.342 9.699 -37.619 1.00 78.19 340 LEU A N 1
ATOM 2684 C CA . LEU A 1 340 ? 25.642 10.314 -37.315 1.00 78.19 340 LEU A CA 1
ATOM 2685 C C . LEU A 1 340 ? 26.625 9.813 -38.363 1.00 78.19 340 LEU A C 1
ATOM 2687 O O . LEU A 1 340 ? 27.026 10.622 -39.193 1.00 78.19 340 LEU A O 1
ATOM 2691 N N . TRP A 1 341 ? 26.767 8.487 -38.465 1.00 76.69 341 TRP A N 1
ATOM 2692 C CA . TRP A 1 341 ? 27.496 7.689 -39.446 1.00 76.69 341 TRP A CA 1
ATOM 2693 C C . TRP A 1 341 ? 27.008 7.819 -40.907 1.00 76.69 341 TRP A C 1
ATOM 2695 O O . TRP A 1 341 ? 27.270 6.944 -41.721 1.00 76.69 341 TRP A O 1
ATOM 2705 N N . GLY A 1 342 ? 26.427 8.957 -41.300 1.00 71.94 342 GLY A N 1
ATOM 2706 C CA . GLY A 1 342 ? 26.308 9.443 -42.686 1.00 71.94 342 GLY A CA 1
ATOM 2707 C C . GLY A 1 342 ? 25.562 8.551 -43.661 1.00 71.94 342 GLY A C 1
ATOM 2708 O O . GLY A 1 342 ? 25.564 8.849 -44.854 1.00 71.94 342 GLY A O 1
ATOM 2709 N N . LEU A 1 343 ? 24.827 7.566 -43.150 1.00 79.94 343 LEU A N 1
ATOM 2710 C CA . LEU A 1 343 ? 23.557 7.225 -43.756 1.00 79.94 343 LEU A CA 1
ATOM 2711 C C . LEU A 1 343 ? 22.765 8.540 -43.891 1.00 79.94 343 LEU A C 1
ATOM 2713 O O . LEU A 1 343 ? 22.653 9.288 -42.905 1.00 79.94 343 LEU A O 1
ATOM 2717 N N . PRO A 1 344 ? 22.283 8.909 -45.088 1.00 80.06 344 PRO A N 1
ATOM 2718 C CA . PRO A 1 344 ? 21.382 10.040 -45.196 1.00 80.06 344 PRO A CA 1
ATOM 2719 C C . PRO A 1 344 ? 20.096 9.717 -44.421 1.00 80.06 344 PRO A C 1
ATOM 2721 O O . PRO A 1 344 ? 19.663 8.570 -44.350 1.00 80.06 344 PRO A O 1
ATOM 2724 N N . ASN A 1 345 ? 19.491 10.729 -43.797 1.00 77.12 345 ASN A N 1
ATOM 2725 C CA . ASN A 1 345 ? 18.353 10.542 -42.887 1.00 77.12 345 ASN A CA 1
ATOM 2726 C C . ASN A 1 345 ? 17.009 10.346 -43.628 1.00 77.12 345 ASN A C 1
ATOM 2728 O O . ASN A 1 345 ? 15.949 10.632 -43.073 1.00 77.12 345 ASN A O 1
ATOM 2732 N N . ASP A 1 346 ? 17.055 9.929 -44.895 1.00 82.31 346 ASP A N 1
ATOM 2733 C CA . ASP A 1 346 ? 15.879 9.608 -45.699 1.00 82.31 346 ASP A CA 1
ATOM 2734 C C . ASP A 1 346 ? 15.408 8.167 -45.450 1.00 82.31 346 ASP A C 1
ATOM 2736 O O . ASP A 1 346 ? 16.128 7.320 -44.917 1.00 82.31 346 ASP A O 1
ATOM 2740 N N . GLU A 1 347 ? 14.163 7.887 -45.820 1.00 81.06 347 GLU A N 1
ATOM 2741 C CA . GLU A 1 347 ? 13.524 6.610 -45.520 1.00 81.06 347 GLU A CA 1
ATOM 2742 C C . GLU A 1 347 ? 14.116 5.432 -46.305 1.00 81.06 347 GLU A C 1
ATOM 2744 O O . GLU A 1 347 ? 14.291 4.359 -45.727 1.00 81.06 347 GLU A O 1
ATOM 2749 N N . LEU A 1 348 ? 14.512 5.626 -47.568 1.00 83.75 348 LEU A N 1
ATOM 2750 C CA . LEU A 1 348 ? 15.131 4.574 -48.381 1.00 83.75 348 LEU A CA 1
ATOM 2751 C C . LEU A 1 348 ? 16.491 4.174 -47.800 1.00 83.75 348 LEU A C 1
ATOM 2753 O O . LEU A 1 348 ? 16.774 2.984 -47.650 1.00 83.75 348 LEU A O 1
ATOM 2757 N N . SER A 1 349 ? 17.311 5.159 -47.433 1.00 84.00 349 SER A N 1
ATOM 2758 C CA . SER A 1 349 ? 18.604 4.946 -46.784 1.00 84.00 349 SER A CA 1
ATOM 2759 C C . SER A 1 349 ? 18.453 4.253 -45.433 1.00 84.00 349 SER A C 1
ATOM 2761 O O . SER A 1 349 ? 19.124 3.252 -45.186 1.00 84.00 349 SER A O 1
ATOM 2763 N N . ILE A 1 350 ? 17.536 4.702 -44.571 1.00 84.38 350 ILE A N 1
ATOM 2764 C CA . ILE A 1 350 ? 17.307 4.057 -43.267 1.00 84.38 350 ILE A CA 1
ATOM 2765 C C . ILE A 1 350 ? 16.802 2.618 -43.448 1.00 84.38 350 ILE A C 1
ATOM 2767 O O . ILE A 1 350 ? 17.319 1.716 -42.788 1.00 84.38 350 ILE A O 1
ATOM 2771 N N . GLN A 1 351 ? 15.877 2.365 -44.381 1.00 85.06 351 GLN A N 1
ATOM 2772 C CA . GLN A 1 351 ? 15.478 1.000 -44.744 1.00 85.06 351 GLN A CA 1
ATOM 2773 C C . GLN A 1 351 ? 16.677 0.170 -45.233 1.00 85.06 351 GLN A C 1
ATOM 2775 O O . GLN A 1 351 ? 16.838 -0.963 -44.791 1.00 85.06 351 GLN A O 1
ATOM 2780 N N . ASN A 1 352 ? 17.554 0.717 -46.084 1.00 85.69 352 ASN A N 1
ATOM 2781 C CA . ASN A 1 352 ? 18.766 0.028 -46.551 1.00 85.69 352 ASN A CA 1
ATOM 2782 C C . ASN A 1 352 ? 19.729 -0.312 -45.403 1.00 85.69 352 ASN A C 1
ATOM 2784 O O . ASN A 1 352 ? 20.263 -1.419 -45.371 1.00 85.69 352 ASN A O 1
ATOM 2788 N N . GLY A 1 353 ? 19.909 0.594 -44.437 1.00 83.62 353 GLY A N 1
ATOM 2789 C CA . GLY A 1 353 ? 20.700 0.345 -43.229 1.00 83.62 353 GLY A CA 1
ATOM 2790 C C . GLY A 1 353 ? 20.136 -0.802 -42.385 1.00 83.62 353 GLY A C 1
ATOM 2791 O O . GLY A 1 353 ? 20.881 -1.701 -42.000 1.00 83.62 353 GLY A O 1
ATOM 2792 N N . ILE A 1 354 ? 18.814 -0.828 -42.175 1.00 84.75 354 ILE A N 1
ATOM 2793 C CA . ILE A 1 354 ? 18.127 -1.918 -41.460 1.00 84.75 354 ILE A CA 1
ATOM 2794 C C . ILE A 1 354 ? 18.238 -3.237 -42.235 1.00 84.75 354 ILE A C 1
ATOM 2796 O O . ILE A 1 354 ? 18.501 -4.274 -41.631 1.00 84.75 354 ILE A O 1
ATOM 2800 N N . ILE A 1 355 ? 18.079 -3.217 -43.562 1.00 84.75 355 ILE A N 1
ATOM 2801 C CA . ILE A 1 355 ? 18.232 -4.413 -44.401 1.00 84.75 355 ILE A CA 1
ATOM 2802 C C . ILE A 1 355 ? 19.658 -4.964 -44.274 1.00 84.75 355 ILE A C 1
ATOM 2804 O O . ILE A 1 355 ? 19.827 -6.153 -44.007 1.00 84.75 355 ILE A O 1
ATOM 2808 N N . MET A 1 356 ? 20.680 -4.116 -44.377 1.00 83.06 356 MET A N 1
ATOM 2809 C CA . MET A 1 356 ? 22.081 -4.522 -44.231 1.00 83.06 356 MET A CA 1
ATOM 2810 C C . MET A 1 356 ? 22.401 -5.092 -42.836 1.00 83.06 356 MET A C 1
ATOM 2812 O O . MET A 1 356 ? 23.123 -6.081 -42.739 1.00 83.06 356 MET A O 1
ATOM 2816 N N . ASP A 1 357 ? 21.880 -4.495 -41.760 1.00 82.88 357 ASP A N 1
ATOM 2817 C CA . ASP A 1 357 ? 22.119 -4.967 -40.386 1.00 82.88 357 ASP A CA 1
ATOM 2818 C C . ASP A 1 357 ? 21.394 -6.288 -40.070 1.00 82.88 357 ASP A C 1
ATOM 2820 O O . ASP A 1 357 ? 21.951 -7.174 -39.419 1.00 82.88 357 ASP A O 1
ATOM 2824 N N . ARG A 1 358 ? 20.148 -6.436 -40.540 1.00 79.88 358 ARG A N 1
ATOM 2825 C CA . ARG A 1 358 ? 19.257 -7.543 -40.153 1.00 79.88 358 ARG A CA 1
ATOM 2826 C C . ARG A 1 358 ? 19.280 -8.741 -41.119 1.00 79.88 358 ARG A C 1
ATOM 2828 O O . ARG A 1 358 ? 18.794 -9.812 -40.748 1.00 79.88 358 ARG A O 1
ATOM 2835 N N . THR A 1 359 ? 19.808 -8.614 -42.344 1.00 75.38 359 THR A N 1
ATOM 2836 C CA . THR A 1 359 ? 19.853 -9.732 -43.313 1.00 75.38 359 THR A CA 1
ATOM 2837 C C . THR A 1 359 ? 20.918 -10.788 -42.992 1.00 75.38 359 THR A C 1
ATOM 2839 O O . THR A 1 359 ? 21.985 -10.523 -42.450 1.00 75.38 359 THR A O 1
ATOM 2842 N N . ARG A 1 360 ? 20.636 -12.034 -43.402 1.00 68.94 360 ARG A N 1
ATOM 2843 C CA . ARG A 1 360 ? 21.575 -13.179 -43.395 1.00 68.94 360 ARG A CA 1
ATOM 2844 C C . ARG A 1 360 ? 22.167 -13.476 -44.783 1.00 68.94 360 ARG A C 1
ATOM 2846 O O . ARG A 1 360 ? 22.452 -14.623 -45.114 1.00 68.94 360 ARG A O 1
ATOM 2853 N N . ARG A 1 361 ? 22.261 -12.455 -45.633 1.00 72.06 361 ARG A N 1
ATOM 2854 C CA . ARG A 1 361 ? 22.872 -12.488 -46.970 1.00 72.06 361 ARG A CA 1
ATOM 2855 C C . ARG A 1 361 ? 23.664 -11.196 -47.120 1.00 72.06 361 ARG A C 1
ATOM 2857 O O . ARG A 1 361 ? 23.218 -10.171 -46.617 1.00 72.06 361 ARG A O 1
ATOM 2864 N N . TRP A 1 362 ? 24.812 -11.217 -47.790 1.00 77.62 362 TRP A N 1
ATOM 2865 C CA . TRP A 1 362 ? 25.508 -9.961 -48.077 1.00 77.62 362 TRP A CA 1
ATOM 2866 C C . TRP A 1 362 ? 24.683 -9.123 -49.057 1.00 77.62 362 TRP A C 1
ATOM 2868 O O . TRP A 1 362 ? 24.149 -9.650 -50.035 1.00 77.62 362 TRP A O 1
ATOM 2878 N N . SER A 1 363 ? 24.548 -7.827 -48.782 1.00 77.62 363 SER A N 1
ATOM 2879 C CA . SER A 1 363 ? 23.798 -6.912 -49.641 1.00 77.62 363 SER A CA 1
ATOM 2880 C C . SER A 1 363 ? 24.662 -6.464 -50.821 1.00 77.62 363 SER A C 1
ATOM 2882 O O . SER A 1 363 ? 25.654 -5.764 -50.633 1.00 77.62 363 SER A O 1
ATOM 2884 N N . PHE A 1 364 ? 24.277 -6.845 -52.041 1.00 79.12 364 PHE A N 1
ATOM 2885 C CA . PHE A 1 364 ? 24.837 -6.259 -53.260 1.00 79.12 364 PHE A CA 1
ATOM 2886 C C . PHE A 1 364 ? 24.287 -4.839 -53.453 1.00 79.12 364 PHE A C 1
ATOM 2888 O O . PHE A 1 364 ? 23.101 -4.599 -53.220 1.00 79.12 364 PHE A O 1
ATOM 2895 N N . MET A 1 365 ? 25.139 -3.898 -53.864 1.00 77.44 365 MET A N 1
ATOM 2896 C CA . MET A 1 365 ? 24.799 -2.476 -53.952 1.00 77.44 365 MET A CA 1
ATOM 2897 C C . MET A 1 365 ? 25.007 -1.931 -55.359 1.00 77.44 365 MET A C 1
ATOM 2899 O O . MET A 1 365 ? 26.042 -2.158 -55.975 1.00 77.44 365 MET A O 1
ATOM 2903 N N . ILE A 1 366 ? 24.024 -1.160 -55.825 1.00 76.06 366 ILE A N 1
ATOM 2904 C CA . ILE A 1 366 ? 24.006 -0.522 -57.151 1.00 76.06 366 ILE A CA 1
ATOM 2905 C C . ILE A 1 366 ? 24.192 1.012 -57.019 1.00 76.06 366 ILE A C 1
ATOM 2907 O O . ILE A 1 366 ? 24.280 1.725 -58.013 1.00 76.06 366 ILE A O 1
ATOM 2911 N N . ASP A 1 367 ? 24.283 1.539 -55.790 1.00 67.88 367 ASP A N 1
ATOM 2912 C CA . ASP A 1 367 ? 24.436 2.971 -55.497 1.00 67.88 367 ASP A CA 1
ATOM 2913 C C . ASP A 1 367 ? 25.874 3.324 -55.049 1.00 67.88 367 ASP A C 1
ATOM 2915 O O . ASP A 1 367 ? 26.271 2.957 -53.938 1.00 67.88 367 ASP A O 1
ATOM 2919 N N . PRO A 1 368 ? 26.643 4.100 -55.842 1.00 58.72 368 PRO A N 1
ATOM 2920 C CA . PRO A 1 368 ? 27.972 4.583 -55.458 1.00 58.72 368 PRO A CA 1
ATOM 2921 C C . PRO A 1 368 ? 27.998 5.464 -54.198 1.00 58.72 368 PRO A C 1
ATOM 2923 O O . PRO A 1 368 ? 29.054 5.626 -53.585 1.00 58.72 368 PRO A O 1
ATOM 2926 N N . GLN A 1 369 ? 26.874 6.065 -53.791 1.00 61.03 369 GLN A N 1
ATOM 2927 C CA . GLN A 1 369 ? 26.821 6.908 -52.591 1.00 61.03 369 GLN A CA 1
ATOM 2928 C C . GLN A 1 369 ? 26.786 6.076 -51.305 1.00 61.03 369 GLN A C 1
ATOM 2930 O O . GLN A 1 369 ? 27.387 6.480 -50.302 1.00 61.03 369 GLN A O 1
ATOM 2935 N N . ALA A 1 370 ? 26.171 4.889 -51.350 1.00 65.88 370 ALA A N 1
ATOM 2936 C CA . ALA A 1 370 ? 26.132 3.947 -50.236 1.00 65.88 370 ALA A CA 1
ATOM 2937 C C . ALA A 1 370 ? 27.539 3.532 -49.779 1.00 65.88 370 ALA A C 1
ATOM 2939 O O . ALA A 1 370 ? 27.757 3.362 -48.579 1.00 65.88 370 ALA A O 1
ATOM 2940 N N . ASN A 1 371 ? 28.524 3.498 -50.688 1.00 71.00 371 ASN A N 1
ATOM 2941 C CA . ASN A 1 371 ? 29.928 3.238 -50.357 1.00 71.00 371 ASN A CA 1
ATOM 2942 C C . ASN A 1 371 ? 30.492 4.222 -49.325 1.00 71.00 371 ASN A C 1
ATOM 2944 O O . ASN A 1 371 ? 31.458 3.873 -48.664 1.00 71.00 371 ASN A O 1
ATOM 2948 N N . ARG A 1 372 ? 29.921 5.418 -49.115 1.00 73.75 372 ARG A N 1
ATOM 2949 C CA . ARG A 1 372 ? 30.378 6.300 -48.028 1.00 73.75 372 ARG A CA 1
ATOM 2950 C C . ARG A 1 372 ? 29.818 5.899 -46.665 1.00 73.75 372 ARG A C 1
ATOM 2952 O O . ARG A 1 372 ? 30.582 5.882 -45.715 1.00 73.75 372 ARG A O 1
ATOM 2959 N N . PHE A 1 373 ? 28.555 5.474 -46.571 1.00 77.56 373 PHE A N 1
ATOM 2960 C CA . PHE A 1 373 ? 27.976 4.898 -45.343 1.00 77.56 373 PHE A CA 1
ATOM 2961 C C . PHE A 1 373 ? 28.559 3.509 -45.013 1.00 77.56 373 PHE A C 1
ATOM 2963 O O . PHE A 1 373 ? 28.889 3.209 -43.865 1.00 77.56 373 PHE A O 1
ATOM 2970 N N . ILE A 1 374 ? 28.762 2.684 -46.040 1.00 80.44 374 ILE A N 1
ATOM 2971 C CA . ILE A 1 374 ? 29.449 1.378 -45.984 1.00 80.44 374 ILE A CA 1
ATOM 2972 C C . ILE A 1 374 ? 30.968 1.531 -46.150 1.00 80.44 374 ILE A C 1
ATOM 2974 O O . ILE A 1 374 ? 31.745 0.582 -46.199 1.00 80.44 374 ILE A O 1
ATOM 2978 N N . LYS A 1 375 ? 31.416 2.775 -46.046 1.00 79.06 375 LYS A N 1
ATOM 2979 C CA . LYS A 1 375 ? 32.690 3.137 -45.471 1.00 79.06 375 LYS A CA 1
ATOM 2980 C C . LYS A 1 375 ? 32.468 4.257 -44.414 1.00 79.06 375 LYS A C 1
ATOM 2982 O O . LYS A 1 375 ? 33.283 5.169 -44.416 1.00 79.06 375 LYS A O 1
ATOM 2987 N N . ARG A 1 376 ? 31.441 4.208 -43.516 1.00 78.12 376 ARG A N 1
ATOM 2988 C CA . ARG A 1 376 ? 31.287 4.935 -42.197 1.00 78.12 376 ARG A CA 1
ATOM 2989 C C . ARG A 1 376 ? 31.137 4.122 -40.893 1.00 78.12 376 ARG A C 1
ATOM 2991 O O . ARG A 1 376 ? 31.502 4.660 -39.852 1.00 78.12 376 ARG A O 1
ATOM 2998 N N . ASN A 1 377 ? 30.602 2.906 -40.944 1.00 78.25 377 ASN A N 1
ATOM 2999 C CA . ASN A 1 377 ? 30.159 2.091 -39.802 1.00 78.25 377 ASN A CA 1
ATOM 3000 C C . ASN A 1 377 ? 31.255 1.114 -39.276 1.00 78.25 377 ASN A C 1
ATOM 3002 O O . ASN A 1 377 ? 31.874 1.340 -38.240 1.00 78.25 377 ASN A O 1
ATOM 3006 N N . GLY A 1 378 ? 31.569 0.051 -40.017 1.00 76.50 378 GLY A N 1
ATOM 3007 C CA . GLY A 1 378 ? 32.439 -1.072 -39.624 1.00 76.50 378 GLY A CA 1
ATOM 3008 C C . GLY A 1 378 ? 33.974 -0.917 -39.658 1.00 76.50 378 GLY A C 1
ATOM 3009 O O . GLY A 1 378 ? 34.672 -1.885 -39.918 1.00 76.50 378 GLY A O 1
ATOM 3010 N N . LYS A 1 379 ? 34.530 0.276 -39.468 1.00 73.56 379 LYS A N 1
ATOM 3011 C CA . LYS A 1 379 ? 35.892 0.523 -38.927 1.00 73.56 379 LYS A CA 1
ATOM 3012 C C . LYS A 1 379 ? 35.798 1.105 -37.515 1.00 73.56 379 LYS A C 1
ATOM 3014 O O . LYS A 1 379 ? 36.798 1.104 -36.802 1.00 73.56 379 LYS A O 1
ATOM 3019 N N . ALA A 1 380 ? 34.631 1.636 -37.127 1.00 69.81 380 ALA A N 1
ATOM 3020 C CA . ALA A 1 380 ? 34.307 1.970 -35.742 1.00 69.81 380 ALA A CA 1
ATOM 3021 C C . ALA A 1 380 ? 34.046 0.709 -34.901 1.00 69.81 380 ALA A C 1
ATOM 3023 O O . ALA A 1 380 ? 34.158 0.756 -33.682 1.00 69.81 380 ALA A O 1
ATOM 3024 N N . THR A 1 381 ? 33.774 -0.429 -35.548 1.00 69.31 381 THR A N 1
ATOM 3025 C CA . THR A 1 381 ? 33.892 -1.757 -34.940 1.00 69.31 381 THR A CA 1
ATOM 3026 C C . THR A 1 381 ? 35.355 -2.166 -34.785 1.00 69.31 381 THR A C 1
ATOM 3028 O O . THR A 1 381 ? 36.154 -2.032 -35.712 1.00 69.31 381 THR A O 1
ATOM 3031 N N . GLU A 1 382 ? 35.677 -2.742 -33.631 1.00 67.44 382 GLU A N 1
ATOM 3032 C CA . GLU A 1 382 ? 37.039 -2.987 -33.132 1.00 67.44 382 GLU A CA 1
ATOM 3033 C C . GLU A 1 382 ? 37.901 -3.929 -33.999 1.00 67.44 382 GLU A C 1
ATOM 3035 O O . GLU A 1 382 ? 39.120 -3.950 -33.855 1.00 67.44 382 GLU A O 1
ATOM 3040 N N . THR A 1 383 ? 37.303 -4.691 -34.923 1.00 62.66 383 THR A N 1
ATOM 3041 C CA . THR A 1 383 ? 38.003 -5.710 -35.728 1.00 62.66 383 THR A CA 1
ATOM 3042 C C . THR A 1 383 ? 38.622 -5.189 -37.041 1.00 62.66 383 THR A C 1
ATOM 3044 O O . THR A 1 383 ? 39.229 -5.959 -37.783 1.00 62.66 383 THR A O 1
ATOM 3047 N N . GLY A 1 384 ? 38.532 -3.885 -37.339 1.00 71.06 384 GLY A N 1
ATOM 3048 C CA . GLY A 1 384 ? 39.166 -3.261 -38.517 1.00 71.06 384 GLY A CA 1
ATOM 3049 C C . GLY A 1 384 ? 38.446 -3.524 -39.851 1.00 71.06 384 GLY A C 1
ATOM 3050 O O . GLY A 1 384 ? 37.368 -4.100 -39.864 1.00 71.06 384 GLY A O 1
ATOM 3051 N N . PHE A 1 385 ? 39.018 -3.086 -40.983 1.00 78.81 385 PHE A N 1
ATOM 3052 C CA . PHE A 1 385 ? 38.359 -3.023 -42.308 1.00 78.81 385 PHE A CA 1
ATOM 3053 C C . PHE A 1 385 ? 39.362 -3.024 -43.470 1.00 78.81 385 PHE A C 1
ATOM 3055 O O . PHE A 1 385 ? 40.499 -2.603 -43.267 1.00 78.81 385 PHE A O 1
ATOM 3062 N N . GLU A 1 386 ? 38.910 -3.395 -44.672 1.00 81.25 386 GLU A N 1
ATOM 3063 C CA . GLU A 1 386 ? 39.685 -3.397 -45.923 1.00 81.25 386 GLU A CA 1
ATOM 3064 C C . GLU A 1 386 ? 38.798 -3.099 -47.159 1.00 81.25 386 GLU A C 1
ATOM 3066 O O . GLU A 1 386 ? 37.587 -3.325 -47.121 1.00 81.25 386 GLU A O 1
ATOM 3071 N N . VAL A 1 387 ? 39.379 -2.604 -48.264 1.00 80.56 387 VAL A N 1
ATOM 3072 C CA . VAL A 1 387 ? 38.681 -2.384 -49.557 1.00 80.56 387 VAL A CA 1
ATOM 3073 C C . VAL A 1 387 ? 39.464 -3.047 -50.680 1.00 80.56 387 VAL A C 1
ATOM 3075 O O . VAL A 1 387 ? 40.659 -2.797 -50.796 1.00 80.56 387 VAL A O 1
ATOM 3078 N N . LEU A 1 388 ? 38.791 -3.840 -51.514 1.00 81.75 388 LEU A N 1
ATOM 3079 C CA . LEU A 1 388 ? 39.404 -4.677 -52.549 1.00 81.75 388 LEU A CA 1
ATOM 3080 C C . LEU A 1 388 ? 38.717 -4.480 -53.913 1.00 81.75 388 LEU A C 1
ATOM 3082 O O . LEU A 1 388 ? 37.539 -4.116 -53.965 1.00 81.75 388 LEU A O 1
ATOM 3086 N N . LYS A 1 389 ? 39.407 -4.777 -55.023 1.00 80.75 389 LYS A N 1
ATOM 3087 C CA . LYS A 1 389 ? 38.812 -4.835 -56.374 1.00 80.75 389 LYS A CA 1
ATOM 3088 C C . LYS A 1 389 ? 39.171 -6.146 -57.072 1.00 80.75 389 LYS A C 1
ATOM 3090 O O . LYS A 1 389 ? 40.261 -6.680 -56.892 1.00 80.75 389 LYS A O 1
ATOM 3095 N N . LEU A 1 390 ? 38.250 -6.656 -57.892 1.00 72.81 390 LEU A N 1
ATOM 3096 C CA . LEU A 1 390 ? 38.404 -7.942 -58.599 1.00 72.81 390 LEU A CA 1
ATOM 3097 C C . LEU A 1 390 ? 39.517 -7.935 -59.667 1.00 72.81 390 LEU A C 1
ATOM 3099 O O . LEU A 1 390 ? 39.915 -8.989 -60.149 1.00 72.81 390 LEU A O 1
ATOM 3103 N N . SER A 1 391 ? 40.012 -6.754 -60.044 1.00 74.25 391 SER A N 1
ATOM 3104 C CA . SER A 1 391 ? 41.127 -6.553 -60.975 1.00 74.25 391 SER A CA 1
ATOM 3105 C C . SER A 1 391 ? 42.506 -6.863 -60.387 1.00 74.25 391 SER A C 1
ATOM 3107 O O . SER A 1 391 ? 43.480 -6.954 -61.136 1.00 74.25 391 SER A O 1
ATOM 3109 N N . ASP A 1 392 ? 42.616 -6.963 -59.062 1.00 77.88 392 ASP A N 1
ATOM 3110 C CA . ASP A 1 392 ? 43.885 -6.742 -58.375 1.00 77.88 392 ASP A CA 1
ATOM 3111 C C . ASP A 1 392 ? 44.583 -8.075 -58.068 1.00 77.88 392 ASP A C 1
ATOM 3113 O O . ASP A 1 392 ? 44.024 -8.966 -57.430 1.00 77.88 392 ASP A O 1
ATOM 3117 N N . ALA A 1 393 ? 45.843 -8.222 -58.488 1.00 75.25 393 ALA A N 1
ATOM 3118 C CA . ALA A 1 393 ? 46.574 -9.496 -58.422 1.00 75.25 393 ALA A CA 1
ATOM 3119 C C . ALA A 1 393 ? 46.824 -10.041 -56.995 1.00 75.25 393 ALA A C 1
ATOM 3121 O O . ALA A 1 393 ? 47.281 -11.174 -56.837 1.00 75.25 393 ALA A O 1
ATOM 3122 N N . THR A 1 394 ? 46.543 -9.255 -55.952 1.00 76.31 394 THR A N 1
ATOM 3123 C CA . THR A 1 394 ? 46.639 -9.643 -54.535 1.00 76.31 394 THR A CA 1
ATOM 3124 C C . THR A 1 394 ? 45.290 -9.982 -53.888 1.00 76.31 394 THR A C 1
ATOM 3126 O O . THR A 1 394 ? 45.281 -10.483 -52.760 1.00 76.31 394 THR A O 1
ATOM 3129 N N . PHE A 1 395 ? 44.169 -9.785 -54.594 1.00 77.00 395 PHE A N 1
ATOM 3130 C CA . PHE A 1 395 ? 42.791 -9.888 -54.091 1.00 77.00 395 PHE A CA 1
ATOM 3131 C C . PHE A 1 395 ? 42.537 -11.111 -53.191 1.00 77.00 395 PHE A C 1
ATOM 3133 O O . PHE A 1 395 ? 42.125 -10.968 -52.039 1.00 77.00 395 PHE A O 1
ATOM 3140 N N . THR A 1 396 ? 42.858 -12.315 -53.676 1.00 76.19 396 THR A N 1
ATOM 3141 C CA . THR A 1 396 ? 42.614 -13.588 -52.970 1.00 76.19 396 THR A CA 1
ATOM 3142 C C . THR A 1 396 ? 43.372 -13.699 -51.642 1.00 76.19 396 THR A C 1
ATOM 3144 O O . THR A 1 396 ? 42.886 -14.320 -50.701 1.00 76.19 396 THR A O 1
ATOM 3147 N N . ARG A 1 397 ? 44.544 -13.063 -51.527 1.00 76.00 397 ARG A N 1
ATOM 3148 C CA . ARG A 1 397 ? 45.354 -13.051 -50.299 1.00 76.00 397 ARG A CA 1
ATOM 3149 C C . ARG A 1 397 ? 44.840 -12.022 -49.292 1.00 76.00 397 ARG A C 1
ATOM 3151 O O . ARG A 1 397 ? 44.865 -12.263 -48.088 1.00 76.00 397 ARG A O 1
ATOM 3158 N N . GLU A 1 398 ? 44.392 -10.867 -49.769 1.00 75.88 398 GLU A N 1
ATOM 3159 C CA . GLU A 1 398 ? 43.906 -9.785 -48.909 1.00 75.88 398 GLU A CA 1
ATOM 3160 C C . GLU A 1 398 ? 42.508 -10.085 -48.347 1.00 75.88 398 GLU A C 1
ATOM 3162 O O . GLU A 1 398 ? 42.235 -9.771 -47.183 1.00 75.88 398 GLU A O 1
ATOM 3167 N N . ILE A 1 399 ? 41.658 -10.787 -49.108 1.00 80.56 399 ILE A N 1
ATOM 3168 C CA . ILE A 1 399 ? 40.376 -11.291 -48.600 1.00 80.56 399 ILE A CA 1
ATOM 3169 C C . ILE A 1 399 ? 40.573 -12.430 -47.584 1.00 80.56 399 ILE A C 1
ATOM 3171 O O . ILE A 1 399 ? 39.914 -12.418 -46.547 1.00 80.56 399 ILE A O 1
ATOM 3175 N N . GLU A 1 400 ? 41.534 -13.342 -47.795 1.00 74.56 400 GLU A N 1
ATOM 3176 C CA . GLU A 1 400 ? 41.880 -14.393 -46.821 1.00 74.56 400 GLU A CA 1
ATOM 3177 C C . GLU A 1 400 ? 42.368 -13.794 -45.491 1.00 74.56 400 GLU A C 1
ATOM 3179 O O . GLU A 1 400 ? 41.861 -14.148 -44.426 1.00 74.56 400 GLU A O 1
ATOM 3184 N N . LEU A 1 401 ? 43.301 -12.837 -45.535 1.00 74.00 401 LEU A N 1
ATOM 3185 C CA . LEU A 1 401 ? 43.792 -12.142 -44.339 1.00 74.00 401 LEU A CA 1
ATOM 3186 C C . LEU A 1 401 ? 42.682 -11.357 -43.629 1.00 74.00 401 LEU A C 1
ATOM 3188 O O . LEU A 1 401 ? 42.641 -11.311 -42.398 1.00 74.00 401 LEU A O 1
ATOM 3192 N N . SER A 1 402 ? 41.764 -10.756 -44.387 1.00 76.75 402 SER A N 1
ATOM 3193 C CA . SER A 1 402 ? 40.635 -10.028 -43.807 1.00 76.75 402 SER A CA 1
ATOM 3194 C C . SER A 1 402 ? 39.643 -10.965 -43.117 1.00 76.75 402 SER A C 1
ATOM 3196 O O . SER A 1 402 ? 39.188 -10.669 -42.012 1.00 76.75 402 SER A O 1
ATOM 3198 N N . ILE A 1 403 ? 39.390 -12.137 -43.704 1.00 77.50 403 ILE A N 1
ATOM 3199 C CA . ILE A 1 403 ? 38.641 -13.234 -43.082 1.00 77.50 403 ILE A CA 1
ATOM 3200 C C . ILE A 1 403 ? 39.352 -13.683 -41.796 1.00 77.50 403 ILE A C 1
ATOM 3202 O O . ILE A 1 403 ? 38.744 -13.630 -40.728 1.00 77.50 403 ILE A O 1
ATOM 3206 N N . GLN A 1 404 ? 40.639 -14.034 -41.832 1.00 65.50 404 GLN A N 1
ATOM 3207 C CA . GLN A 1 404 ? 41.371 -14.505 -40.643 1.00 65.50 404 GLN A CA 1
ATOM 3208 C C . GLN A 1 404 ? 41.354 -13.504 -39.469 1.00 65.50 404 GLN A C 1
ATOM 3210 O O . GLN A 1 404 ? 41.323 -13.920 -38.313 1.00 65.50 404 GLN A O 1
ATOM 3215 N N . LEU A 1 405 ? 41.332 -12.196 -39.751 1.00 70.94 405 LEU A N 1
ATOM 3216 C CA . LEU A 1 405 ? 41.298 -11.131 -38.739 1.00 70.94 405 LEU A CA 1
ATOM 3217 C C . LEU A 1 405 ? 39.881 -10.671 -38.339 1.00 70.94 405 LEU A C 1
ATOM 3219 O O . LEU A 1 405 ? 39.741 -9.880 -37.408 1.00 70.94 405 LEU A O 1
ATOM 3223 N N . GLY A 1 406 ? 38.828 -11.109 -39.038 1.00 70.12 406 GLY A N 1
ATOM 3224 C CA . GLY A 1 406 ? 37.480 -10.544 -38.879 1.00 70.12 406 GLY A CA 1
ATOM 3225 C C . GLY A 1 406 ? 37.381 -9.074 -39.310 1.00 70.12 406 GLY A C 1
ATOM 3226 O O . GLY A 1 406 ? 36.552 -8.331 -38.773 1.00 70.12 406 GLY A O 1
ATOM 3227 N N . LYS A 1 407 ? 38.242 -8.655 -40.246 1.00 77.12 407 LYS A N 1
ATOM 3228 C CA . LYS A 1 407 ? 38.242 -7.320 -40.841 1.00 77.12 407 LYS A CA 1
ATOM 3229 C C . LYS A 1 407 ? 37.097 -7.164 -41.819 1.00 77.12 407 LYS A C 1
ATOM 3231 O O . LYS A 1 407 ? 36.848 -7.980 -42.701 1.00 77.12 407 LYS A O 1
ATOM 3236 N N . TRP A 1 408 ? 36.494 -6.000 -41.736 1.00 80.69 408 TRP A N 1
ATOM 3237 C CA . TRP A 1 408 ? 35.327 -5.612 -42.478 1.00 80.69 408 TRP A CA 1
ATOM 3238 C C . TRP A 1 408 ? 35.690 -5.303 -43.946 1.00 80.69 408 TRP A C 1
ATOM 3240 O O . TRP A 1 408 ? 36.168 -4.224 -44.252 1.00 80.69 408 TRP A O 1
ATOM 3250 N N . VAL A 1 409 ? 35.432 -6.251 -44.855 1.00 84.31 409 VAL A N 1
ATOM 3251 C CA . VAL A 1 409 ? 35.720 -6.144 -46.303 1.00 84.31 409 VAL A CA 1
ATOM 3252 C C . VAL A 1 409 ? 34.622 -5.410 -47.085 1.00 84.31 409 VAL A C 1
ATOM 3254 O O . VAL A 1 409 ? 33.436 -5.677 -46.890 1.00 84.31 409 VAL A O 1
ATOM 3257 N N . LEU A 1 410 ? 35.019 -4.562 -48.038 1.00 83.81 410 LEU A N 1
ATOM 3258 C CA . LEU A 1 410 ? 34.185 -4.072 -49.144 1.00 83.81 410 LEU A CA 1
ATOM 3259 C C . LEU A 1 410 ? 34.847 -4.404 -50.494 1.00 83.81 410 LEU A C 1
ATOM 3261 O O . LEU A 1 410 ? 36.050 -4.203 -50.647 1.00 83.81 410 LEU A O 1
ATOM 3265 N N . ILE A 1 411 ? 34.070 -4.874 -51.477 1.00 83.81 411 ILE A N 1
ATOM 3266 C CA . ILE A 1 411 ? 34.539 -5.133 -52.850 1.00 83.81 411 ILE A CA 1
ATOM 3267 C C . ILE A 1 411 ? 33.941 -4.074 -53.785 1.00 83.81 411 ILE A C 1
ATOM 3269 O O . ILE A 1 411 ? 32.724 -3.890 -53.804 1.00 83.81 411 ILE A O 1
ATOM 3273 N N . GLU A 1 412 ? 34.778 -3.383 -54.559 1.00 78.56 412 GLU A N 1
ATOM 3274 C CA . GLU A 1 412 ? 34.357 -2.351 -55.520 1.00 78.56 412 GLU A CA 1
ATOM 3275 C C . GLU A 1 412 ? 34.542 -2.805 -56.980 1.00 78.56 412 GLU A C 1
ATOM 3277 O O . GLU A 1 412 ? 35.327 -3.705 -57.276 1.00 78.56 412 GLU A O 1
ATOM 3282 N N . ASN A 1 413 ? 33.812 -2.162 -57.901 1.00 75.31 413 ASN A N 1
ATOM 3283 C CA . ASN A 1 413 ? 33.819 -2.435 -59.348 1.00 75.31 413 ASN A CA 1
ATOM 3284 C C . ASN A 1 413 ? 33.498 -3.897 -59.731 1.00 75.31 413 ASN A C 1
ATOM 3286 O O . ASN A 1 413 ? 34.110 -4.465 -60.634 1.00 75.31 413 ASN A O 1
ATOM 3290 N N . VAL A 1 414 ? 32.517 -4.502 -59.053 1.00 73.88 414 VAL A N 1
ATOM 3291 C CA . VAL A 1 414 ? 32.012 -5.845 -59.377 1.00 73.88 414 VAL A CA 1
ATOM 3292 C C . VAL A 1 414 ? 31.305 -5.844 -60.739 1.00 73.88 414 VAL A C 1
ATOM 3294 O O . VAL A 1 414 ? 30.341 -5.110 -60.944 1.00 73.88 414 VAL A O 1
ATOM 3297 N N . SER A 1 415 ? 31.787 -6.680 -61.659 1.00 69.25 415 SER A N 1
ATOM 3298 C CA . SER A 1 415 ? 31.186 -6.948 -62.971 1.00 69.25 415 SER A CA 1
ATOM 3299 C C . SER A 1 415 ? 29.957 -7.863 -62.890 1.00 69.25 415 SER A C 1
ATOM 3301 O O . SER A 1 415 ? 29.751 -8.552 -61.895 1.00 69.25 415 SER A O 1
ATOM 3303 N N . GLU A 1 416 ? 29.177 -7.940 -63.976 1.00 71.31 416 GLU A N 1
ATOM 3304 C CA . GLU A 1 416 ? 28.042 -8.878 -64.108 1.00 71.31 416 GLU A CA 1
ATOM 3305 C C . GLU A 1 416 ? 28.451 -10.354 -63.919 1.00 71.31 416 GLU A C 1
ATOM 3307 O O . GLU A 1 416 ? 27.642 -11.180 -63.500 1.00 71.31 416 GLU A O 1
ATOM 3312 N N . THR A 1 417 ? 29.720 -10.684 -64.182 1.00 66.38 417 THR A N 1
ATOM 3313 C CA . THR A 1 417 ? 30.348 -11.964 -63.836 1.00 66.38 417 THR A CA 1
ATOM 3314 C C . THR A 1 417 ? 31.164 -11.851 -62.547 1.00 66.38 417 THR A C 1
ATOM 3316 O O . THR A 1 417 ? 32.014 -10.964 -62.433 1.00 66.38 417 THR A O 1
ATOM 3319 N N . LEU A 1 418 ? 30.961 -12.793 -61.622 1.00 70.12 418 LEU A N 1
ATOM 3320 C CA . LEU A 1 418 ? 31.760 -13.000 -60.407 1.00 70.12 418 LEU A CA 1
ATOM 3321 C C . LEU A 1 418 ? 32.667 -14.233 -60.549 1.00 70.12 418 LEU A C 1
ATOM 3323 O O . LEU A 1 418 ? 32.351 -15.157 -61.298 1.00 70.12 418 LEU A O 1
ATOM 3327 N N . ASP A 1 419 ? 33.771 -14.256 -59.801 1.00 72.56 419 ASP A N 1
ATOM 3328 C CA . ASP A 1 419 ? 34.645 -15.429 -59.675 1.00 72.56 419 ASP A CA 1
ATOM 3329 C C . ASP A 1 419 ? 34.045 -16.441 -58.667 1.00 72.56 419 ASP A C 1
ATOM 3331 O O . ASP A 1 419 ? 33.780 -16.048 -57.523 1.00 72.56 419 ASP A O 1
ATOM 3335 N N . PRO A 1 420 ? 33.859 -17.731 -59.027 1.00 72.12 420 PRO A N 1
ATOM 3336 C CA . PRO A 1 420 ? 33.392 -18.783 -58.114 1.00 72.12 420 PRO A CA 1
ATOM 3337 C C . PRO A 1 420 ? 34.219 -18.961 -56.828 1.00 72.12 420 PRO A C 1
ATOM 3339 O O . PRO A 1 420 ? 33.713 -19.505 -55.847 1.00 72.12 420 PRO A O 1
ATOM 3342 N N . VAL A 1 421 ? 35.466 -18.473 -56.773 1.00 68.94 421 VAL A N 1
ATOM 3343 C CA . VAL A 1 421 ? 36.272 -18.397 -55.534 1.00 68.94 421 VAL A CA 1
ATOM 3344 C C . VAL A 1 421 ? 35.550 -17.617 -54.422 1.00 68.94 421 VAL A C 1
ATOM 3346 O O . VAL A 1 421 ? 35.801 -17.855 -53.239 1.00 68.94 421 VAL A O 1
ATOM 3349 N N . LEU A 1 422 ? 34.620 -16.724 -54.772 1.00 72.44 422 LEU A N 1
ATOM 3350 C CA . LEU A 1 422 ? 33.824 -15.960 -53.813 1.00 72.44 422 LEU A CA 1
ATOM 3351 C C . LEU A 1 422 ? 32.586 -16.696 -53.286 1.00 72.44 422 LEU A C 1
ATOM 3353 O O . LEU A 1 422 ? 32.081 -16.291 -52.239 1.00 72.44 422 LEU A O 1
ATOM 3357 N N . ASP A 1 423 ? 32.113 -17.775 -53.918 1.00 72.44 423 ASP A N 1
ATOM 3358 C CA . ASP A 1 423 ? 30.888 -18.478 -53.496 1.00 72.44 423 ASP A CA 1
ATOM 3359 C C . ASP A 1 423 ? 30.903 -18.929 -52.018 1.00 72.44 423 ASP A C 1
ATOM 3361 O O . ASP A 1 423 ? 29.913 -18.682 -51.322 1.00 72.44 423 ASP A O 1
ATOM 3365 N N . PRO A 1 424 ? 31.994 -19.504 -51.460 1.00 64.25 424 PRO A N 1
ATOM 3366 C CA . PRO A 1 424 ? 32.055 -19.848 -50.037 1.00 64.25 424 PRO A CA 1
ATOM 3367 C C . PRO A 1 424 ? 31.814 -18.636 -49.126 1.00 64.25 424 PRO A C 1
ATOM 3369 O O . PRO A 1 424 ? 31.027 -18.698 -48.178 1.00 64.25 424 PRO A O 1
ATOM 3372 N N . ILE A 1 425 ? 32.449 -17.508 -49.451 1.00 71.38 425 ILE A N 1
ATOM 3373 C CA . ILE A 1 425 ? 32.385 -16.262 -48.681 1.00 71.38 425 ILE A CA 1
ATOM 3374 C C . ILE A 1 425 ? 30.991 -15.640 -48.825 1.00 71.38 425 ILE A C 1
ATOM 3376 O O . ILE A 1 425 ? 30.377 -15.240 -47.831 1.00 71.38 425 ILE A O 1
ATOM 3380 N N . LEU A 1 426 ? 30.451 -15.611 -50.047 1.00 72.31 426 LEU A N 1
ATOM 3381 C CA . LEU A 1 426 ? 29.143 -15.040 -50.365 1.00 72.31 426 LEU A CA 1
ATOM 3382 C C . LEU A 1 426 ? 27.981 -15.829 -49.737 1.00 72.31 426 LEU A C 1
ATOM 3384 O O . LEU A 1 426 ? 26.982 -15.232 -49.330 1.00 72.31 426 LEU A O 1
ATOM 3388 N N . LEU A 1 427 ? 28.152 -17.139 -49.537 1.00 69.31 427 LEU A N 1
ATOM 3389 C CA . LEU A 1 427 ? 27.260 -18.010 -48.756 1.00 69.31 427 LEU A CA 1
ATOM 3390 C C . LEU A 1 427 ? 27.400 -17.840 -47.223 1.00 69.31 427 LEU A C 1
ATOM 3392 O O . LEU A 1 427 ? 26.869 -18.642 -46.457 1.00 69.31 427 LEU A O 1
ATOM 3396 N N . GLN A 1 428 ? 28.088 -16.789 -46.763 1.00 59.16 428 GLN A N 1
ATOM 3397 C CA . GLN A 1 428 ? 28.355 -16.465 -45.355 1.00 59.16 428 GLN A CA 1
ATOM 3398 C C . GLN A 1 428 ? 29.114 -17.555 -44.575 1.00 59.16 428 GLN A C 1
ATOM 3400 O O . GLN A 1 428 ? 28.919 -17.709 -43.364 1.00 59.16 428 GLN A O 1
ATOM 3405 N N . GLN A 1 429 ? 30.050 -18.259 -45.223 1.00 50.47 429 GLN A N 1
ATOM 3406 C CA . GLN A 1 429 ? 31.115 -18.963 -44.498 1.00 50.47 429 GLN A CA 1
ATOM 3407 C C . GLN A 1 429 ? 32.038 -17.889 -43.892 1.00 50.47 429 GLN A C 1
ATOM 3409 O O . GLN A 1 429 ? 32.729 -17.157 -44.596 1.00 50.47 429 GLN A O 1
ATOM 3414 N N . LYS A 1 430 ? 31.908 -17.683 -42.576 1.00 44.78 430 LYS A N 1
ATOM 3415 C CA . LYS A 1 430 ? 32.262 -16.420 -41.909 1.00 44.78 430 LYS A CA 1
ATOM 3416 C C . LYS A 1 430 ? 33.763 -16.225 -41.691 1.00 44.78 430 LYS A C 1
ATOM 3418 O O . LYS A 1 430 ? 34.351 -17.013 -40.960 1.00 44.78 430 LYS A O 1
ATOM 3423 N N . THR A 1 431 ? 34.230 -15.021 -42.028 1.00 37.75 431 THR A N 1
ATOM 3424 C CA . THR A 1 431 ? 34.409 -13.940 -41.024 1.00 37.75 431 THR A CA 1
ATOM 3425 C C . THR A 1 431 ? 34.139 -12.560 -41.671 1.00 37.75 431 THR A C 1
ATOM 3427 O O . THR A 1 431 ? 34.117 -12.464 -42.893 1.00 37.75 431 THR A O 1
ATOM 3430 N N . LYS A 1 432 ? 33.738 -11.535 -40.890 1.00 37.31 432 LYS A N 1
ATOM 3431 C CA . LYS A 1 432 ? 32.840 -10.427 -41.346 1.00 37.31 432 LYS A CA 1
ATOM 3432 C C . LYS A 1 432 ? 33.518 -9.061 -41.623 1.00 37.31 432 LYS A C 1
ATOM 3434 O O . LYS A 1 432 ? 34.629 -8.877 -41.159 1.00 37.31 432 LYS A O 1
ATOM 3439 N N . SER A 1 433 ? 32.860 -8.009 -42.175 1.00 31.66 433 SER A N 1
ATOM 3440 C CA . SER A 1 433 ? 31.514 -7.868 -42.801 1.00 31.66 433 SER A CA 1
ATOM 3441 C C . SER A 1 433 ? 31.462 -7.226 -44.220 1.00 31.66 433 SER A C 1
ATOM 3443 O O . SER A 1 433 ? 31.092 -7.950 -45.129 1.00 31.66 433 SER A O 1
ATOM 3445 N N . GLY A 1 434 ? 31.723 -5.934 -44.515 1.00 32.16 434 GLY A N 1
ATOM 3446 C CA . GLY A 1 434 ? 32.309 -4.824 -43.738 1.00 32.16 434 GLY A CA 1
ATOM 3447 C C . GLY A 1 434 ? 31.824 -3.372 -44.025 1.00 32.16 434 GLY A C 1
ATOM 3448 O O . GLY A 1 434 ? 31.068 -3.212 -44.974 1.00 32.16 434 GLY A O 1
ATOM 3449 N N . SER A 1 435 ? 32.201 -2.318 -43.232 1.00 46.88 435 SER A N 1
ATOM 3450 C CA . SER A 1 435 ? 31.567 -0.971 -43.406 1.00 46.88 435 SER A CA 1
ATOM 3451 C C . SER A 1 435 ? 32.115 0.454 -42.949 1.00 46.88 435 SER A C 1
ATOM 3453 O O . SER A 1 435 ? 31.315 1.360 -43.157 1.00 46.88 435 SER A O 1
ATOM 3455 N N . GLY A 1 436 ? 33.315 0.822 -42.384 1.00 58.78 436 GLY A N 1
ATOM 3456 C CA . GLY A 1 436 ? 33.734 2.294 -42.269 1.00 58.78 436 GLY A CA 1
ATOM 3457 C C . GLY A 1 436 ? 34.204 3.100 -40.989 1.00 58.78 436 GLY A C 1
ATOM 3458 O O . GLY A 1 436 ? 33.796 2.758 -39.898 1.00 58.78 436 GLY A O 1
ATOM 3459 N N . LEU A 1 437 ? 34.960 4.242 -40.987 1.00 59.19 437 LEU A N 1
ATOM 3460 C CA . LEU A 1 437 ? 34.935 5.369 -41.947 1.00 59.19 437 LEU A CA 1
ATOM 3461 C C . LEU A 1 437 ? 34.543 6.781 -41.469 1.00 59.19 437 LEU A C 1
ATOM 3463 O O . LEU A 1 437 ? 34.902 7.201 -40.376 1.00 59.19 437 LEU A O 1
ATOM 3467 N N . GLU A 1 438 ? 33.935 7.551 -42.392 1.00 61.09 438 GLU A N 1
ATOM 3468 C CA . GLU A 1 438 ? 33.693 9.020 -42.414 1.00 61.09 438 GLU A CA 1
ATOM 3469 C C . GLU A 1 438 ? 33.074 9.586 -41.104 1.00 61.09 438 GLU A C 1
ATOM 3471 O O . GLU A 1 438 ? 33.000 10.802 -40.963 1.00 61.09 438 GLU A O 1
ATOM 3476 N N . ASP A 1 439 ? 32.660 8.764 -40.128 1.00 66.00 439 ASP A N 1
ATOM 3477 C CA . ASP A 1 439 ? 32.186 9.206 -38.805 1.00 66.00 439 ASP A CA 1
ATOM 3478 C C . ASP A 1 439 ? 33.124 8.966 -37.634 1.00 66.00 439 ASP A C 1
ATOM 3480 O O . ASP A 1 439 ? 33.116 9.749 -36.689 1.00 66.00 439 ASP A O 1
ATOM 3484 N N . GLN A 1 440 ? 34.055 8.024 -37.761 1.00 67.31 440 GLN A N 1
ATOM 3485 C CA . GLN A 1 440 ? 35.323 8.200 -37.064 1.00 67.31 440 GLN A CA 1
ATOM 3486 C C . GLN A 1 440 ? 35.973 9.516 -37.520 1.00 67.31 440 GLN A C 1
ATOM 3488 O O . GLN A 1 440 ? 36.628 10.158 -36.714 1.00 67.31 440 GLN A O 1
ATOM 3493 N N . MET A 1 441 ? 35.737 9.975 -38.763 1.00 68.38 441 MET A N 1
ATOM 3494 C CA . MET A 1 441 ? 36.129 11.332 -39.187 1.00 68.38 441 MET A CA 1
ATOM 3495 C C . MET A 1 441 ? 35.237 12.435 -38.591 1.00 68.38 441 MET A C 1
ATOM 3497 O O . MET A 1 441 ? 35.756 13.506 -38.302 1.00 68.38 441 MET A O 1
ATOM 3501 N N . LEU A 1 442 ? 33.931 12.218 -38.374 1.00 75.81 442 LEU A N 1
ATOM 3502 C CA . LEU A 1 442 ? 33.068 13.209 -37.705 1.00 75.81 442 LEU A CA 1
ATOM 3503 C C . LEU A 1 442 ? 33.450 13.379 -36.236 1.00 75.81 442 LEU A C 1
ATOM 3505 O O . LEU A 1 442 ? 33.628 14.513 -35.801 1.00 75.81 442 LEU A O 1
ATOM 3509 N N . GLY A 1 443 ? 33.641 12.273 -35.513 1.00 73.44 443 GLY A N 1
ATOM 3510 C CA . GLY A 1 443 ? 34.238 12.277 -34.180 1.00 73.44 443 GLY A CA 1
ATOM 3511 C C . GLY A 1 443 ? 35.597 12.974 -34.203 1.00 73.44 443 GLY A C 1
ATOM 3512 O O . GLY A 1 443 ? 35.741 14.030 -33.605 1.00 73.44 443 GLY A O 1
ATOM 3513 N N . LEU A 1 444 ? 36.562 12.473 -34.984 1.00 74.81 444 LEU A N 1
ATOM 3514 C CA . LEU A 1 444 ? 37.933 13.005 -35.035 1.00 74.81 444 LEU A CA 1
ATOM 3515 C C . LEU A 1 444 ? 38.016 14.499 -35.387 1.00 74.81 444 LEU A C 1
ATOM 3517 O O . LEU A 1 444 ? 38.877 15.183 -34.842 1.00 74.81 444 LEU A O 1
ATOM 3521 N N . VAL A 1 445 ? 37.142 15.031 -36.250 1.00 75.81 445 VAL A N 1
ATOM 3522 C CA . VAL A 1 445 ? 37.083 16.480 -36.518 1.00 75.81 445 VAL A CA 1
ATOM 3523 C C . VAL A 1 445 ? 36.572 17.243 -35.291 1.00 75.81 445 VAL A C 1
ATOM 3525 O O . VAL A 1 445 ? 37.219 18.202 -34.871 1.00 75.81 445 VAL A O 1
ATOM 3528 N N . VAL A 1 446 ? 35.465 16.814 -34.670 1.00 78.38 446 VAL A N 1
ATOM 3529 C CA . VAL A 1 446 ? 34.899 17.501 -33.491 1.00 78.38 446 VAL A CA 1
ATOM 3530 C C . VAL A 1 446 ? 35.838 17.385 -32.281 1.00 78.38 446 VAL A C 1
ATOM 3532 O O . VAL A 1 446 ? 36.115 18.393 -31.640 1.00 78.38 446 VAL A O 1
ATOM 3535 N N . THR A 1 447 ? 36.443 16.220 -32.033 1.00 77.88 447 THR A N 1
ATOM 3536 C CA . THR A 1 447 ? 37.462 15.992 -30.987 1.00 77.88 447 THR A CA 1
ATOM 3537 C C . THR A 1 447 ? 38.709 16.879 -31.142 1.00 77.88 447 THR A C 1
ATOM 3539 O O . THR A 1 447 ? 39.449 17.054 -30.176 1.00 77.88 447 THR A O 1
ATOM 3542 N N . LYS A 1 448 ? 38.984 17.435 -32.332 1.00 75.69 448 LYS A N 1
ATOM 3543 C CA . LYS A 1 448 ? 40.188 18.247 -32.594 1.00 75.69 448 LYS A CA 1
ATOM 3544 C C . LYS A 1 448 ? 39.912 19.746 -32.708 1.00 75.69 448 LYS A C 1
ATOM 3546 O O . LYS A 1 448 ? 40.697 20.521 -32.170 1.00 75.69 448 LYS A O 1
ATOM 3551 N N . GLU A 1 449 ? 38.817 20.151 -33.347 1.00 74.50 449 GLU A N 1
ATOM 3552 C CA . GLU A 1 449 ? 38.400 21.564 -33.423 1.00 74.50 449 GLU A CA 1
ATOM 3553 C C . GLU A 1 449 ? 37.689 22.032 -32.143 1.00 74.50 449 GLU A C 1
ATOM 3555 O O . GLU A 1 449 ? 37.906 23.148 -31.674 1.00 74.50 449 GLU A O 1
ATOM 3560 N N . ALA A 1 450 ? 36.846 21.178 -31.557 1.00 74.75 450 ALA A N 1
ATOM 3561 C CA . ALA A 1 450 ? 35.986 21.511 -30.424 1.00 74.75 450 ALA A CA 1
ATOM 3562 C C . ALA A 1 450 ? 35.937 20.371 -29.380 1.00 74.75 450 ALA A C 1
ATOM 3564 O O . ALA A 1 450 ? 34.849 19.868 -29.084 1.00 74.75 450 ALA A O 1
ATOM 3565 N N . PRO A 1 451 ? 37.082 19.964 -28.784 1.00 77.06 451 PRO A N 1
ATOM 3566 C CA . PRO A 1 451 ? 37.139 18.865 -27.811 1.00 77.06 451 PRO A CA 1
ATOM 3567 C C . PRO A 1 451 ? 36.124 19.023 -26.672 1.00 77.06 451 PRO A C 1
ATOM 3569 O O . PRO A 1 451 ? 35.454 18.061 -26.319 1.00 77.06 451 PRO A O 1
ATOM 3572 N N . GLN A 1 452 ? 35.915 20.254 -26.195 1.00 79.19 452 GLN A N 1
ATOM 3573 C CA . GLN A 1 452 ? 34.938 20.585 -25.151 1.00 79.19 452 GLN A CA 1
ATOM 3574 C C . GLN A 1 452 ? 33.488 20.222 -25.518 1.00 79.19 452 GLN A C 1
ATOM 3576 O O . GLN A 1 452 ? 32.706 19.905 -24.625 1.00 79.19 452 GLN A O 1
ATOM 3581 N N . LEU A 1 453 ? 33.103 20.254 -26.803 1.00 74.75 453 LEU A N 1
ATOM 3582 C CA . LEU A 1 453 ? 31.771 19.810 -27.233 1.00 74.75 453 LEU A CA 1
ATOM 3583 C C . LEU A 1 453 ? 31.647 18.287 -27.181 1.00 74.75 453 LEU A C 1
ATOM 3585 O O . LEU A 1 453 ? 30.602 17.787 -26.780 1.00 74.75 453 LEU A O 1
ATOM 3589 N N . GLU A 1 454 ? 32.697 17.554 -27.554 1.00 70.62 454 GLU A N 1
ATOM 3590 C CA . GLU A 1 454 ? 32.659 16.089 -27.581 1.00 70.62 454 GLU A CA 1
ATOM 3591 C C . GLU A 1 454 ? 32.836 15.482 -26.182 1.00 70.62 454 GLU A C 1
ATOM 3593 O O . GLU A 1 454 ? 32.145 14.524 -25.851 1.00 70.62 454 GLU A O 1
ATOM 3598 N N . GLU A 1 455 ? 33.657 16.092 -25.322 1.00 78.31 455 GLU A N 1
ATOM 3599 C CA . GLU A 1 455 ? 33.723 15.796 -23.883 1.00 78.31 455 GLU A CA 1
ATOM 3600 C C . GLU A 1 455 ? 32.368 16.059 -23.210 1.00 78.31 455 GLU A C 1
ATOM 3602 O O . GLU A 1 455 ? 31.827 15.174 -22.543 1.00 78.31 455 GLU A O 1
ATOM 3607 N N . ARG A 1 456 ? 31.763 17.238 -23.440 1.00 78.56 456 ARG A N 1
ATOM 3608 C CA . ARG A 1 456 ? 30.437 17.574 -22.895 1.00 78.56 456 ARG A CA 1
ATOM 3609 C C . ARG A 1 456 ? 29.347 16.650 -23.440 1.00 78.56 456 ARG A C 1
ATOM 3611 O O . ARG A 1 456 ? 28.466 16.269 -22.674 1.00 78.56 456 ARG A O 1
ATOM 3618 N N . LYS A 1 457 ? 29.404 16.246 -24.716 1.00 78.00 457 LYS A N 1
ATOM 3619 C CA . LYS A 1 457 ? 28.447 15.286 -25.284 1.00 78.00 457 LYS A CA 1
ATOM 3620 C C . LYS A 1 457 ? 28.638 13.880 -24.726 1.00 78.00 457 LYS A C 1
ATOM 3622 O O . LYS A 1 457 ? 27.643 13.241 -24.413 1.00 78.00 457 LYS A O 1
ATOM 3627 N N . ALA A 1 458 ? 29.871 13.394 -24.592 1.00 75.56 458 ALA A N 1
ATOM 3628 C CA . ALA A 1 458 ? 30.139 12.083 -24.006 1.00 75.56 458 ALA A CA 1
ATOM 3629 C C . ALA A 1 458 ? 29.640 12.026 -22.553 1.00 75.56 458 ALA A C 1
ATOM 3631 O O . ALA A 1 458 ? 28.916 11.099 -22.194 1.00 75.56 458 ALA A O 1
ATOM 3632 N N . ALA A 1 459 ? 29.927 13.067 -21.764 1.00 80.25 459 ALA A N 1
ATOM 3633 C CA . ALA A 1 459 ? 29.423 13.209 -20.402 1.00 80.25 459 ALA A CA 1
ATOM 3634 C C . ALA A 1 459 ? 27.884 13.275 -20.343 1.00 80.25 459 ALA A C 1
ATOM 3636 O O . ALA A 1 459 ? 27.286 12.580 -19.528 1.00 80.25 459 ALA A O 1
ATOM 3637 N N . LEU A 1 460 ? 27.229 14.049 -21.221 1.00 78.19 460 LEU A N 1
ATOM 3638 C CA . LEU A 1 460 ? 25.762 14.118 -21.290 1.00 78.19 460 LEU A CA 1
ATOM 3639 C C . LEU A 1 460 ? 25.122 12.812 -21.761 1.00 78.19 460 LEU A C 1
ATOM 3641 O O . LEU A 1 460 ? 24.118 12.407 -21.193 1.00 78.19 460 LEU A O 1
ATOM 3645 N N . ALA A 1 461 ? 25.684 12.135 -22.761 1.00 76.69 461 ALA A N 1
ATOM 3646 C CA . ALA A 1 461 ? 25.150 10.872 -23.266 1.00 76.69 461 ALA A CA 1
ATOM 3647 C C . ALA A 1 461 ? 25.275 9.755 -22.220 1.00 76.69 461 ALA A C 1
ATOM 3649 O O . ALA A 1 461 ? 24.327 8.996 -22.025 1.00 76.69 461 ALA A O 1
ATOM 3650 N N . GLN A 1 462 ? 26.408 9.693 -21.510 1.00 80.50 462 GLN A N 1
ATOM 3651 C CA . GLN A 1 462 ? 26.582 8.789 -20.378 1.00 80.50 462 GLN A CA 1
ATOM 3652 C C . GLN A 1 462 ? 25.621 9.151 -19.237 1.00 80.50 462 GLN A C 1
ATOM 3654 O O . GLN A 1 462 ? 24.853 8.302 -18.803 1.00 80.50 462 GLN A O 1
ATOM 3659 N N . SER A 1 463 ? 25.573 10.420 -18.819 1.00 81.00 463 SER A N 1
ATOM 3660 C CA . SER A 1 463 ? 24.681 10.885 -17.750 1.00 81.00 463 SER A CA 1
ATOM 3661 C C . SER A 1 463 ? 23.195 10.679 -18.071 1.00 81.00 463 SER A C 1
ATOM 3663 O O . SER A 1 463 ? 22.452 10.278 -17.186 1.00 81.00 463 SER A O 1
ATOM 3665 N N . ASN A 1 464 ? 22.749 10.884 -19.314 1.00 80.31 464 ASN A N 1
ATOM 3666 C CA . ASN A 1 464 ? 21.366 10.644 -19.739 1.00 80.31 464 ASN A CA 1
ATOM 3667 C C . ASN A 1 464 ? 21.054 9.134 -19.764 1.00 80.31 464 ASN A C 1
ATOM 3669 O O . ASN A 1 464 ? 20.000 8.717 -19.292 1.00 80.31 464 ASN A O 1
ATOM 3673 N N . ALA A 1 465 ? 21.984 8.290 -20.231 1.00 79.25 465 ALA A N 1
ATOM 3674 C CA . ALA A 1 465 ? 21.833 6.834 -20.177 1.00 79.25 465 ALA A CA 1
ATOM 3675 C C . ALA A 1 465 ? 21.802 6.292 -18.735 1.00 79.25 465 ALA A C 1
ATOM 3677 O O . ALA A 1 465 ? 20.990 5.418 -18.429 1.00 79.25 465 ALA A O 1
ATOM 3678 N N . ASP A 1 466 ? 22.645 6.828 -17.853 1.00 83.56 466 ASP A N 1
ATOM 3679 C CA . ASP A 1 466 ? 22.717 6.429 -16.449 1.00 83.56 466 ASP A CA 1
ATOM 3680 C C . ASP A 1 466 ? 21.497 6.949 -15.664 1.00 83.56 466 ASP A C 1
ATOM 3682 O O . ASP A 1 466 ? 20.841 6.146 -15.010 1.00 83.56 466 ASP A O 1
ATOM 3686 N N . MET A 1 467 ? 21.074 8.211 -15.839 1.00 84.88 467 MET A N 1
ATOM 3687 C CA . MET A 1 467 ? 19.817 8.739 -15.271 1.00 84.88 467 MET A CA 1
ATOM 3688 C C . MET A 1 467 ? 18.584 7.961 -15.748 1.00 84.88 467 MET A C 1
ATOM 3690 O O . MET A 1 467 ? 17.691 7.669 -14.957 1.00 84.88 467 MET A O 1
ATOM 3694 N N . ARG A 1 468 ? 18.515 7.588 -17.034 1.00 81.62 468 ARG A N 1
ATOM 3695 C CA . ARG A 1 468 ? 17.419 6.756 -17.565 1.00 81.62 468 ARG A CA 1
ATOM 3696 C C . ARG A 1 468 ? 17.425 5.348 -16.969 1.00 81.62 468 ARG A C 1
ATOM 3698 O O . ARG A 1 468 ? 16.346 4.804 -16.743 1.00 81.62 468 ARG A O 1
ATOM 3705 N N . ARG A 1 469 ? 18.604 4.781 -16.677 1.00 85.00 469 ARG A N 1
ATOM 3706 C CA . ARG A 1 469 ? 18.722 3.514 -15.940 1.00 85.00 469 ARG A CA 1
ATOM 3707 C C . ARG A 1 469 ? 18.280 3.678 -14.488 1.00 85.00 469 ARG A C 1
ATOM 3709 O O . ARG A 1 469 ? 17.437 2.910 -14.058 1.00 85.00 469 ARG A O 1
ATOM 3716 N N . GLU A 1 470 ? 18.755 4.697 -13.772 1.00 86.31 470 GLU A N 1
ATOM 3717 C CA . GLU A 1 470 ? 18.346 4.982 -12.387 1.00 86.31 470 GLU A CA 1
ATOM 3718 C C . GLU A 1 470 ? 16.828 5.173 -12.260 1.00 86.31 470 GLU A C 1
ATOM 3720 O O . GLU A 1 470 ? 16.213 4.640 -11.340 1.00 86.31 470 GLU A O 1
ATOM 3725 N N . LEU A 1 471 ? 16.201 5.878 -13.208 1.00 83.44 471 LEU A N 1
ATOM 3726 C CA . LEU A 1 471 ? 14.748 6.070 -13.253 1.00 83.44 471 LEU A CA 1
ATOM 3727 C C . LEU A 1 471 ? 14.017 4.726 -13.464 1.00 83.44 471 LEU A C 1
ATOM 3729 O O . LEU A 1 471 ? 13.007 4.467 -12.808 1.00 83.44 471 LEU A O 1
ATOM 3733 N N . GLN A 1 472 ? 14.539 3.835 -14.315 1.00 83.88 472 GLN A N 1
ATOM 3734 C CA . GLN A 1 472 ? 13.990 2.486 -14.481 1.00 83.88 472 GLN A CA 1
ATOM 3735 C C . GLN A 1 472 ? 14.219 1.606 -13.237 1.00 83.88 472 GLN A C 1
ATOM 3737 O O . GLN A 1 472 ? 13.264 1.009 -12.745 1.00 83.88 472 GLN A O 1
ATOM 3742 N N . ASP A 1 473 ? 15.430 1.582 -12.678 1.00 85.31 473 ASP A N 1
ATOM 3743 C CA . ASP A 1 473 ? 15.775 0.825 -11.468 1.00 85.31 473 ASP A CA 1
ATOM 3744 C C . ASP A 1 473 ? 14.923 1.278 -10.264 1.00 85.31 473 ASP A C 1
ATOM 3746 O O . ASP A 1 473 ? 14.501 0.455 -9.449 1.00 85.31 473 ASP A O 1
ATOM 3750 N N . LEU A 1 474 ? 14.603 2.576 -10.159 1.00 83.94 474 LEU A N 1
ATOM 3751 C CA . LEU A 1 474 ? 13.662 3.116 -9.171 1.00 83.94 474 LEU A CA 1
ATOM 3752 C C . LEU A 1 474 ? 12.226 2.622 -9.400 1.00 83.94 474 LEU A C 1
ATOM 3754 O O . LEU A 1 474 ? 11.557 2.261 -8.429 1.00 83.94 474 LEU A O 1
ATOM 3758 N N . GLN A 1 475 ? 11.746 2.570 -10.648 1.00 78.94 475 GLN A N 1
ATOM 3759 C CA . GLN A 1 475 ? 10.417 2.032 -10.970 1.00 78.94 475 GLN A CA 1
ATOM 3760 C C . GLN A 1 475 ? 10.320 0.528 -10.686 1.00 78.94 475 GLN A C 1
ATOM 3762 O O . GLN A 1 475 ? 9.371 0.097 -10.028 1.00 78.94 475 GLN A O 1
ATOM 3767 N N . ASP A 1 476 ? 11.308 -0.258 -11.114 1.00 83.88 476 ASP A N 1
ATOM 3768 C CA . ASP A 1 476 ? 11.357 -1.704 -10.878 1.00 83.88 476 ASP A CA 1
ATOM 3769 C C . ASP A 1 476 ? 11.491 -2.011 -9.377 1.00 83.88 476 ASP A C 1
ATOM 3771 O O . ASP A 1 476 ? 10.827 -2.916 -8.867 1.00 83.88 476 ASP A O 1
ATOM 3775 N N . LYS A 1 477 ? 12.235 -1.190 -8.621 1.00 83.38 477 LYS A N 1
ATOM 3776 C CA . LYS A 1 477 ? 12.274 -1.239 -7.152 1.00 83.38 477 LYS A CA 1
ATOM 3777 C C . LYS A 1 477 ? 10.916 -0.915 -6.524 1.00 83.38 477 LYS A C 1
ATOM 3779 O O . LYS A 1 477 ? 10.494 -1.645 -5.632 1.00 83.38 477 LYS A O 1
ATOM 3784 N N . ILE A 1 478 ? 10.211 0.130 -6.969 1.00 81.31 478 ILE A N 1
ATOM 3785 C CA . ILE A 1 478 ? 8.852 0.457 -6.489 1.00 81.31 478 ILE A CA 1
ATOM 3786 C C . ILE A 1 478 ? 7.890 -0.714 -6.759 1.00 81.31 478 ILE A C 1
ATOM 3788 O O . ILE A 1 478 ? 7.166 -1.130 -5.853 1.00 81.31 478 ILE A O 1
ATOM 3792 N N . LEU A 1 479 ? 7.926 -1.296 -7.961 1.00 79.88 479 LEU A N 1
ATOM 3793 C CA . LEU A 1 479 ? 7.108 -2.453 -8.344 1.00 79.88 479 LEU A CA 1
ATOM 3794 C C . LEU A 1 479 ? 7.448 -3.706 -7.525 1.00 79.88 479 LEU A C 1
ATOM 3796 O O . LEU A 1 479 ? 6.540 -4.376 -7.030 1.00 79.88 479 LEU A O 1
ATOM 3800 N N . GLN A 1 480 ? 8.732 -4.006 -7.319 1.00 82.38 480 GLN A N 1
ATOM 3801 C CA . GLN A 1 480 ? 9.188 -5.109 -6.469 1.00 82.38 480 GLN A CA 1
ATOM 3802 C C . GLN A 1 480 ? 8.692 -4.935 -5.028 1.00 82.38 480 GLN A C 1
ATOM 3804 O O . GLN A 1 480 ? 8.148 -5.867 -4.438 1.00 82.38 480 GLN A O 1
ATOM 3809 N N . VAL A 1 481 ? 8.836 -3.730 -4.480 1.00 81.25 481 VAL A N 1
ATOM 3810 C CA . VAL A 1 481 ? 8.433 -3.364 -3.117 1.00 81.25 481 VAL A CA 1
ATOM 3811 C C . VAL A 1 481 ? 6.905 -3.436 -2.940 1.00 81.25 481 VAL A C 1
ATOM 3813 O O . VAL A 1 481 ? 6.427 -3.952 -1.927 1.00 81.25 481 VAL A O 1
ATOM 3816 N N . MET A 1 482 ? 6.124 -3.035 -3.949 1.00 76.12 482 MET A N 1
ATOM 3817 C CA . MET A 1 482 ? 4.669 -3.255 -3.997 1.00 76.12 482 MET A CA 1
ATOM 3818 C C . MET A 1 482 ? 4.283 -4.735 -4.163 1.00 76.12 482 MET A C 1
ATOM 3820 O O . MET A 1 482 ? 3.279 -5.172 -3.609 1.00 76.12 482 MET A O 1
ATOM 3824 N N . SER A 1 483 ? 5.065 -5.530 -4.899 1.00 82.69 483 SER A N 1
ATOM 3825 C CA . SER A 1 483 ? 4.792 -6.960 -5.114 1.00 82.69 483 SER A CA 1
ATOM 3826 C C . SER A 1 483 ? 5.187 -7.846 -3.926 1.00 82.69 483 SER A C 1
ATOM 3828 O O . SER A 1 483 ? 4.661 -8.952 -3.796 1.00 82.69 483 SER A O 1
ATOM 3830 N N . GLN A 1 484 ? 6.129 -7.407 -3.088 1.00 81.31 484 GLN A N 1
ATOM 3831 C CA . GLN A 1 484 ? 6.587 -8.139 -1.901 1.00 81.31 484 GLN A CA 1
ATOM 3832 C C . GLN A 1 484 ? 5.750 -7.833 -0.649 1.00 81.31 484 GLN A C 1
ATOM 3834 O O . GLN A 1 484 ? 5.713 -8.650 0.273 1.00 81.31 484 GLN A O 1
ATOM 3839 N N . SER A 1 485 ? 5.056 -6.692 -0.604 1.00 74.38 485 SER A N 1
ATOM 3840 C CA . SER A 1 485 ? 4.262 -6.254 0.551 1.00 74.38 485 SER A CA 1
ATOM 3841 C C . SER A 1 485 ? 2.907 -6.976 0.642 1.00 74.38 485 SER A C 1
ATOM 3843 O O . SER A 1 485 ? 1.850 -6.459 0.285 1.00 74.38 485 SER A O 1
ATOM 3845 N N . GLN A 1 486 ? 2.928 -8.200 1.176 1.00 61.56 486 GLN A N 1
ATOM 3846 C CA . GLN A 1 486 ? 1.718 -8.968 1.486 1.00 61.56 486 GLN A CA 1
ATOM 3847 C C . GLN A 1 486 ? 1.008 -8.419 2.736 1.00 61.56 486 GLN A C 1
ATOM 3849 O O . GLN A 1 486 ? 1.347 -8.778 3.863 1.00 61.56 486 GLN A O 1
ATOM 3854 N N . GLY A 1 487 ? -0.006 -7.571 2.548 1.00 69.12 487 GLY A N 1
ATOM 3855 C CA . GLY A 1 487 ? -0.868 -7.092 3.634 1.00 69.12 487 GLY A CA 1
ATOM 3856 C C . GLY A 1 487 ? -1.273 -5.626 3.491 1.00 69.12 487 GLY A C 1
ATOM 3857 O O . GLY A 1 487 ? -1.397 -5.102 2.386 1.00 69.12 487 GLY A O 1
ATOM 3858 N N . ASN A 1 488 ? -1.504 -4.954 4.622 1.00 69.69 488 ASN A N 1
ATOM 3859 C CA . ASN A 1 488 ? -1.843 -3.534 4.632 1.00 69.69 488 ASN A CA 1
ATOM 3860 C C . ASN A 1 488 ? -0.581 -2.658 4.542 1.00 69.69 488 ASN A C 1
ATOM 3862 O O . ASN A 1 488 ? 0.051 -2.363 5.555 1.00 69.69 488 ASN A O 1
ATOM 3866 N N . ILE A 1 489 ? -0.280 -2.179 3.333 1.00 73.50 489 ILE A N 1
ATOM 3867 C CA . ILE A 1 489 ? 0.838 -1.271 3.005 1.00 73.50 489 ILE A CA 1
ATOM 3868 C C . ILE A 1 489 ? 0.916 -0.043 3.941 1.00 73.50 489 ILE A C 1
ATOM 3870 O O . ILE A 1 489 ? 2.002 0.464 4.200 1.00 73.50 489 ILE A O 1
ATOM 3874 N N . LEU A 1 490 ? -0.211 0.424 4.496 1.00 74.06 490 LEU A N 1
ATOM 3875 C CA . LEU A 1 490 ? -0.262 1.606 5.372 1.00 74.06 490 LEU A CA 1
ATOM 3876 C C . LEU A 1 490 ? 0.302 1.388 6.792 1.00 74.06 490 LEU A C 1
ATOM 3878 O O . LEU A 1 490 ? 0.500 2.366 7.522 1.00 74.06 490 LEU A O 1
ATOM 3882 N N . ASP A 1 491 ? 0.515 0.135 7.206 1.00 74.44 491 ASP A N 1
ATOM 3883 C CA . ASP A 1 491 ? 1.054 -0.194 8.533 1.00 74.44 491 ASP A CA 1
ATOM 3884 C C . ASP A 1 491 ? 2.595 -0.222 8.573 1.00 74.44 491 ASP A C 1
ATOM 3886 O O . ASP A 1 491 ? 3.168 0.019 9.637 1.00 74.44 491 ASP A O 1
ATOM 3890 N N . ASP A 1 492 ? 3.271 -0.421 7.436 1.00 77.81 492 ASP A N 1
ATOM 3891 C CA . ASP A 1 492 ? 4.738 -0.405 7.346 1.00 77.81 492 ASP A CA 1
ATOM 3892 C C . ASP A 1 492 ? 5.270 1.011 7.050 1.00 77.81 492 ASP A C 1
ATOM 3894 O O . ASP A 1 492 ? 5.190 1.544 5.943 1.00 77.81 492 ASP A O 1
ATOM 3898 N N . GLU A 1 493 ? 5.835 1.638 8.079 1.00 74.56 493 GLU A N 1
ATOM 3899 C CA . GLU A 1 493 ? 6.404 2.987 8.020 1.00 74.56 493 GLU A CA 1
ATOM 3900 C C . GLU A 1 493 ? 7.743 3.062 7.265 1.00 74.56 493 GLU A C 1
ATOM 3902 O O . GLU A 1 493 ? 8.092 4.121 6.741 1.00 74.56 493 GLU A O 1
ATOM 3907 N N . VAL A 1 494 ? 8.487 1.959 7.154 1.00 74.69 494 VAL A N 1
ATOM 3908 C CA . VAL A 1 494 ? 9.751 1.911 6.399 1.00 74.69 494 VAL A CA 1
ATOM 3909 C C . VAL A 1 494 ? 9.454 1.835 4.901 1.00 74.69 494 VAL A C 1
ATOM 3911 O O . VAL A 1 494 ? 10.027 2.596 4.115 1.00 74.69 494 VAL A O 1
ATOM 3914 N N . LEU A 1 495 ? 8.501 0.980 4.525 1.00 75.69 495 LEU A N 1
ATOM 3915 C CA . LEU A 1 495 ? 7.908 0.881 3.189 1.00 75.69 495 LEU A CA 1
ATOM 3916 C C . LEU A 1 495 ? 7.406 2.245 2.691 1.00 75.69 495 LEU A C 1
ATOM 3918 O O . LEU A 1 495 ? 7.822 2.709 1.629 1.00 75.69 495 LEU A O 1
ATOM 3922 N N . LEU A 1 496 ? 6.575 2.919 3.492 1.00 74.69 496 LEU A N 1
ATOM 3923 C CA . LEU A 1 496 ? 6.001 4.231 3.174 1.00 74.69 496 LEU A CA 1
ATOM 3924 C C . LEU A 1 496 ? 7.066 5.300 2.893 1.00 74.69 496 LEU A C 1
ATOM 3926 O O . LEU A 1 496 ? 7.029 5.954 1.848 1.00 74.69 496 LEU A O 1
ATOM 3930 N N . ASN A 1 497 ? 8.034 5.457 3.799 1.00 77.06 497 ASN A N 1
ATOM 3931 C CA . ASN A 1 497 ? 9.093 6.456 3.648 1.00 77.06 497 ASN A CA 1
ATOM 3932 C C . ASN A 1 497 ? 10.011 6.141 2.452 1.00 77.06 497 ASN A C 1
ATOM 3934 O O . ASN A 1 497 ? 10.425 7.053 1.736 1.00 77.06 497 ASN A O 1
ATOM 3938 N N . THR A 1 498 ? 10.271 4.856 2.182 1.00 80.25 498 THR A N 1
ATOM 3939 C CA . THR A 1 498 ? 11.069 4.415 1.025 1.00 80.25 498 THR A CA 1
ATOM 3940 C C . THR A 1 498 ? 10.367 4.726 -0.298 1.00 80.25 498 THR A C 1
ATOM 3942 O O . THR A 1 498 ? 11.014 5.213 -1.226 1.00 80.25 498 THR A O 1
ATOM 3945 N N . LEU A 1 499 ? 9.054 4.490 -0.389 1.00 77.75 499 LEU A N 1
ATOM 3946 C CA . LEU A 1 499 ? 8.255 4.817 -1.574 1.00 77.75 499 LEU A CA 1
ATOM 3947 C C . LEU A 1 499 ? 8.209 6.332 -1.819 1.00 77.75 499 LEU A C 1
ATOM 3949 O O . LEU A 1 499 ? 8.478 6.769 -2.936 1.00 77.75 499 LEU A O 1
ATOM 3953 N N . SER A 1 500 ? 7.949 7.132 -0.778 1.00 77.69 500 SER A N 1
ATOM 3954 C CA . SER A 1 500 ? 7.896 8.598 -0.895 1.00 77.69 500 SER A CA 1
ATOM 3955 C C . SER A 1 500 ? 9.230 9.196 -1.353 1.00 77.69 500 SER A C 1
ATOM 3957 O O . SER A 1 500 ? 9.240 10.052 -2.234 1.00 77.69 500 SER A O 1
ATOM 3959 N N . ALA A 1 501 ? 10.353 8.726 -0.800 1.00 81.38 501 ALA A N 1
ATOM 3960 C CA . ALA A 1 501 ? 11.680 9.172 -1.220 1.00 81.38 501 ALA A CA 1
ATOM 3961 C C . ALA A 1 501 ? 11.993 8.752 -2.667 1.00 81.38 501 ALA A C 1
ATOM 3963 O O . ALA A 1 501 ? 12.476 9.566 -3.449 1.00 81.38 501 ALA A O 1
ATOM 3964 N N . SER A 1 502 ? 11.663 7.508 -3.042 1.00 83.56 502 SER A N 1
ATOM 3965 C CA . SER A 1 502 ? 11.916 6.979 -4.393 1.00 83.56 502 SER A CA 1
ATOM 3966 C C . SER A 1 502 ? 11.102 7.716 -5.469 1.00 83.56 502 SER A C 1
ATOM 3968 O O . SER A 1 502 ? 11.614 7.957 -6.564 1.00 83.56 502 SER A O 1
ATOM 3970 N N . LYS A 1 503 ? 9.862 8.123 -5.151 1.00 78.50 503 LYS A N 1
ATOM 3971 C CA . LYS A 1 503 ? 9.019 8.968 -6.016 1.00 78.50 503 LYS A CA 1
ATOM 3972 C C . LYS A 1 503 ? 9.641 10.352 -6.216 1.00 78.50 503 LYS A C 1
ATOM 3974 O O . LYS A 1 503 ? 9.839 10.737 -7.364 1.00 78.50 503 LYS A O 1
ATOM 3979 N N . GLN A 1 504 ? 10.022 11.047 -5.137 1.00 82.56 504 GLN A N 1
ATOM 3980 C CA . GLN A 1 504 ? 10.652 12.371 -5.238 1.00 82.56 504 GLN A CA 1
ATOM 3981 C C . GLN A 1 504 ? 11.936 12.318 -6.084 1.00 82.56 504 GLN A C 1
ATOM 3983 O O . GLN A 1 504 ? 12.115 13.131 -6.988 1.00 82.56 504 GLN A O 1
ATOM 3988 N N . THR A 1 505 ? 12.802 11.317 -5.876 1.00 85.25 505 THR A N 1
ATOM 3989 C CA . THR A 1 505 ? 14.000 11.160 -6.717 1.00 85.25 505 THR A CA 1
ATOM 3990 C C . THR A 1 505 ? 13.664 10.876 -8.182 1.00 85.25 505 THR A C 1
ATOM 3992 O O . THR A 1 505 ? 14.385 11.336 -9.061 1.00 85.25 505 THR A O 1
ATOM 3995 N N . SER A 1 506 ? 12.567 10.167 -8.473 1.00 84.94 506 SER A N 1
ATOM 3996 C CA . SER A 1 506 ? 12.129 9.937 -9.856 1.00 84.94 506 SER A CA 1
ATOM 3997 C C . SER A 1 506 ? 11.639 11.218 -10.537 1.00 84.94 506 SER A C 1
ATOM 3999 O O . SER A 1 506 ? 11.863 11.372 -11.735 1.00 84.94 506 SER A O 1
ATOM 4001 N N . GLU A 1 507 ? 10.991 12.128 -9.807 1.00 83.00 507 GLU A N 1
ATOM 4002 C CA . GLU A 1 507 ? 10.576 13.443 -10.318 1.00 83.00 507 GLU A CA 1
ATOM 4003 C C . GLU A 1 507 ? 11.808 14.319 -10.601 1.00 83.00 507 GLU A C 1
ATOM 4005 O O . GLU A 1 507 ? 11.991 14.783 -11.727 1.00 83.00 507 GLU A O 1
ATOM 4010 N N . GLU A 1 508 ? 12.725 14.428 -9.634 1.00 86.38 508 GLU A N 1
ATOM 4011 C CA . GLU A 1 508 ? 13.976 15.185 -9.779 1.00 86.38 508 GLU A CA 1
ATOM 4012 C C . GLU A 1 508 ? 14.890 14.661 -10.903 1.00 86.38 508 GLU A C 1
ATOM 4014 O O . GLU A 1 508 ? 15.634 15.439 -11.503 1.00 86.38 508 GLU A O 1
ATOM 4019 N N . ILE A 1 509 ? 14.902 13.351 -11.176 1.00 87.19 509 ILE A N 1
ATOM 4020 C CA . ILE A 1 509 ? 15.643 12.770 -12.311 1.00 87.19 509 ILE A CA 1
ATOM 4021 C C . ILE A 1 509 ? 14.904 13.046 -13.628 1.00 87.19 509 ILE A C 1
ATOM 4023 O O . ILE A 1 509 ? 15.546 13.350 -14.633 1.00 87.19 509 ILE A O 1
ATOM 4027 N N . GLN A 1 510 ? 13.569 12.992 -13.644 1.00 83.50 510 GLN A N 1
ATOM 4028 C CA . GLN A 1 510 ? 12.784 13.234 -14.857 1.00 83.50 510 GLN A CA 1
ATOM 4029 C C . GLN A 1 510 ? 12.911 14.682 -15.360 1.00 83.50 510 GLN A C 1
ATOM 4031 O O . GLN A 1 510 ? 12.998 14.885 -16.572 1.00 83.50 510 GLN A O 1
ATOM 4036 N N . GLU A 1 511 ? 12.997 15.674 -14.467 1.00 87.25 511 GLU A N 1
ATOM 4037 C CA . GLU A 1 511 ? 13.320 17.063 -14.839 1.00 87.25 511 GLU A CA 1
ATOM 4038 C C . GLU A 1 511 ? 14.733 17.172 -15.443 1.00 87.25 511 GLU A C 1
ATOM 4040 O O . GLU A 1 511 ? 14.896 17.677 -16.556 1.00 87.25 511 GLU A O 1
ATOM 4045 N N . LYS A 1 512 ? 15.751 16.599 -14.781 1.00 86.44 512 LYS A N 1
ATOM 4046 C CA . LYS A 1 512 ? 17.150 16.603 -15.261 1.00 86.44 512 LYS A CA 1
ATOM 4047 C C . LYS A 1 512 ? 17.318 15.913 -16.619 1.00 86.44 512 LYS A C 1
ATOM 4049 O O . LYS A 1 512 ? 18.125 16.357 -17.433 1.00 86.44 512 LYS A O 1
ATOM 4054 N N . VAL A 1 513 ? 16.547 14.859 -16.906 1.00 86.00 513 VAL A N 1
ATOM 4055 C CA . VAL A 1 513 ? 16.528 14.204 -18.228 1.00 86.00 513 VAL A CA 1
ATOM 4056 C C . VAL A 1 513 ? 15.956 15.134 -19.307 1.00 86.00 513 VAL A C 1
ATOM 4058 O O . VAL A 1 513 ? 16.491 15.162 -20.415 1.00 86.00 513 VAL A O 1
ATOM 4061 N N . GLN A 1 514 ? 14.935 15.945 -19.004 1.00 82.25 514 GLN A N 1
ATOM 4062 C CA . GLN A 1 514 ? 14.408 16.935 -19.956 1.00 82.25 514 GLN A CA 1
ATOM 4063 C C . GLN A 1 514 ? 15.416 18.066 -20.227 1.00 82.25 514 GLN A C 1
ATOM 4065 O O . GLN A 1 514 ? 15.637 18.418 -21.388 1.00 82.25 514 GLN A O 1
ATOM 4070 N N . GLU A 1 515 ? 16.088 18.588 -19.196 1.00 85.25 515 GLU A N 1
ATOM 4071 C CA . GLU A 1 515 ? 17.165 19.581 -19.360 1.00 85.25 515 GLU A CA 1
ATOM 4072 C C . GLU A 1 515 ? 18.360 19.021 -20.155 1.00 85.25 515 GLU A C 1
ATOM 4074 O O . GLU A 1 515 ? 18.911 19.692 -21.038 1.00 85.25 515 GLU A O 1
ATOM 4079 N N . ALA A 1 516 ? 18.738 17.765 -19.890 1.00 81.75 516 ALA A N 1
ATOM 4080 C CA . ALA A 1 516 ? 19.790 17.067 -20.620 1.00 81.75 516 ALA A CA 1
ATOM 4081 C C . ALA A 1 516 ? 19.424 16.864 -22.098 1.00 81.75 516 ALA A C 1
ATOM 4083 O O . ALA A 1 516 ? 20.268 17.102 -22.958 1.00 81.75 516 ALA A O 1
ATOM 4084 N N . GLU A 1 517 ? 18.178 16.498 -22.419 1.00 80.44 517 GLU A N 1
ATOM 4085 C CA . GLU A 1 517 ? 17.712 16.364 -23.806 1.00 80.44 517 GLU A CA 1
ATOM 4086 C C . GLU A 1 517 ? 17.700 17.685 -24.580 1.00 80.44 517 GLU A C 1
ATOM 4088 O O . GLU A 1 517 ? 18.012 17.691 -25.773 1.00 80.44 517 GLU A O 1
ATOM 4093 N N . LEU A 1 518 ? 17.348 18.801 -23.936 1.00 82.38 518 LEU A N 1
ATOM 4094 C CA . LEU A 1 518 ? 17.439 20.128 -24.553 1.00 82.38 518 LEU A CA 1
ATOM 4095 C C . LEU A 1 518 ? 18.903 20.474 -24.854 1.00 82.38 518 LEU A C 1
ATOM 4097 O O . LEU A 1 518 ? 19.245 20.781 -25.996 1.00 82.38 518 LEU A O 1
ATOM 4101 N N . THR A 1 519 ? 19.782 20.301 -23.864 1.00 81.06 519 THR A N 1
ATOM 4102 C CA . THR A 1 519 ? 21.231 20.522 -24.007 1.00 81.06 519 THR A CA 1
ATOM 4103 C C . THR A 1 519 ? 21.856 19.609 -25.074 1.00 81.06 519 THR A C 1
ATOM 4105 O O . THR A 1 519 ? 22.763 20.008 -25.806 1.00 81.06 519 THR A O 1
ATOM 4108 N N . GLU A 1 520 ? 21.379 18.370 -25.199 1.00 78.25 520 GLU A N 1
ATOM 4109 C CA . GLU A 1 520 ? 21.858 17.410 -26.193 1.00 78.25 520 GLU A CA 1
ATOM 4110 C C . GLU A 1 520 ? 21.472 17.817 -27.626 1.00 78.25 520 GLU A C 1
ATOM 4112 O O . GLU A 1 520 ? 22.275 17.632 -28.545 1.00 78.25 520 GLU A O 1
ATOM 4117 N N . ARG A 1 521 ? 20.291 18.424 -27.820 1.00 79.06 521 ARG A N 1
ATOM 4118 C CA . ARG A 1 521 ? 19.862 18.985 -29.116 1.00 79.06 521 ARG A CA 1
ATOM 4119 C C . ARG A 1 521 ? 20.736 20.172 -29.518 1.00 79.06 521 ARG A C 1
ATOM 4121 O O . ARG A 1 521 ? 21.259 20.162 -30.630 1.00 79.06 521 ARG A O 1
ATOM 4128 N N . GLU A 1 522 ? 20.990 21.115 -28.608 1.00 80.62 522 GLU A N 1
ATOM 4129 C CA . GLU A 1 522 ? 21.902 22.251 -28.847 1.00 80.62 522 GLU A CA 1
ATOM 4130 C C . GLU A 1 522 ? 23.306 21.786 -29.281 1.00 80.62 522 GLU A C 1
ATOM 4132 O O . GLU A 1 522 ? 23.910 22.338 -30.206 1.00 80.62 522 GLU A O 1
ATOM 4137 N N . ILE A 1 523 ? 23.828 20.729 -28.650 1.00 78.62 523 ILE A N 1
ATOM 4138 C CA . ILE A 1 523 ? 25.143 20.165 -28.980 1.00 78.62 523 ILE A CA 1
ATOM 4139 C C . ILE A 1 523 ? 25.125 19.411 -30.319 1.00 78.62 523 ILE A C 1
ATOM 4141 O O . ILE A 1 523 ? 26.093 19.511 -31.077 1.00 78.62 523 ILE A O 1
ATOM 4145 N N . ASP A 1 524 ? 24.056 18.686 -30.663 1.00 74.06 524 ASP A N 1
ATOM 4146 C CA . ASP A 1 524 ? 23.949 18.044 -31.982 1.00 74.06 524 ASP A CA 1
ATOM 4147 C C . ASP A 1 524 ? 23.736 19.056 -33.119 1.00 74.06 524 ASP A C 1
ATOM 4149 O O . ASP A 1 524 ? 24.252 18.851 -34.221 1.00 74.06 524 ASP A O 1
ATOM 4153 N N . GLU A 1 525 ? 23.062 20.178 -32.872 1.00 79.50 525 GLU A N 1
ATOM 4154 C CA . GLU A 1 525 ? 23.008 21.315 -33.799 1.00 79.50 525 GLU A CA 1
ATOM 4155 C C . GLU A 1 525 ? 24.400 21.939 -33.994 1.00 79.50 525 GLU A C 1
ATOM 4157 O O . GLU A 1 525 ? 24.850 22.098 -35.134 1.00 79.50 525 GLU A O 1
ATOM 4162 N N . ALA A 1 526 ? 25.156 22.164 -32.913 1.00 76.56 526 ALA A N 1
ATOM 4163 C CA . ALA A 1 526 ? 26.549 22.612 -32.998 1.00 76.56 526 ALA A CA 1
ATOM 4164 C C . ALA A 1 526 ? 27.451 21.615 -33.760 1.00 76.56 526 ALA A C 1
ATOM 4166 O O . ALA A 1 526 ? 28.300 22.023 -34.559 1.00 76.56 526 ALA A O 1
ATOM 4167 N N . ARG A 1 527 ? 27.248 20.298 -33.594 1.00 74.50 527 ARG A N 1
ATOM 4168 C CA . ARG A 1 527 ? 27.972 19.256 -34.351 1.00 74.50 527 ARG A CA 1
ATOM 4169 C C . ARG A 1 527 ? 27.614 19.224 -35.838 1.00 74.50 527 ARG A C 1
ATOM 4171 O O . ARG A 1 527 ? 28.481 18.908 -36.660 1.00 74.50 527 ARG A O 1
ATOM 4178 N N . GLN A 1 528 ? 26.380 19.557 -36.221 1.00 76.50 528 GLN A N 1
ATOM 4179 C CA . GLN A 1 528 ? 25.962 19.568 -37.630 1.00 76.50 528 GLN A CA 1
ATOM 4180 C C . GLN A 1 528 ? 26.756 20.574 -38.482 1.00 76.50 528 GLN A C 1
ATOM 4182 O O . GLN A 1 528 ? 26.993 20.308 -39.664 1.00 76.50 528 GLN A O 1
ATOM 4187 N N . CYS A 1 529 ? 27.271 21.655 -37.887 1.00 78.38 529 CYS A N 1
ATOM 4188 C CA . CYS A 1 529 ? 28.198 22.584 -38.543 1.00 78.38 529 CYS A CA 1
ATOM 4189 C C . CYS A 1 529 ? 29.448 21.876 -39.107 1.00 78.38 529 CYS A C 1
ATOM 4191 O O . CYS A 1 529 ? 29.841 22.122 -40.250 1.00 78.38 529 CYS A O 1
ATOM 4193 N N . TYR A 1 530 ? 30.024 20.934 -38.352 1.00 76.00 530 TYR A N 1
ATOM 4194 C CA . TYR A 1 530 ? 31.237 20.191 -38.726 1.00 76.00 530 TYR A CA 1
ATOM 4195 C C . TYR A 1 530 ? 30.968 19.005 -39.664 1.00 76.00 530 TYR A C 1
ATOM 4197 O O . TYR A 1 530 ? 31.877 18.542 -40.359 1.00 76.00 530 TYR A O 1
ATOM 4205 N N . ARG A 1 531 ? 29.716 18.537 -39.770 1.00 78.38 531 ARG A N 1
ATOM 4206 C CA . ARG A 1 531 ? 29.319 17.411 -40.641 1.00 78.38 531 ARG A CA 1
ATOM 4207 C C . ARG A 1 531 ? 29.703 17.628 -42.110 1.00 78.38 531 ARG A C 1
ATOM 4209 O O . ARG A 1 531 ? 30.119 16.687 -42.783 1.00 78.38 531 ARG A O 1
ATOM 4216 N N . LYS A 1 532 ? 29.650 18.879 -42.586 1.00 74.38 532 LYS A N 1
ATOM 4217 C CA . LYS A 1 532 ? 30.079 19.282 -43.941 1.00 74.38 532 LYS A CA 1
ATOM 4218 C C . LYS A 1 532 ? 31.589 19.112 -44.174 1.00 74.38 532 LYS A C 1
ATOM 4220 O O . LYS A 1 532 ? 32.001 18.926 -45.316 1.00 74.38 532 LYS A O 1
ATOM 4225 N N . VAL A 1 533 ? 32.406 19.167 -43.119 1.00 75.06 533 VAL A N 1
ATOM 4226 C CA . VAL A 1 533 ? 33.857 18.920 -43.171 1.00 75.06 533 VAL A CA 1
ATOM 4227 C C . VAL A 1 533 ? 34.132 17.421 -43.126 1.00 75.06 533 VAL A C 1
ATOM 4229 O O . VAL A 1 533 ? 34.807 16.910 -44.013 1.00 75.06 533 VAL A O 1
ATOM 4232 N N . ALA A 1 534 ? 33.539 16.698 -42.171 1.00 74.56 534 ALA A N 1
ATOM 4233 C CA . ALA A 1 534 ? 33.719 15.251 -42.027 1.00 74.56 534 ALA A CA 1
ATOM 4234 C C . ALA A 1 534 ? 33.366 14.470 -43.307 1.00 74.56 534 ALA A C 1
ATOM 4236 O O . ALA A 1 534 ? 34.105 13.564 -43.700 1.00 74.56 534 ALA A O 1
ATOM 4237 N N . ALA A 1 535 ? 32.296 14.881 -43.998 1.00 71.88 535 ALA A N 1
ATOM 4238 C CA . ALA A 1 535 ? 31.913 14.294 -45.276 1.00 71.88 535 ALA A CA 1
ATOM 4239 C C . ALA A 1 535 ? 32.972 14.484 -46.368 1.00 71.88 535 ALA A C 1
ATOM 4241 O O . ALA A 1 535 ? 33.366 13.524 -47.033 1.00 71.88 535 ALA A O 1
ATOM 4242 N N . ARG A 1 536 ? 33.512 15.703 -46.488 1.00 72.12 536 ARG A N 1
ATOM 4243 C CA . ARG A 1 536 ? 34.617 16.011 -47.408 1.00 72.12 536 ARG A CA 1
ATOM 4244 C C . ARG A 1 536 ? 35.877 15.229 -47.055 1.00 72.12 536 ARG A C 1
ATOM 4246 O O . ARG A 1 536 ? 36.499 14.668 -47.949 1.00 72.12 536 ARG A O 1
ATOM 4253 N N . CYS A 1 537 ? 36.231 15.138 -45.772 1.00 71.12 537 CYS A N 1
ATOM 4254 C CA . CYS A 1 537 ? 37.409 14.398 -45.318 1.00 71.12 537 CYS A CA 1
ATOM 4255 C C . CYS A 1 537 ? 37.394 12.937 -45.779 1.00 71.12 537 CYS A C 1
ATOM 4257 O O . CYS A 1 537 ? 38.447 12.419 -46.130 1.00 71.12 537 CYS A O 1
ATOM 4259 N N . SER A 1 538 ? 36.238 12.272 -45.840 1.00 72.19 538 SER A N 1
ATOM 4260 C CA . SER A 1 538 ? 36.213 10.891 -46.331 1.00 72.19 538 SER A CA 1
ATOM 4261 C C . SER A 1 538 ? 35.881 10.725 -47.802 1.00 72.19 538 SER A C 1
ATOM 4263 O O . SER A 1 538 ? 36.287 9.715 -48.361 1.00 72.19 538 SER A O 1
ATOM 4265 N N . GLN A 1 539 ? 35.211 11.686 -48.447 1.00 70.06 539 GLN A N 1
ATOM 4266 C CA . GLN A 1 539 ? 35.244 11.765 -49.912 1.00 70.06 539 GLN A CA 1
ATOM 4267 C C . GLN A 1 539 ? 36.710 11.782 -50.370 1.00 70.06 539 GLN A C 1
ATOM 4269 O O . GLN A 1 539 ? 37.106 10.943 -51.169 1.00 70.06 539 GLN A O 1
ATOM 4274 N N . LEU A 1 540 ? 37.539 12.623 -49.737 1.00 70.00 540 LEU A N 1
ATOM 4275 C CA . LEU A 1 540 ? 38.986 12.659 -49.944 1.00 70.00 540 LEU A CA 1
ATOM 4276 C C . LEU A 1 540 ? 39.684 11.335 -49.588 1.00 70.00 540 LEU A C 1
ATOM 4278 O O . LEU A 1 540 ? 40.538 10.912 -50.356 1.00 70.00 540 LEU A O 1
ATOM 4282 N N . PHE A 1 541 ? 39.330 10.649 -48.491 1.00 70.69 541 PHE A N 1
ATOM 4283 C CA . PHE A 1 541 ? 39.923 9.333 -48.200 1.00 70.69 541 PHE A CA 1
ATOM 4284 C C . PHE A 1 541 ? 39.571 8.270 -49.252 1.00 70.69 541 PHE A C 1
ATOM 4286 O O . PHE A 1 541 ? 40.432 7.467 -49.593 1.00 70.69 541 PHE A O 1
ATOM 4293 N N . PHE A 1 542 ? 38.349 8.242 -49.796 1.00 72.38 542 PHE A N 1
ATOM 4294 C CA . PHE A 1 542 ? 38.018 7.267 -50.845 1.00 72.38 542 PHE A CA 1
ATOM 4295 C C . PHE A 1 542 ? 38.640 7.633 -52.181 1.00 72.38 542 PHE A C 1
ATOM 4297 O O . PHE A 1 542 ? 39.238 6.756 -52.787 1.00 72.38 542 PHE A O 1
ATOM 4304 N N . SER A 1 543 ? 38.702 8.918 -52.540 1.00 68.12 543 SER A N 1
ATOM 4305 C CA . SER A 1 543 ? 39.550 9.368 -53.650 1.00 68.12 543 SER A CA 1
ATOM 4306 C C . SER A 1 543 ? 41.028 8.987 -53.455 1.00 68.12 543 SER A C 1
ATOM 4308 O O . SER A 1 543 ? 41.707 8.687 -54.428 1.00 68.12 543 SER A O 1
ATOM 4310 N N . LEU A 1 544 ? 41.534 8.945 -52.215 1.00 65.31 544 LEU A N 1
ATOM 4311 C CA . LEU A 1 544 ? 42.904 8.517 -51.895 1.00 65.31 544 LEU A CA 1
ATOM 4312 C C . LEU A 1 544 ? 43.095 6.989 -51.992 1.00 65.31 544 LEU A C 1
ATOM 4314 O O . LEU A 1 544 ? 44.136 6.540 -52.459 1.00 65.31 544 LEU A O 1
ATOM 4318 N N . VAL A 1 545 ? 42.094 6.189 -51.611 1.00 65.31 545 VAL A N 1
ATOM 4319 C CA . VAL A 1 545 ? 42.080 4.728 -51.842 1.00 65.31 545 VAL A CA 1
ATOM 4320 C C . VAL A 1 545 ? 41.929 4.407 -53.335 1.00 65.31 545 VAL A C 1
ATOM 4322 O O . VAL A 1 545 ? 42.564 3.489 -53.840 1.00 65.31 545 VAL A O 1
ATOM 4325 N N . GLU A 1 546 ? 41.137 5.185 -54.068 1.00 62.06 546 GLU A N 1
ATOM 4326 C CA . GLU A 1 546 ? 40.949 5.054 -55.516 1.00 62.06 546 GLU A CA 1
ATOM 4327 C C . GLU A 1 546 ? 42.200 5.483 -56.305 1.00 62.06 546 GLU A C 1
ATOM 4329 O O . GLU A 1 546 ? 42.494 4.884 -57.339 1.00 62.06 546 GLU A O 1
ATOM 4334 N N . LEU A 1 547 ? 42.990 6.439 -55.795 1.00 60.34 547 LEU A N 1
ATOM 4335 C CA . LEU A 1 547 ? 44.285 6.842 -56.366 1.00 60.34 547 LEU A CA 1
ATOM 4336 C C . LEU A 1 547 ? 45.339 5.722 -56.352 1.00 60.34 547 LEU A C 1
ATOM 4338 O O . LEU A 1 547 ? 46.205 5.707 -57.226 1.00 60.34 547 LEU A O 1
ATOM 4342 N N . ALA A 1 548 ? 45.245 4.747 -55.440 1.00 62.16 548 ALA A N 1
ATOM 4343 C CA . ALA A 1 548 ? 46.120 3.569 -55.447 1.00 62.16 548 ALA A CA 1
ATOM 4344 C C . ALA A 1 548 ? 45.953 2.702 -56.716 1.00 62.16 548 ALA A C 1
ATOM 4346 O O . ALA A 1 548 ? 46.857 1.950 -57.071 1.00 62.16 548 ALA A O 1
ATOM 4347 N N . CYS A 1 549 ? 44.834 2.847 -57.440 1.00 59.06 549 CYS A N 1
ATOM 4348 C CA . CYS A 1 549 ? 44.601 2.194 -58.731 1.00 59.06 549 CYS A CA 1
ATOM 4349 C C . CYS A 1 549 ? 45.2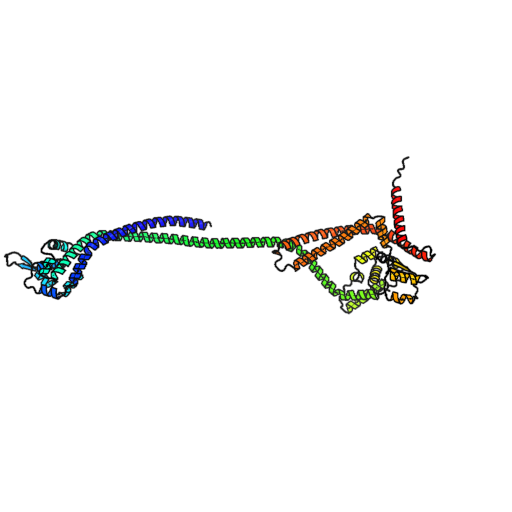35 2.934 -59.925 1.00 59.06 549 CYS A C 1
ATOM 4351 O O . CYS A 1 549 ? 45.142 2.442 -61.048 1.00 59.06 549 CYS A O 1
ATOM 4353 N N . VAL A 1 550 ? 45.847 4.108 -59.713 1.00 65.75 550 VAL A N 1
ATOM 4354 C CA . VAL A 1 550 ? 46.612 4.832 -60.747 1.00 65.75 550 VAL A CA 1
ATOM 4355 C C . VAL A 1 550 ? 48.080 4.411 -60.712 1.00 65.75 550 VAL A C 1
ATOM 4357 O O . VAL A 1 550 ? 48.648 4.094 -61.752 1.00 65.75 550 VAL A O 1
ATOM 4360 N N . GLU A 1 551 ? 48.681 4.352 -59.519 1.00 56.19 551 GLU A N 1
ATOM 4361 C CA . GLU A 1 551 ? 49.998 3.747 -59.308 1.00 56.19 551 GLU A CA 1
ATOM 4362 C C . GLU A 1 551 ? 50.112 3.191 -57.870 1.00 56.19 551 GLU A C 1
ATOM 4364 O O . GLU A 1 551 ? 49.751 3.901 -56.924 1.00 56.19 551 GLU A O 1
ATOM 4369 N N . PRO A 1 552 ? 50.645 1.966 -57.653 1.00 65.06 552 PRO A N 1
ATOM 4370 C CA . PRO A 1 552 ? 50.646 1.319 -56.332 1.00 65.06 552 PRO A CA 1
ATOM 4371 C C . PRO A 1 552 ? 51.369 2.081 -55.210 1.00 65.06 552 PRO A C 1
ATOM 4373 O O . PRO A 1 552 ? 51.124 1.823 -54.034 1.00 65.06 552 PRO A O 1
ATOM 4376 N N . MET A 1 553 ? 52.238 3.045 -55.540 1.00 66.38 553 MET A N 1
ATOM 4377 C CA . MET A 1 553 ? 52.919 3.891 -54.549 1.00 66.38 553 MET A CA 1
ATOM 4378 C C . MET A 1 553 ? 51.971 4.802 -53.746 1.00 66.38 553 MET A C 1
ATOM 4380 O O . MET A 1 553 ? 52.377 5.322 -52.708 1.00 66.38 553 MET A O 1
ATOM 4384 N N . TYR A 1 554 ? 50.719 4.980 -54.185 1.00 56.75 554 TYR A N 1
ATOM 4385 C CA . TYR A 1 554 ? 49.711 5.801 -53.501 1.00 56.75 554 TYR A CA 1
ATOM 4386 C C . TYR A 1 554 ? 48.795 5.014 -52.539 1.00 56.75 554 TYR A C 1
ATOM 4388 O O . TYR A 1 554 ? 47.797 5.551 -52.058 1.00 56.75 554 TYR A O 1
ATOM 4396 N N . GLN A 1 555 ? 49.118 3.755 -52.222 1.00 63.78 555 GLN A N 1
ATOM 4397 C CA . GLN A 1 555 ? 48.365 2.951 -51.253 1.00 63.78 555 GLN A CA 1
ATOM 4398 C C . GLN A 1 555 ? 48.655 3.397 -49.804 1.00 63.78 555 GLN A C 1
ATOM 4400 O O . GLN A 1 555 ? 49.685 3.055 -49.223 1.00 63.78 555 GLN A O 1
ATOM 4405 N N . TYR A 1 556 ? 47.723 4.133 -49.186 1.00 64.31 556 TYR A N 1
ATOM 4406 C CA . TYR A 1 556 ? 47.833 4.589 -47.792 1.00 64.31 556 TYR A CA 1
ATOM 4407 C C . TYR A 1 556 ? 46.738 4.013 -46.891 1.00 64.31 556 TYR A C 1
ATOM 4409 O O . TYR A 1 556 ? 45.571 3.915 -47.268 1.00 64.31 556 TYR A O 1
ATOM 4417 N N . SER A 1 557 ? 47.100 3.694 -45.645 1.00 67.19 557 SER A N 1
ATOM 4418 C CA . SER A 1 557 ? 46.143 3.184 -44.663 1.00 67.19 557 SER A CA 1
ATOM 4419 C C . SER A 1 557 ? 45.198 4.272 -44.143 1.00 67.19 557 SER A C 1
ATOM 4421 O O . SER A 1 557 ? 45.524 5.462 -44.090 1.00 67.19 557 SER A O 1
ATOM 4423 N N . GLN A 1 558 ? 44.033 3.842 -43.652 1.00 65.19 558 GLN A N 1
ATOM 4424 C CA . GLN A 1 558 ? 43.119 4.694 -42.887 1.00 65.19 558 GLN A CA 1
ATOM 4425 C C . GLN A 1 558 ? 43.829 5.492 -41.796 1.00 65.19 558 GLN A C 1
ATOM 4427 O O . GLN A 1 558 ? 43.606 6.694 -41.673 1.00 65.19 558 GLN A O 1
ATOM 4432 N N . GLN A 1 559 ? 44.614 4.802 -40.962 1.00 70.56 559 GLN A N 1
ATOM 4433 C CA . GLN A 1 559 ? 45.144 5.388 -39.737 1.00 70.56 559 GLN A CA 1
ATOM 4434 C C . GLN A 1 559 ? 46.120 6.518 -40.070 1.00 70.56 559 GLN A C 1
ATOM 4436 O O . GLN A 1 559 ? 46.132 7.550 -39.404 1.00 70.56 559 GLN A O 1
ATOM 4441 N N . TRP A 1 560 ? 46.879 6.353 -41.157 1.00 76.38 560 TRP A N 1
ATOM 4442 C CA . TRP A 1 560 ? 47.737 7.393 -41.707 1.00 76.38 560 TRP A CA 1
ATOM 4443 C C . TRP A 1 560 ? 46.932 8.630 -42.130 1.00 76.38 560 TRP A C 1
ATOM 4445 O O . TRP A 1 560 ? 47.267 9.739 -41.718 1.00 76.38 560 TRP A O 1
ATOM 4455 N N . PHE A 1 561 ? 45.825 8.458 -42.860 1.00 71.44 561 PHE A N 1
ATOM 4456 C CA . PHE A 1 561 ? 44.986 9.583 -43.288 1.00 71.44 561 PHE A CA 1
ATOM 4457 C C . PHE A 1 561 ? 44.244 10.262 -42.121 1.00 71.44 561 PHE A C 1
ATOM 4459 O O . PHE A 1 561 ? 44.154 11.488 -42.069 1.00 71.44 561 PHE A O 1
ATOM 4466 N N . GLN A 1 562 ? 43.757 9.492 -41.143 1.00 75.75 562 GLN A N 1
ATOM 4467 C CA . GLN A 1 562 ? 43.175 10.023 -39.903 1.00 75.75 562 GLN A CA 1
ATOM 4468 C C . GLN A 1 562 ? 44.184 10.872 -39.121 1.00 75.75 562 GLN A C 1
ATOM 4470 O O . GLN A 1 562 ? 43.861 11.984 -38.694 1.00 75.75 562 GLN A O 1
ATOM 4475 N N . ASN A 1 563 ? 45.424 10.393 -39.004 1.00 74.94 563 ASN A N 1
ATOM 4476 C CA . ASN A 1 563 ? 46.513 11.146 -38.391 1.00 74.94 563 ASN A CA 1
ATOM 4477 C C . ASN A 1 563 ? 46.848 12.411 -39.202 1.00 74.94 563 ASN A C 1
ATOM 4479 O O . ASN A 1 563 ? 46.982 13.480 -38.612 1.00 74.94 563 ASN A O 1
ATOM 4483 N N . LEU A 1 564 ? 46.908 12.332 -40.538 1.00 76.25 564 LEU A N 1
ATOM 4484 C CA . LEU A 1 564 ? 47.164 13.479 -41.420 1.00 76.25 564 LEU A CA 1
ATOM 4485 C C . LEU A 1 564 ? 46.110 14.587 -41.252 1.00 76.25 564 LEU A C 1
ATOM 4487 O O . LEU A 1 564 ? 46.467 15.752 -41.071 1.00 76.25 564 LEU A O 1
ATOM 4491 N N . VAL A 1 565 ? 44.820 14.233 -41.232 1.00 73.62 565 VAL A N 1
ATOM 4492 C CA . VAL A 1 565 ? 43.724 15.185 -40.971 1.00 73.62 565 VAL A CA 1
ATOM 4493 C C . VAL A 1 565 ? 43.835 15.777 -39.559 1.00 73.62 565 VAL A C 1
ATOM 4495 O O . VAL A 1 565 ? 43.718 16.992 -39.396 1.00 73.62 565 VAL A O 1
ATOM 4498 N N . SER A 1 566 ? 44.150 14.963 -38.542 1.00 76.25 566 SER A N 1
ATOM 4499 C CA . SER A 1 566 ? 44.375 15.455 -37.174 1.00 76.25 566 SER A CA 1
ATOM 4500 C C . SER A 1 566 ? 45.584 16.394 -37.047 1.00 76.25 566 SER A C 1
ATOM 4502 O O . SER A 1 566 ? 45.574 17.255 -36.163 1.00 76.25 566 SER A O 1
ATOM 4504 N N . ILE A 1 567 ? 46.624 16.232 -37.868 1.00 78.25 567 ILE A N 1
ATOM 4505 C CA . ILE A 1 567 ? 47.800 17.114 -37.894 1.00 78.25 567 ILE A CA 1
ATOM 4506 C C . ILE A 1 567 ? 47.438 18.434 -38.582 1.00 78.25 567 ILE A C 1
ATOM 4508 O O . ILE A 1 567 ? 47.679 19.497 -38.012 1.00 78.25 567 ILE A O 1
ATOM 4512 N N . GLY A 1 568 ? 46.779 18.379 -39.745 1.00 71.81 568 GLY A N 1
ATOM 4513 C CA . GLY A 1 568 ? 46.349 19.571 -40.485 1.00 71.81 568 GLY A CA 1
ATOM 4514 C C . GLY A 1 568 ? 45.438 20.494 -39.667 1.00 71.81 568 GLY A C 1
ATOM 4515 O O . GLY A 1 568 ? 45.663 21.703 -39.639 1.00 71.81 568 GLY A O 1
ATOM 4516 N N . ILE A 1 569 ? 44.475 19.924 -38.933 1.00 74.31 569 ILE A N 1
ATOM 4517 C CA . ILE A 1 569 ? 43.616 20.666 -37.991 1.00 74.31 569 ILE A CA 1
ATOM 4518 C C . ILE A 1 569 ? 44.457 21.323 -36.882 1.00 74.31 569 ILE A C 1
ATOM 4520 O O . ILE A 1 569 ? 44.363 22.530 -36.660 1.00 74.31 569 ILE A O 1
ATOM 4524 N N . SER A 1 570 ? 45.342 20.557 -36.230 1.00 70.19 570 SER A N 1
ATOM 4525 C CA . SER A 1 570 ? 46.210 21.060 -35.150 1.00 70.19 570 SER A CA 1
ATOM 4526 C C . SER A 1 570 ? 47.123 22.217 -35.596 1.00 70.19 570 SER A C 1
ATOM 4528 O O . SER A 1 570 ? 47.344 23.167 -34.841 1.00 70.19 570 SER A O 1
ATOM 4530 N N . GLU A 1 571 ? 47.644 22.172 -36.826 1.00 69.31 571 GLU A N 1
ATOM 4531 C CA . GLU A 1 571 ? 48.468 23.248 -37.391 1.00 69.31 571 GLU A CA 1
ATOM 4532 C C . GLU A 1 571 ? 47.667 24.487 -37.812 1.00 69.31 571 GLU A C 1
ATOM 4534 O O . GLU A 1 571 ? 48.161 25.608 -37.677 1.00 69.31 571 GLU A O 1
ATOM 4539 N N . LEU A 1 572 ? 46.442 24.324 -38.314 1.00 62.56 572 LEU A N 1
ATOM 4540 C CA . LEU A 1 572 ? 45.573 25.458 -38.638 1.00 62.56 572 LEU A CA 1
ATOM 4541 C C . LEU A 1 572 ? 45.128 26.185 -37.361 1.00 62.56 572 LEU A C 1
ATOM 4543 O O . LEU A 1 572 ? 45.223 27.414 -37.290 1.00 62.56 572 LEU A O 1
ATOM 4547 N N . ALA A 1 573 ? 44.757 25.437 -36.320 1.00 57.38 573 ALA A N 1
ATOM 4548 C CA . ALA A 1 573 ? 44.363 25.979 -35.021 1.00 57.38 573 ALA A CA 1
ATOM 4549 C C . ALA A 1 573 ? 45.493 26.749 -34.303 1.00 57.38 573 ALA A C 1
ATOM 4551 O O . ALA A 1 573 ? 45.213 27.686 -33.549 1.00 57.38 573 ALA A O 1
ATOM 4552 N N . SER A 1 574 ? 46.766 26.401 -34.532 1.00 55.38 574 SER A N 1
ATOM 4553 C CA . SER A 1 574 ? 47.907 27.154 -33.985 1.00 55.38 574 SER A CA 1
ATOM 4554 C C . SER A 1 574 ? 48.219 28.416 -34.798 1.00 55.38 574 SER A C 1
ATOM 4556 O O . SER A 1 574 ? 48.426 29.482 -34.211 1.00 55.38 574 SER A O 1
ATOM 4558 N N . LYS A 1 575 ? 48.161 28.344 -36.136 1.00 55.41 575 LYS A N 1
ATOM 4559 C CA . LYS A 1 575 ? 48.378 29.494 -37.038 1.00 55.41 575 LYS A CA 1
ATOM 4560 C C . LYS A 1 575 ? 47.278 30.553 -36.900 1.00 55.41 575 LYS A C 1
ATOM 4562 O O . LYS A 1 575 ? 47.588 31.742 -36.862 1.00 55.41 575 LYS A O 1
ATOM 4567 N N . ALA A 1 576 ? 46.017 30.153 -36.721 1.00 52.66 576 ALA A N 1
ATOM 4568 C CA . ALA A 1 576 ? 44.896 31.077 -36.516 1.00 52.66 576 ALA A CA 1
ATOM 4569 C C . ALA A 1 576 ? 45.093 32.004 -35.297 1.00 52.66 576 ALA A C 1
ATOM 4571 O O . ALA A 1 576 ? 44.795 33.197 -35.369 1.00 52.66 576 ALA A O 1
ATOM 4572 N N . ARG A 1 577 ? 45.677 31.495 -34.200 1.00 48.91 577 ARG A N 1
ATOM 4573 C CA . ARG A 1 577 ? 45.932 32.270 -32.966 1.00 48.91 577 ARG A CA 1
ATOM 4574 C C . ARG A 1 577 ? 46.945 33.410 -33.147 1.00 48.91 577 ARG A C 1
ATOM 4576 O O . ARG A 1 577 ? 46.937 34.342 -32.346 1.00 48.91 577 ARG A O 1
ATOM 4583 N N . PHE A 1 578 ? 47.784 33.371 -34.184 1.00 45.69 578 PHE A N 1
ATOM 4584 C CA . PHE A 1 578 ? 48.732 34.449 -34.499 1.00 45.69 578 PHE A CA 1
ATOM 4585 C C . PHE A 1 578 ? 48.096 35.627 -35.257 1.00 45.69 578 PHE A C 1
ATOM 4587 O O . PHE A 1 578 ? 48.591 36.748 -35.165 1.00 45.69 578 PHE A O 1
ATOM 4594 N N . ILE A 1 579 ? 46.986 35.414 -35.972 1.00 47.19 579 ILE A N 1
ATOM 4595 C CA . ILE A 1 579 ? 46.421 36.407 -36.907 1.00 47.19 579 ILE A CA 1
ATOM 4596 C C . ILE A 1 579 ? 45.707 37.567 -36.176 1.00 47.19 579 ILE A C 1
ATOM 4598 O O . ILE A 1 579 ? 45.535 38.645 -36.736 1.00 47.19 579 ILE A O 1
ATOM 4602 N N . HIS A 1 580 ? 45.332 37.400 -34.904 1.00 41.19 580 HIS A N 1
ATOM 4603 C CA . HIS A 1 580 ? 44.626 38.419 -34.107 1.00 41.19 580 HIS A CA 1
ATOM 4604 C C . HIS A 1 580 ? 45.533 39.349 -33.270 1.00 41.19 580 HIS A C 1
ATOM 4606 O O . HIS A 1 580 ? 45.046 40.022 -32.362 1.00 41.19 580 HIS A O 1
ATOM 4612 N N . LYS A 1 581 ? 46.845 39.422 -33.546 1.00 42.50 581 LYS A N 1
ATOM 4613 C CA . LYS A 1 581 ? 47.776 40.325 -32.832 1.00 42.50 581 LYS A CA 1
ATOM 4614 C C . LYS A 1 581 ? 48.699 41.128 -33.755 1.00 42.50 581 LYS A C 1
ATOM 4616 O O . LYS A 1 581 ? 49.919 41.038 -33.655 1.00 42.50 581 LYS A O 1
ATOM 4621 N N . VAL A 1 582 ? 48.112 41.987 -34.589 1.00 36.50 582 VAL A N 1
ATOM 4622 C CA . VAL A 1 582 ? 48.830 43.108 -35.224 1.00 36.50 582 VAL A CA 1
ATOM 4623 C C . VAL A 1 582 ? 48.045 44.398 -34.996 1.00 36.50 582 VAL A C 1
ATOM 4625 O O . VAL A 1 582 ? 47.007 44.620 -35.611 1.00 36.50 582 VAL A O 1
ATOM 4628 N N . ILE A 1 583 ? 48.551 45.259 -34.109 1.00 38.59 583 ILE A N 1
ATOM 4629 C CA . ILE A 1 583 ? 48.116 46.657 -34.026 1.00 38.59 583 ILE A CA 1
ATOM 4630 C C . ILE A 1 583 ? 48.967 47.442 -35.022 1.00 38.59 583 ILE A C 1
ATOM 4632 O O . ILE A 1 583 ? 50.186 47.503 -34.872 1.00 38.59 583 ILE A O 1
ATOM 4636 N N . VAL A 1 584 ? 48.332 48.066 -36.014 1.00 34.59 584 VAL A N 1
ATOM 4637 C CA . VAL A 1 584 ? 48.998 49.045 -36.881 1.00 34.59 584 VAL A CA 1
ATOM 4638 C C . VAL A 1 584 ? 48.878 50.419 -36.226 1.00 34.59 584 VAL A C 1
ATOM 4640 O O . VAL A 1 584 ? 47.849 51.083 -36.346 1.00 34.59 584 VAL A O 1
ATOM 4643 N N . MET A 1 585 ? 49.927 50.839 -35.519 1.00 32.38 585 MET A N 1
ATOM 4644 C CA . MET A 1 585 ? 50.171 52.261 -35.261 1.00 32.38 585 MET A CA 1
ATOM 4645 C C . MET A 1 585 ? 50.970 52.864 -36.425 1.00 32.38 585 MET A C 1
ATOM 4647 O O . MET A 1 585 ? 51.616 52.138 -37.181 1.00 32.38 585 MET A O 1
ATOM 4651 N N . ARG A 1 586 ? 50.841 54.183 -36.592 1.00 35.38 586 ARG A N 1
ATOM 4652 C CA . ARG A 1 586 ? 51.487 54.981 -37.643 1.00 35.38 586 ARG A CA 1
ATOM 4653 C C . ARG A 1 586 ? 52.870 55.461 -37.219 1.00 35.38 586 ARG A C 1
ATOM 4655 O O . ARG A 1 586 ? 53.021 55.730 -36.008 1.00 35.38 586 ARG A O 1
#

Organism: Eimeria acervulina (NCBI:txid5801)

Sequence (586 aa):
MIQIQQDHAVADETKKIVARDEAAASKKATETQALKDDAQRDLDEALPALEEAVECVKKLKSDHIREVKALSKPPSGVILTMEAVCIMFGVPPVKKHDPSRPGLKIEDYWESAQHKLLKDPKKLLEDLLKYDKDNIPESIIATIGPYIERTDFDPTAIRKASVACEAICMWVRAMFKYYHVAKTVEPKRAKLQQAEAELLATTDNLNKTKARLREVEDKIERLAADFALAVEKKEQLTKEIQSCQKKIQRAAPLLLGLADEKHRWGEQACLSKELYSYISGHALISAGMLTYAGPFTAAYRGELEAQWSELLRLHQLPFQPSCGLKQFLGDPVTIRQWTLWGLPNDELSIQNGIIMDRTRRWSFMIDPQANRFIKRNGKATETGFEVLKLSDATFTREIELSIQLGKWVLIENVSETLDPVLDPILLQQKTKSGSGLEDQMLGLVVTKEAPQLEERKAALAQSNADMRRELQDLQDKILQVMSQSQGNILDDEVLLNTLSASKQTSEEIQEKVQEAELTEREIDEARQCYRKVAARCSQLFFSLVELACVEPMYQYSQQWFQNLVSIGISELASKARFIHKVIVMR

Secondary structure (DSSP, 8-state):
-HHHHHHHHHHHHHHHHHHHHHHHHHHHHHHHHHHHHHHHHHHTTTHHHHHHHHHHHHT--HHHHHHHHT-SS--HHHHHHHHHHHHHTT-PPEEEE-SSSTTPEEEEHHHHIIIIITTSHHHHHHHHHS--TTS--HHHHHHHHHHHTSTT--HHHHTTT-HHHHHHHHHHHHHHHHHHHHHHHHHHHHHHHHHHHHHHHHHHHHHHHHHHHHHHHHHHHHHHHHHHHHHHHHHHHHHHHHHHHHHHHHHHHHHHHHHHHHHHHHHHHHHHHHHHHHHHHHHHHHHHIIIIITTS-HHHHHHHHHHHHHHHHHTT----TT--HHHHH--HHHHHHHHHTT--SSHHHHHHHHHHHH-SS------TTHHHHTTBSTTSSTT-EEEEETT-TTHHHHHHHHHHHT-EEEEES--SS--GGGHHHHTT-SS----B-TTHHHHHHHHHH-HHHHHHHHHHHHHHHHHHHHHHHHHHHHHHHHHH--S-GGG-HHHHHHHHHHHHHHHHHHHHHHHHHHHHHHHHHHHHHHHHHHHHHHHHHHHHHHHTTT-GGG---HHHHHHHHHHHHHHHHHHHTTTT------

InterPro domains:
  IPR024743 Dynein heavy chain, coiled coil stalk [PF12777] (7-308)
  IPR026983 Dynein heavy chain [PTHR46961] (1-434)
  IPR027417 P-loop containing nucleoside triphosphate hydrolase [G3DSA:3.40.50.300] (325-436)
  IPR035706 Dynein heavy chain, ATP-binding dynein motor region [PF12781] (336-433)
  IPR035706 Dynein heavy chain, ATP-binding dynein motor region [PF12781] (435-509)

pLDDT: mean 76.35, std 10.3, range [31.66, 95.38]

Foldseek 3Di:
DVVLVVLVVVLVVLVVVLVVLVVVLVVLVVVLVVLVVVLVVLLVVQVVLQVVLLVLLVPDDLVLLVVLLPDPPADPLSQLLLVLVCLQVVFFFDWDADPVDGPDTDGRSVVSCNVPQSPRSVVNSVCLNPPDLLDGDPVSLVVCPVSLPDPCLALVNSVVRGSNSSSSSSNSVSSSVNHVSSVVSVVSVVVSVVSVVVSVVSVVVSVVSVVVSVVSVVVSVVVVVVVVVVVVVVVVVVVVVVVVVLLCVLVPLVCVLCVVVCVVVVVVVVVVVLVVQACVLQVVQLVCCLPPVQVDDPVVNVVVSVVSVVVCVVVVRDHDSVQHNCNNQNDPVVLVVLCLLVQPPDPVSSSNVSSCVPDPFHRDDPDPSVQASLARDFCVPPLAADEEEPPDPCRLVVVVVCQVSLHAYDYPDDDPDDDCVCVCVRNPPDRDDTGHDLSVLLVLQCCQQPVVLVVVLVVLVVLLVVLVVLLVVLVVVLVVLVVPDPDPCSVDPVSSVSNSVSSVSNVVSVVVNVVSVVVNVVSVVVSVVCSVVSSVLRVVVVVQCVVCVVPVVSDDDPVVSSVVVSVVSNVVVVVVVVVPDDDDDD